Protein AF-0000000066103151 (afdb_homodimer)

Structure (mmCIF, N/CA/C/O backbone):
data_AF-0000000066103151-model_v1
#
loop_
_entity.id
_entity.type
_entity.pdbx_description
1 polymer 'Orotate phosphoribosyltransferase'
#
loop_
_atom_site.group_PDB
_atom_site.id
_atom_site.type_symbol
_atom_site.label_atom_id
_atom_site.label_alt_id
_atom_site.label_comp_id
_atom_site.label_asym_id
_atom_site.label_entity_id
_atom_site.label_seq_id
_atom_site.pdbx_PDB_ins_code
_atom_site.Cartn_x
_atom_site.Cartn_y
_atom_site.Cartn_z
_atom_site.occupancy
_atom_site.B_iso_or_equiv
_atom_site.auth_seq_id
_atom_site.auth_comp_id
_atom_site.auth_asym_id
_atom_site.auth_atom_id
_atom_site.pdbx_PDB_model_num
ATOM 1 N N . MET A 1 1 ? -1.816 -8.359 -32.438 1 34.53 1 MET A N 1
ATOM 2 C CA . MET A 1 1 ? -2.756 -9.062 -31.578 1 34.53 1 MET A CA 1
ATOM 3 C C . MET A 1 1 ? -2.377 -8.883 -30.109 1 34.53 1 MET A C 1
ATOM 5 O O . MET A 1 1 ? -1.195 -8.938 -29.766 1 34.53 1 MET A O 1
ATOM 9 N N . THR A 1 2 ? -3.18 -8.211 -29.328 1 51.41 2 THR A N 1
ATOM 10 C CA . THR A 1 2 ? -2.822 -7.906 -27.953 1 51.41 2 THR A CA 1
ATOM 11 C C . THR A 1 2 ? -2.416 -9.172 -27.203 1 51.41 2 THR A C 1
ATOM 13 O O . THR A 1 2 ? -3.15 -10.164 -27.203 1 51.41 2 THR A O 1
ATOM 16 N N . GLU A 1 3 ? -1.113 -9.383 -26.953 1 73.5 3 GLU A N 1
ATOM 17 C CA . GLU A 1 3 ? -0.557 -10.547 -26.266 1 73.5 3 GLU A CA 1
ATOM 18 C C . GLU A 1 3 ? -1.396 -10.938 -25.062 1 73.5 3 GLU A C 1
ATOM 20 O O . GLU A 1 3 ? -1.994 -10.07 -24.406 1 73.5 3 GLU A O 1
ATOM 25 N N . ALA A 1 4 ? -1.705 -12.258 -25.031 1 88.69 4 ALA A N 1
ATOM 26 C CA . ALA A 1 4 ? -2.508 -12.812 -23.938 1 88.69 4 ALA A CA 1
ATOM 27 C C . ALA A 1 4 ? -2 -12.328 -22.578 1 88.69 4 ALA A C 1
ATOM 29 O O . ALA A 1 4 ? -0.811 -12.047 -22.422 1 88.69 4 ALA A O 1
ATOM 30 N N . LEU A 1 5 ? -2.869 -12.086 -21.656 1 93.19 5 LEU A N 1
ATOM 31 C CA . LEU A 1 5 ? -2.568 -11.578 -20.328 1 93.19 5 LEU A CA 1
ATOM 32 C C . LEU A 1 5 ? -1.484 -12.422 -19.656 1 93.19 5 LEU A C 1
ATOM 34 O O . LEU A 1 5 ? -0.542 -11.883 -19.078 1 93.19 5 LEU A O 1
ATOM 38 N N . ASP A 1 6 ? -1.566 -13.719 -19.797 1 93.25 6 ASP A N 1
ATOM 39 C CA . ASP A 1 6 ? -0.617 -14.617 -19.156 1 93.25 6 ASP A CA 1
ATOM 40 C C . ASP A 1 6 ? 0.786 -14.445 -19.734 1 93.25 6 ASP A C 1
ATOM 42 O O . ASP A 1 6 ? 1.776 -14.508 -19 1 93.25 6 ASP A O 1
ATOM 46 N N . THR A 1 7 ? 0.903 -14.18 -21.031 1 94.62 7 THR A N 1
ATOM 47 C CA . THR A 1 7 ? 2.199 -14 -21.672 1 94.62 7 THR A CA 1
ATOM 48 C C . THR A 1 7 ? 2.848 -12.688 -21.234 1 94.62 7 THR A C 1
ATOM 50 O O . THR A 1 7 ? 4.027 -12.664 -20.875 1 94.62 7 THR A O 1
ATOM 53 N N . ARG A 1 8 ? 2.09 -11.609 -21.266 1 96.38 8 ARG A N 1
ATOM 54 C CA . ARG A 1 8 ? 2.598 -10.32 -20.828 1 96.38 8 ARG A CA 1
ATOM 55 C C . ARG A 1 8 ? 3.008 -10.359 -19.359 1 96.38 8 ARG A C 1
ATOM 57 O O . ARG A 1 8 ? 4.031 -9.789 -18.969 1 96.38 8 ARG A O 1
ATOM 64 N N . PHE A 1 9 ? 2.188 -11.031 -18.609 1 97.44 9 PHE A N 1
ATOM 65 C CA . PHE A 1 9 ? 2.463 -11.156 -17.188 1 97.44 9 PHE A CA 1
ATOM 66 C C . PHE A 1 9 ? 3.734 -11.961 -16.938 1 97.44 9 PHE A C 1
ATOM 68 O O . PHE A 1 9 ? 4.57 -11.586 -16.125 1 97.44 9 PHE A O 1
ATOM 75 N N . THR A 1 10 ? 3.877 -13.039 -17.641 1 96.19 10 THR A N 1
ATOM 76 C CA . THR A 1 10 ? 5.074 -13.859 -17.516 1 96.19 10 THR A CA 1
ATOM 77 C C . THR A 1 10 ? 6.324 -13.062 -17.875 1 96.19 10 THR A C 1
ATOM 79 O O . THR A 1 10 ? 7.336 -13.141 -17.172 1 96.19 10 THR A O 1
ATOM 82 N N . GLN A 1 11 ? 6.234 -12.328 -18.906 1 95.69 11 GLN A N 1
ATOM 83 C CA . GLN A 1 11 ? 7.348 -11.469 -19.297 1 95.69 11 GLN A CA 1
ATOM 84 C C . GLN A 1 11 ? 7.707 -10.492 -18.188 1 95.69 11 GLN A C 1
ATOM 86 O O . GLN A 1 11 ? 8.883 -10.289 -17.891 1 95.69 11 GLN A O 1
ATOM 91 N N . PHE A 1 12 ? 6.699 -9.938 -17.609 1 96.56 12 PHE A N 1
ATOM 92 C CA . PHE A 1 12 ? 6.887 -9 -16.516 1 96.56 12 PHE A CA 1
ATOM 93 C C . PHE A 1 12 ? 7.578 -9.68 -15.336 1 96.56 12 PHE A C 1
ATOM 95 O O . PHE A 1 12 ? 8.5 -9.117 -14.742 1 96.56 12 PHE A O 1
ATOM 102 N N . LEU A 1 13 ? 7.086 -10.898 -14.977 1 96.44 13 LEU A N 1
ATOM 103 C CA . LEU A 1 13 ? 7.68 -11.641 -13.875 1 96.44 13 LEU A CA 1
ATOM 104 C C . LEU A 1 13 ? 9.164 -11.906 -14.133 1 96.44 13 LEU A C 1
ATOM 106 O O . LEU A 1 13 ? 9.984 -11.781 -13.219 1 96.44 13 LEU A O 1
ATOM 110 N N . LEU A 1 14 ? 9.484 -12.219 -15.352 1 94.75 14 LEU A N 1
ATOM 111 C CA . LEU A 1 14 ? 10.859 -12.523 -15.727 1 94.75 14 LEU A CA 1
ATOM 112 C C . LEU A 1 14 ? 11.727 -11.273 -15.688 1 94.75 14 LEU A C 1
ATOM 114 O O . LEU A 1 14 ? 12.82 -11.281 -15.117 1 94.75 14 LEU A O 1
ATOM 118 N N . GLU A 1 15 ? 11.211 -10.203 -16.203 1 93.69 15 GLU A N 1
ATOM 119 C CA . GLU A 1 15 ? 11.953 -8.945 -16.25 1 93.69 15 GLU A CA 1
ATOM 120 C C . GLU A 1 15 ? 12.164 -8.367 -14.859 1 93.69 15 GLU A C 1
ATOM 122 O O . GLU A 1 15 ? 13.18 -7.715 -14.602 1 93.69 15 GLU A O 1
ATOM 127 N N . SER A 1 16 ? 11.227 -8.586 -14.008 1 94.38 16 SER A N 1
ATOM 128 C CA . SER A 1 16 ? 11.297 -8.078 -12.641 1 94.38 16 SER A CA 1
ATOM 129 C C . SER A 1 16 ? 12.102 -9.016 -11.742 1 94.38 16 SER A C 1
ATOM 131 O O . SER A 1 16 ? 12.25 -8.758 -10.547 1 94.38 16 SER A O 1
ATOM 133 N N . GLN A 1 17 ? 12.492 -10.133 -12.25 1 92.88 17 GLN A N 1
ATOM 134 C CA . GLN A 1 17 ? 13.242 -11.148 -11.523 1 92.88 17 GLN A CA 1
ATOM 135 C C . GLN A 1 17 ? 12.391 -11.781 -10.422 1 92.88 17 GLN A C 1
ATOM 137 O O . GLN A 1 17 ? 12.922 -12.25 -9.414 1 92.88 17 GLN A O 1
ATOM 142 N N . ALA A 1 18 ? 11.125 -11.664 -10.625 1 94.81 18 ALA A N 1
ATOM 143 C CA . ALA A 1 18 ? 10.188 -12.305 -9.711 1 94.81 18 ALA A CA 1
ATOM 144 C C . ALA A 1 18 ? 10 -13.781 -10.07 1 94.81 18 ALA A C 1
ATOM 146 O O . ALA A 1 18 ? 9.492 -14.562 -9.258 1 94.81 18 ALA A O 1
ATOM 147 N N . LEU A 1 19 ? 10.359 -14.148 -11.219 1 95.31 19 LEU A N 1
ATOM 148 C CA . LEU A 1 19 ? 10.297 -15.516 -11.719 1 95.31 19 LEU A CA 1
ATOM 149 C C . LEU A 1 19 ? 11.641 -15.938 -12.305 1 95.31 19 LEU A C 1
ATOM 151 O O . LEU A 1 19 ? 12.266 -15.18 -13.039 1 95.31 19 LEU A O 1
ATOM 155 N N . LYS A 1 20 ? 12.078 -17.062 -11.93 1 93.88 20 LYS A N 1
ATOM 156 C CA . LYS A 1 20 ? 13.289 -17.656 -12.469 1 93.88 20 LYS A CA 1
ATOM 157 C C . LYS A 1 20 ? 13.078 -19.125 -12.812 1 93.88 20 LYS A C 1
ATOM 159 O O . LYS A 1 20 ? 12.367 -19.844 -12.102 1 93.88 20 LYS A O 1
ATOM 164 N N . PHE A 1 21 ? 13.641 -19.531 -13.875 1 93.44 21 PHE A N 1
ATOM 165 C CA . PHE A 1 21 ? 13.656 -20.938 -14.242 1 93.44 21 PHE A CA 1
ATOM 166 C C . PHE A 1 21 ? 15.016 -21.562 -13.945 1 93.44 21 PHE A C 1
ATOM 168 O O . PHE A 1 21 ? 16.047 -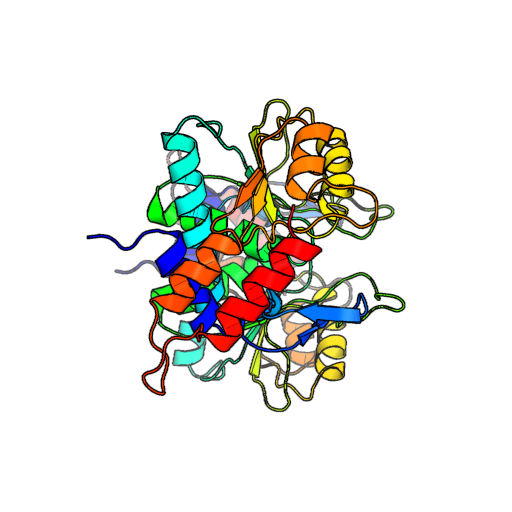20.891 -14.055 1 93.44 21 PHE A O 1
ATOM 175 N N . GLY A 1 22 ? 15.016 -22.766 -13.586 1 90.75 22 GLY A N 1
ATOM 176 C CA . GLY A 1 22 ? 16.234 -23.484 -13.227 1 90.75 22 GLY A CA 1
ATOM 177 C C . GLY A 1 22 ? 15.984 -24.656 -12.289 1 90.75 22 GLY A C 1
ATOM 178 O O . GLY A 1 22 ? 14.984 -25.359 -12.438 1 90.75 22 GLY A O 1
ATOM 179 N N . SER A 1 23 ? 17 -24.906 -11.469 1 90.81 23 SER A N 1
ATOM 180 C CA . SER A 1 23 ? 16.891 -25.938 -10.438 1 90.81 23 SER A CA 1
ATOM 181 C C . SER A 1 23 ? 16.984 -25.328 -9.047 1 90.81 23 SER A C 1
ATOM 183 O O . SER A 1 23 ? 18.047 -24.859 -8.641 1 90.81 23 SER A O 1
ATOM 185 N N . PHE A 1 24 ? 15.898 -25.328 -8.312 1 92.25 24 PHE A N 1
ATOM 186 C CA . PHE A 1 24 ? 15.828 -24.672 -7.012 1 92.25 24 PHE A CA 1
ATOM 187 C C . PHE A 1 24 ? 15.383 -25.656 -5.938 1 92.25 24 PHE A C 1
ATOM 189 O O . PHE A 1 24 ? 14.5 -26.484 -6.168 1 92.25 24 PHE A O 1
ATOM 196 N N . THR A 1 25 ? 16.047 -25.578 -4.84 1 90.5 25 THR A N 1
ATOM 197 C CA . THR A 1 25 ? 15.617 -26.375 -3.689 1 90.5 25 THR A CA 1
ATOM 198 C C . THR A 1 25 ? 14.617 -25.594 -2.834 1 90.5 25 THR A C 1
ATOM 200 O O . THR A 1 25 ? 14.945 -24.531 -2.301 1 90.5 25 THR A O 1
ATOM 203 N N . LEU A 1 26 ? 13.445 -26.109 -2.721 1 82 26 LEU A N 1
ATOM 204 C CA . LEU A 1 26 ? 12.414 -25.453 -1.915 1 82 26 LEU A CA 1
ATOM 205 C C . LEU A 1 26 ? 12.57 -25.828 -0.442 1 82 26 LEU A C 1
ATOM 207 O O . LEU A 1 26 ? 13.367 -26.703 -0.094 1 82 26 LEU A O 1
ATOM 211 N N . LYS A 1 27 ? 11.898 -25 0.38 1 76.19 27 LYS A N 1
ATOM 212 C CA . LYS A 1 27 ? 11.961 -25.266 1.817 1 76.19 27 LYS A CA 1
ATOM 213 C C . LYS A 1 27 ? 11.531 -26.688 2.143 1 76.19 27 LYS A C 1
ATOM 215 O O . LYS A 1 27 ? 11.992 -27.281 3.121 1 76.19 27 LYS A O 1
ATOM 220 N N . SER A 1 28 ? 10.68 -27.344 1.359 1 76.06 28 SER A N 1
ATOM 221 C CA . SER A 1 28 ? 10.172 -28.703 1.527 1 76.06 28 SER A CA 1
ATOM 222 C C . SER A 1 28 ? 11.227 -29.734 1.145 1 76.06 28 SER A C 1
ATOM 224 O O . SER A 1 28 ? 11.062 -30.922 1.41 1 76.06 28 SER A O 1
ATOM 226 N N . GLY A 1 29 ? 12.336 -29.25 0.542 1 80.81 29 GLY A N 1
ATOM 227 C CA . GLY A 1 29 ? 13.352 -30.156 0.03 1 80.81 29 GLY A CA 1
ATOM 228 C C . GLY A 1 29 ? 13.141 -30.531 -1.425 1 80.81 29 GLY A C 1
ATOM 229 O O . GLY A 1 29 ? 14.023 -31.109 -2.055 1 80.81 29 GLY A O 1
ATOM 230 N N . ARG A 1 30 ? 11.977 -30.172 -1.891 1 83.5 30 ARG A N 1
ATOM 231 C CA . ARG A 1 30 ? 11.648 -30.469 -3.281 1 83.5 30 ARG A CA 1
ATOM 232 C C . ARG A 1 30 ? 12.516 -29.656 -4.234 1 83.5 30 ARG A C 1
ATOM 234 O O . ARG A 1 30 ? 12.859 -28.5 -3.932 1 83.5 30 ARG A O 1
ATOM 241 N N . GLN A 1 31 ? 12.859 -30.344 -5.359 1 88.31 31 GLN A N 1
ATOM 242 C CA . GLN A 1 31 ? 13.531 -29.625 -6.434 1 88.31 31 GLN A CA 1
ATOM 243 C C . GLN A 1 31 ? 12.531 -29.047 -7.434 1 88.31 31 GLN A C 1
ATOM 245 O O . GLN A 1 31 ? 11.758 -29.797 -8.039 1 88.31 31 GLN A O 1
ATOM 250 N N . SER A 1 32 ? 12.586 -27.781 -7.574 1 91.44 32 SER A N 1
ATOM 251 C CA . SER A 1 32 ? 11.648 -27.094 -8.461 1 91.44 32 SER A CA 1
ATOM 252 C C . SER A 1 32 ? 12.352 -26.531 -9.68 1 91.44 32 SER A C 1
ATOM 254 O O . SER A 1 32 ? 13.461 -25.984 -9.57 1 91.44 32 SER A O 1
ATOM 256 N N . PRO A 1 33 ? 11.734 -26.688 -10.875 1 93.31 33 PRO A N 1
ATOM 257 C CA . PRO A 1 33 ? 12.312 -26.125 -12.094 1 93.31 33 PRO A CA 1
ATOM 258 C C . PRO A 1 33 ? 12.062 -24.625 -12.211 1 93.31 33 PRO A C 1
ATOM 260 O O . PRO A 1 33 ? 12.438 -24 -13.211 1 93.31 33 PRO A O 1
ATOM 263 N N . TYR A 1 34 ? 11.391 -24.047 -11.328 1 93.25 34 TYR A N 1
ATOM 264 C CA . TYR A 1 34 ? 11.133 -22.625 -11.336 1 93.25 34 TYR A CA 1
ATOM 265 C C . TYR A 1 34 ? 11.047 -22.062 -9.922 1 93.25 34 TYR A C 1
ATOM 267 O O . TYR A 1 34 ? 10.891 -22.828 -8.961 1 93.25 34 TYR A O 1
ATOM 275 N N . PHE A 1 35 ? 11.211 -20.812 -9.836 1 92.5 35 PHE A N 1
ATOM 276 C CA . PHE A 1 35 ? 11.148 -20.125 -8.539 1 92.5 35 PHE A CA 1
ATOM 277 C C . PHE A 1 35 ? 10.469 -18.766 -8.68 1 92.5 35 PHE A C 1
ATOM 279 O O . PHE A 1 35 ? 10.789 -18 -9.586 1 92.5 35 PHE A O 1
ATOM 286 N N . ILE A 1 36 ? 9.516 -18.625 -7.852 1 91.31 36 ILE A N 1
ATOM 287 C CA . ILE A 1 36 ? 8.805 -17.344 -7.816 1 91.31 36 ILE A CA 1
ATOM 288 C C . ILE A 1 36 ? 9.102 -16.625 -6.504 1 91.31 36 ILE A C 1
ATOM 290 O O . ILE A 1 36 ? 8.961 -17.203 -5.426 1 91.31 36 ILE A O 1
ATOM 294 N N . ASN A 1 37 ? 9.438 -15.344 -6.598 1 90.19 37 ASN A N 1
ATOM 295 C CA . ASN A 1 37 ? 9.719 -14.484 -5.449 1 90.19 37 ASN A CA 1
ATOM 296 C C . ASN A 1 37 ? 8.898 -13.195 -5.504 1 90.19 37 ASN A C 1
ATOM 298 O O . ASN A 1 37 ? 9.305 -12.227 -6.148 1 90.19 37 ASN A O 1
ATOM 302 N N . ALA A 1 38 ? 7.855 -13.148 -4.707 1 85.81 38 ALA A N 1
ATOM 303 C CA . ALA A 1 38 ? 6.957 -12 -4.711 1 85.81 38 ALA A CA 1
ATOM 304 C C . ALA A 1 38 ? 7.625 -10.773 -4.09 1 85.81 38 ALA A C 1
ATOM 306 O O . ALA A 1 38 ? 7.16 -9.648 -4.266 1 85.81 38 ALA A O 1
ATOM 307 N N . GLY A 1 39 ? 8.734 -10.977 -3.359 1 88.88 39 GLY A N 1
ATOM 308 C CA . GLY A 1 39 ? 9.477 -9.875 -2.77 1 88.88 39 GLY A CA 1
ATOM 309 C C . GLY A 1 39 ? 10.172 -9.008 -3.799 1 88.88 39 GLY A C 1
ATOM 310 O O . GLY A 1 39 ? 10.633 -7.91 -3.484 1 88.88 39 GLY A O 1
ATOM 311 N N . ALA A 1 40 ? 10.203 -9.461 -5.027 1 93 40 ALA A N 1
ATOM 312 C CA . ALA A 1 40 ? 10.898 -8.75 -6.094 1 93 40 ALA A CA 1
ATOM 313 C C . ALA A 1 40 ? 10.133 -7.504 -6.516 1 93 40 ALA A C 1
ATOM 315 O O . ALA A 1 40 ? 10.68 -6.625 -7.188 1 93 40 ALA A O 1
ATOM 316 N N . PHE A 1 41 ? 8.867 -7.434 -6.188 1 95.62 41 PHE A N 1
ATOM 317 C CA . PHE A 1 41 ? 8.078 -6.254 -6.512 1 95.62 41 PHE A CA 1
ATOM 318 C C . PHE A 1 41 ? 8.273 -5.164 -5.465 1 95.62 41 PHE A C 1
ATOM 320 O O . PHE A 1 41 ? 7.34 -4.82 -4.738 1 95.62 41 PHE A O 1
ATOM 327 N N . ASP A 1 42 ? 9.461 -4.562 -5.512 1 96.75 42 ASP A N 1
ATOM 328 C CA . ASP A 1 42 ? 9.898 -3.787 -4.355 1 96.75 42 ASP A CA 1
ATOM 329 C C . ASP A 1 42 ? 10.055 -2.311 -4.711 1 96.75 42 ASP A C 1
ATOM 331 O O . ASP A 1 42 ? 10.719 -1.562 -3.992 1 96.75 42 ASP A O 1
ATOM 335 N N . ASP A 1 43 ? 9.516 -1.893 -5.895 1 97.56 43 ASP A N 1
ATOM 336 C CA . ASP A 1 43 ? 9.562 -0.473 -6.23 1 97.56 43 ASP A CA 1
ATOM 337 C C . ASP A 1 43 ? 8.25 -0.021 -6.867 1 97.56 43 ASP A C 1
ATOM 339 O O . ASP A 1 43 ? 7.371 -0.842 -7.148 1 97.56 43 ASP A O 1
ATOM 343 N N . GLY A 1 44 ? 8.117 1.262 -7.008 1 97.81 44 GLY A N 1
ATOM 344 C CA . GLY A 1 44 ? 6.883 1.854 -7.492 1 97.81 44 GLY A CA 1
ATOM 345 C C . GLY A 1 44 ? 6.496 1.38 -8.883 1 97.81 44 GLY A C 1
ATOM 346 O O . GLY A 1 44 ? 5.316 1.176 -9.164 1 97.81 44 GLY A O 1
ATOM 347 N N . ALA A 1 45 ? 7.492 1.238 -9.727 1 97.69 45 ALA A N 1
ATOM 348 C CA . ALA A 1 45 ? 7.223 0.806 -11.102 1 97.69 45 ALA A CA 1
ATOM 349 C C . ALA A 1 45 ? 6.684 -0.62 -11.125 1 97.69 45 ALA A C 1
ATOM 351 O O . ALA A 1 45 ? 5.664 -0.891 -11.773 1 97.69 45 ALA A O 1
ATOM 352 N N . LYS A 1 46 ? 7.332 -1.502 -10.453 1 97.81 46 LYS A N 1
ATOM 353 C CA . LYS A 1 46 ? 6.961 -2.914 -10.461 1 97.81 46 LYS A CA 1
ATOM 354 C C . LYS A 1 46 ? 5.605 -3.125 -9.789 1 97.81 46 LYS A C 1
ATOM 356 O O . LYS A 1 46 ? 4.754 -3.842 -10.32 1 97.81 46 LYS A O 1
ATOM 361 N N . ILE A 1 47 ? 5.402 -2.496 -8.633 1 98.06 47 ILE A N 1
ATOM 362 C CA . ILE A 1 47 ? 4.164 -2.719 -7.895 1 98.06 47 ILE A CA 1
ATOM 363 C C . ILE A 1 47 ? 2.998 -2.082 -8.648 1 98.06 47 ILE A C 1
ATOM 365 O O . ILE A 1 47 ? 1.879 -2.602 -8.625 1 98.06 47 ILE A O 1
ATOM 369 N N . ALA A 1 48 ? 3.215 -0.951 -9.312 1 98.06 48 ALA A N 1
ATOM 370 C CA . ALA A 1 48 ? 2.188 -0.334 -10.148 1 98.06 48 ALA A CA 1
ATOM 371 C C . ALA A 1 48 ? 1.776 -1.264 -11.281 1 98.06 48 ALA A C 1
ATOM 373 O O . ALA A 1 48 ? 0.584 -1.469 -11.523 1 98.06 48 ALA A O 1
ATOM 374 N N . THR A 1 49 ? 2.793 -1.805 -11.961 1 97.88 49 THR A N 1
ATOM 375 C CA . THR A 1 49 ? 2.533 -2.711 -13.078 1 97.88 49 THR A CA 1
ATOM 376 C C . THR A 1 49 ? 1.812 -3.965 -12.594 1 97.88 49 THR A C 1
ATOM 378 O O . THR A 1 49 ? 0.876 -4.438 -13.242 1 97.88 49 THR A O 1
ATOM 381 N N . LEU A 1 50 ? 2.26 -4.477 -11.469 1 97.88 50 LEU A N 1
ATOM 382 C CA . LEU A 1 50 ? 1.583 -5.629 -10.891 1 97.88 50 LEU A CA 1
ATOM 383 C C . LEU A 1 50 ? 0.119 -5.312 -10.602 1 97.88 50 LEU A C 1
ATOM 385 O O . LEU A 1 50 ? -0.766 -6.113 -10.906 1 97.88 50 LEU A O 1
ATOM 389 N N . GLY A 1 51 ? -0.161 -4.156 -9.977 1 98.25 51 GLY A N 1
ATOM 390 C CA . GLY A 1 51 ? -1.529 -3.721 -9.742 1 98.25 51 GLY A CA 1
ATOM 391 C C . GLY A 1 51 ? -2.367 -3.684 -11.008 1 98.25 51 GLY A C 1
ATOM 392 O O . GLY A 1 51 ? -3.549 -4.035 -10.984 1 98.25 51 GLY A O 1
ATOM 393 N N . GLU A 1 52 ? -1.75 -3.275 -12.07 1 98.25 52 GLU A N 1
ATOM 394 C CA . GLU A 1 52 ? -2.449 -3.211 -13.352 1 98.25 52 GLU A CA 1
ATOM 395 C C . GLU A 1 52 ? -2.85 -4.602 -13.828 1 98.25 52 GLU A C 1
ATOM 397 O O . GLU A 1 52 ? -3.918 -4.777 -14.414 1 98.25 52 GLU A O 1
ATOM 402 N N . PHE A 1 53 ? -1.974 -5.551 -13.648 1 98.25 53 PHE A N 1
ATOM 403 C CA . PHE A 1 53 ? -2.297 -6.918 -14.039 1 98.25 53 PHE A CA 1
ATOM 404 C C . PHE A 1 53 ? -3.459 -7.453 -13.203 1 98.25 53 PHE A C 1
ATOM 406 O O . PHE A 1 53 ? -4.355 -8.117 -13.734 1 98.25 53 PHE A O 1
ATOM 413 N N . TYR A 1 54 ? -3.414 -7.191 -11.883 1 98.5 54 TYR A N 1
ATOM 414 C CA . TYR A 1 54 ? -4.531 -7.594 -11.039 1 98.5 54 TYR A CA 1
ATOM 415 C C . TYR A 1 54 ? -5.832 -6.953 -11.508 1 98.5 54 TYR A C 1
ATOM 417 O O . TYR A 1 54 ? -6.855 -7.629 -11.633 1 98.5 54 TYR A O 1
ATOM 425 N N . ALA A 1 55 ? -5.781 -5.656 -11.773 1 98.38 55 ALA A N 1
ATOM 426 C CA . ALA A 1 55 ? -6.961 -4.914 -12.211 1 98.38 55 ALA A CA 1
ATOM 427 C C . ALA A 1 55 ? -7.527 -5.492 -13.508 1 98.38 55 ALA A C 1
ATOM 429 O O . ALA A 1 55 ? -8.742 -5.66 -13.641 1 98.38 55 ALA A O 1
ATOM 430 N N . GLU A 1 56 ? -6.633 -5.797 -14.438 1 97.88 56 GLU A N 1
ATOM 431 C CA . GLU A 1 56 ? -7.062 -6.363 -15.711 1 97.88 56 GLU A CA 1
ATOM 432 C C . GLU A 1 56 ? -7.727 -7.723 -15.516 1 97.88 56 GLU A C 1
ATOM 434 O O . GLU A 1 56 ? -8.766 -8 -16.109 1 97.88 56 GLU A O 1
ATOM 439 N N . LYS A 1 57 ? -7.086 -8.547 -14.688 1 98 57 LYS A N 1
ATOM 440 C CA . LYS A 1 57 ? -7.664 -9.859 -14.406 1 98 57 LYS A CA 1
ATOM 441 C C . LYS A 1 57 ? -9.039 -9.727 -13.766 1 98 57 LYS A C 1
ATOM 443 O O . LYS A 1 57 ? -9.977 -10.422 -14.148 1 98 57 LYS A O 1
ATOM 448 N N . ILE A 1 58 ? -9.188 -8.844 -12.797 1 97.94 58 ILE A N 1
ATOM 449 C CA . ILE A 1 58 ? -10.445 -8.602 -12.109 1 97.94 58 ILE A CA 1
ATOM 450 C C . ILE A 1 58 ? -11.516 -8.18 -13.109 1 97.94 58 ILE A C 1
ATOM 452 O O . ILE A 1 58 ? -12.617 -8.727 -13.125 1 97.94 58 ILE A O 1
ATOM 456 N N . GLN A 1 59 ? -11.141 -7.266 -13.969 1 97.31 59 GLN A N 1
ATOM 457 C CA . GLN A 1 59 ? -12.078 -6.77 -14.969 1 97.31 59 GLN A CA 1
ATOM 458 C C . GLN A 1 59 ? -12.5 -7.883 -15.93 1 97.31 59 GLN A C 1
ATOM 460 O O . GLN A 1 59 ? -13.664 -7.957 -16.328 1 97.31 59 GLN A O 1
ATOM 465 N N . GLN A 1 60 ? -11.555 -8.719 -16.344 1 97 60 GLN A N 1
ATOM 466 C CA . GLN A 1 60 ? -11.852 -9.852 -17.219 1 97 60 GLN A CA 1
ATOM 467 C C . GLN A 1 60 ? -12.859 -10.797 -16.562 1 97 60 GLN A C 1
ATOM 469 O O . GLN A 1 60 ? -13.812 -11.234 -17.203 1 97 60 GLN A O 1
ATOM 474 N N . GLU A 1 61 ? -12.625 -11.062 -15.297 1 97.31 61 GLU A N 1
ATOM 475 C CA . GLU A 1 61 ? -13.492 -12 -14.594 1 97.31 61 GLU A CA 1
ATOM 476 C C . GLU A 1 61 ? -14.867 -11.391 -14.352 1 97.31 61 GLU A C 1
ATOM 478 O O . GLU A 1 61 ? -15.875 -12.102 -14.352 1 97.31 61 GLU A O 1
ATOM 483 N N . ILE A 1 62 ? -14.969 -10.055 -14.109 1 96.38 62 ILE A N 1
ATOM 484 C CA . ILE A 1 62 ? -16.25 -9.359 -14 1 96.38 62 ILE A CA 1
ATOM 485 C C . ILE A 1 62 ? -17 -9.469 -15.32 1 96.38 62 ILE A C 1
ATOM 487 O O . ILE A 1 62 ? -18.188 -9.828 -15.344 1 96.38 62 ILE A O 1
ATOM 491 N N . ALA A 1 63 ? -16.281 -9.195 -16.406 1 95.88 63 ALA A N 1
ATOM 492 C CA . ALA A 1 63 ? -16.891 -9.227 -17.734 1 95.88 63 ALA A CA 1
ATOM 493 C C . ALA A 1 63 ? -17.406 -10.625 -18.062 1 95.88 63 ALA A C 1
ATOM 495 O O . ALA A 1 63 ? -18.422 -10.781 -18.734 1 95.88 63 ALA A O 1
ATOM 496 N N . ALA A 1 64 ? -16.75 -11.656 -17.594 1 96.44 64 ALA A N 1
ATOM 497 C CA . ALA A 1 64 ? -17.109 -13.047 -17.859 1 96.44 64 ALA A CA 1
ATOM 498 C C . ALA A 1 64 ? -18.172 -13.531 -16.875 1 96.44 64 ALA A C 1
ATOM 500 O O . ALA A 1 64 ? -18.594 -14.688 -16.922 1 96.44 64 ALA A O 1
ATOM 501 N N . SER A 1 65 ? -18.594 -12.688 -15.922 1 96.44 65 SER A N 1
ATOM 502 C CA . SER A 1 65 ? -19.625 -12.969 -14.93 1 96.44 65 SER A CA 1
ATOM 503 C C . SER A 1 65 ? -19.156 -14.031 -13.938 1 96.44 65 SER A C 1
ATOM 505 O O . SER A 1 65 ? -19.969 -14.75 -13.367 1 96.44 65 SER A O 1
ATOM 507 N N . ASN A 1 66 ? -17.812 -14.164 -13.812 1 96.38 66 ASN A N 1
ATOM 508 C CA . ASN A 1 66 ? -17.25 -15.055 -12.805 1 96.38 66 ASN A CA 1
ATOM 509 C C . ASN A 1 66 ? -17.078 -14.359 -11.461 1 96.38 66 ASN A C 1
ATOM 511 O O . ASN A 1 66 ? -16.984 -15.016 -10.422 1 96.38 66 ASN A O 1
ATOM 515 N N . LEU A 1 67 ? -17.016 -13.047 -11.508 1 95.75 67 LEU A N 1
ATOM 516 C CA . LEU A 1 67 ? -16.875 -12.18 -10.344 1 95.75 67 LEU A CA 1
ATOM 517 C C . LEU A 1 67 ? -18.031 -11.18 -10.281 1 95.75 67 LEU A C 1
ATOM 519 O O . LEU A 1 67 ? -18.547 -10.758 -11.312 1 95.75 67 LEU A O 1
ATOM 523 N N . ALA A 1 68 ? -18.359 -10.844 -9.078 1 93.12 68 ALA A N 1
ATOM 524 C CA . ALA A 1 68 ? -19.406 -9.844 -8.898 1 93.12 68 ALA A CA 1
ATOM 525 C C . ALA A 1 68 ? -19.031 -8.539 -9.602 1 93.12 68 ALA A C 1
ATOM 527 O O . ALA A 1 68 ? -17.875 -8.125 -9.594 1 93.12 68 ALA A O 1
ATOM 528 N N . ALA A 1 69 ? -20.062 -7.898 -10.133 1 91.06 69 ALA A N 1
ATOM 529 C CA . ALA A 1 69 ? -19.859 -6.637 -10.844 1 91.06 69 ALA A CA 1
ATOM 530 C C . ALA A 1 69 ? -19.5 -5.516 -9.875 1 91.06 69 ALA A C 1
ATOM 532 O O . ALA A 1 69 ? -18.75 -4.609 -10.219 1 91.06 69 ALA A O 1
ATOM 533 N N . ARG A 1 70 ? -20.094 -5.648 -8.773 1 95.44 70 ARG A N 1
ATOM 534 C CA . ARG A 1 70 ? -19.828 -4.629 -7.766 1 95.44 70 ARG A CA 1
ATOM 535 C C . ARG A 1 70 ? -18.828 -5.145 -6.727 1 95.44 70 ARG A C 1
ATOM 537 O O . ARG A 1 70 ? -19.109 -6.125 -6.031 1 95.44 70 ARG A O 1
ATOM 544 N N . ILE A 1 71 ? -17.734 -4.59 -6.617 1 97.81 71 ILE A N 1
ATOM 545 C CA . ILE A 1 71 ? -16.719 -4.836 -5.594 1 97.81 71 ILE A CA 1
ATOM 546 C C . ILE A 1 71 ? -16.562 -3.594 -4.723 1 97.81 71 ILE A C 1
ATOM 548 O O . ILE A 1 71 ? -16.203 -2.521 -5.219 1 97.81 71 ILE A O 1
ATOM 552 N N . ASP A 1 72 ? -16.844 -3.732 -3.486 1 98.38 72 ASP A N 1
ATOM 553 C CA . ASP A 1 72 ? -16.797 -2.582 -2.588 1 98.38 72 ASP A CA 1
ATOM 554 C C . ASP A 1 72 ? -15.375 -2.326 -2.092 1 98.38 72 ASP A C 1
ATOM 556 O O . ASP A 1 72 ? -14.984 -1.176 -1.891 1 98.38 72 ASP A O 1
ATOM 560 N N . THR A 1 73 ? -14.656 -3.404 -1.878 1 98.56 73 THR A N 1
ATOM 561 C CA . THR A 1 73 ? -13.289 -3.232 -1.394 1 98.56 73 THR A CA 1
ATOM 562 C C . THR A 1 73 ? -12.43 -4.441 -1.753 1 98.56 73 THR A C 1
ATOM 564 O O . THR A 1 73 ? -12.945 -5.559 -1.871 1 98.56 73 THR A O 1
ATOM 567 N N . VAL A 1 74 ? -11.195 -4.176 -2.016 1 98.75 74 VAL A N 1
ATOM 568 C CA . VAL A 1 74 ? -10.172 -5.207 -2.174 1 98.75 74 VAL A CA 1
ATOM 569 C C . VAL A 1 74 ? -9.43 -5.406 -0.854 1 98.75 74 VAL A C 1
ATOM 571 O O . VAL A 1 74 ? -8.945 -4.445 -0.255 1 98.75 74 VAL A O 1
ATOM 574 N N . PHE A 1 75 ? -9.383 -6.602 -0.434 1 98.19 75 PHE A N 1
ATOM 575 C CA . PHE A 1 75 ? -8.727 -6.926 0.827 1 98.19 75 PHE A CA 1
ATOM 576 C C . PHE A 1 75 ? -7.391 -7.621 0.58 1 98.19 75 PHE A C 1
ATOM 578 O O . PHE A 1 75 ? -7.336 -8.641 -0.104 1 98.19 75 PHE A O 1
ATOM 585 N N . GLY A 1 76 ? -6.312 -7.051 1.124 1 97.12 76 GLY A N 1
ATOM 586 C CA . GLY A 1 76 ? -4.988 -7.648 1.098 1 97.12 76 GLY A CA 1
ATOM 587 C C . GLY A 1 76 ? -4.473 -8.016 2.477 1 97.12 76 GLY A C 1
ATOM 588 O O . GLY A 1 76 ? -4.176 -7.133 3.287 1 97.12 76 GLY A O 1
ATOM 589 N N . PRO A 1 77 ? -4.332 -9.266 2.748 1 94.31 77 PRO A N 1
ATOM 590 C CA . PRO A 1 77 ? -3.877 -9.672 4.082 1 94.31 77 PRO A CA 1
ATOM 591 C C . PRO A 1 77 ? -2.484 -9.141 4.414 1 94.31 77 PRO A C 1
ATOM 593 O O . PRO A 1 77 ? -1.607 -9.109 3.547 1 94.31 77 PRO A O 1
ATOM 596 N N . ALA A 1 78 ? -2.281 -8.609 5.633 1 91.25 78 ALA A N 1
ATOM 597 C CA . ALA A 1 78 ? -0.979 -8.148 6.102 1 91.25 78 ALA A CA 1
ATOM 598 C C . ALA A 1 78 ? 0.043 -9.281 6.098 1 91.25 78 ALA A C 1
ATOM 600 O O . ALA A 1 78 ? -0.278 -10.414 6.453 1 91.25 78 ALA A O 1
ATOM 601 N N . TYR A 1 79 ? 1.26 -8.93 5.691 1 90.75 79 TYR A N 1
ATOM 602 C CA . TYR A 1 79 ? 1.811 -7.633 5.312 1 90.75 79 TYR A CA 1
ATOM 603 C C . TYR A 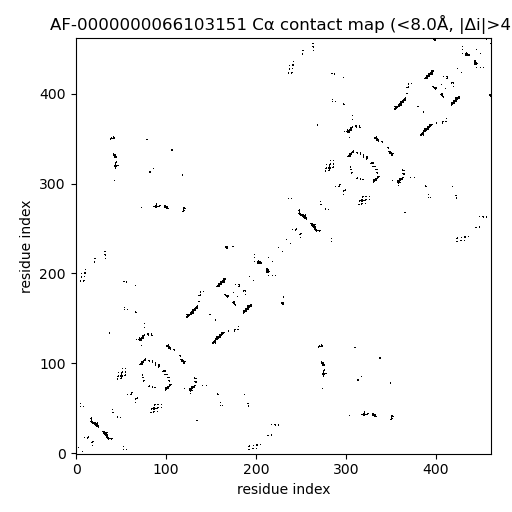1 79 ? 1.937 -7.516 3.799 1 90.75 79 TYR A C 1
ATOM 605 O O . TYR A 1 79 ? 1.68 -6.453 3.229 1 90.75 79 TYR A O 1
ATOM 613 N N . LYS A 1 80 ? 2.207 -8.656 3.156 1 91.5 80 LYS A N 1
ATOM 614 C CA . LYS A 1 80 ? 2.566 -8.625 1.742 1 91.5 80 LYS A CA 1
ATOM 615 C C . LYS A 1 80 ? 1.348 -8.328 0.872 1 91.5 80 LYS A C 1
ATOM 617 O O . LYS A 1 80 ? 1.484 -7.863 -0.261 1 91.5 80 LYS A O 1
ATOM 622 N N . GLY A 1 81 ? 0.183 -8.555 1.438 1 95.25 81 GLY A N 1
ATOM 623 C CA . GLY A 1 81 ? -1.036 -8.281 0.694 1 95.25 81 GLY A CA 1
ATOM 624 C C . GLY A 1 81 ? -1.39 -6.809 0.646 1 95.25 81 GLY A C 1
ATOM 625 O O . GLY A 1 81 ? -2.186 -6.383 -0.194 1 95.25 81 GLY A O 1
ATOM 626 N N . ILE A 1 82 ? -0.803 -6.051 1.49 1 96.75 82 ILE A N 1
ATOM 627 C CA . ILE A 1 82 ? -1.177 -4.648 1.633 1 96.75 82 ILE A CA 1
ATOM 628 C C . ILE A 1 82 ? -0.773 -3.875 0.379 1 96.75 82 ILE A C 1
ATOM 630 O O . ILE A 1 82 ? -1.614 -3.248 -0.27 1 96.75 82 ILE A O 1
ATOM 634 N N . PRO A 1 83 ? 0.496 -3.975 -0.045 1 98.06 83 PRO A N 1
ATOM 635 C CA . PRO A 1 83 ? 0.849 -3.275 -1.283 1 98.06 83 PRO A CA 1
ATOM 636 C C . PRO A 1 83 ? 0.02 -3.738 -2.479 1 98.06 83 PRO A C 1
ATOM 638 O O . PRO A 1 83 ? -0.299 -2.938 -3.361 1 98.06 83 PRO A O 1
ATOM 641 N N . LEU A 1 84 ? -0.346 -4.977 -2.502 1 97.69 84 LEU A N 1
ATOM 642 C CA . LEU A 1 84 ? -1.138 -5.531 -3.596 1 97.69 84 LEU A CA 1
ATOM 643 C C . LEU A 1 84 ? -2.527 -4.902 -3.633 1 97.69 84 LEU A C 1
ATOM 645 O O . LEU A 1 84 ? -3.004 -4.504 -4.695 1 97.69 84 LEU A O 1
ATOM 649 N N . ALA A 1 85 ? -3.146 -4.859 -2.463 1 98.44 85 ALA A N 1
ATOM 650 C CA . ALA A 1 85 ? -4.484 -4.277 -2.379 1 98.44 85 ALA A CA 1
ATOM 651 C C . ALA A 1 85 ? -4.473 -2.812 -2.799 1 98.44 85 ALA A C 1
ATOM 653 O O . ALA A 1 85 ? -5.32 -2.379 -3.584 1 98.44 85 ALA A O 1
ATOM 654 N N . VAL A 1 86 ? -3.496 -2.1 -2.359 1 98.56 86 VAL A N 1
ATOM 655 C CA . VAL A 1 86 ? -3.381 -0.674 -2.646 1 98.56 86 VAL A CA 1
ATOM 656 C C . VAL A 1 86 ? -3.117 -0.466 -4.137 1 98.56 86 VAL A C 1
ATOM 658 O O . VAL A 1 86 ? -3.826 0.296 -4.797 1 98.56 86 VAL A O 1
ATOM 661 N N . ALA A 1 87 ? -2.16 -1.171 -4.652 1 98.62 87 ALA A N 1
ATOM 662 C CA . ALA A 1 87 ? -1.792 -1.04 -6.059 1 98.62 87 ALA A CA 1
ATOM 663 C C . ALA A 1 87 ? -2.949 -1.443 -6.969 1 98.62 87 ALA A C 1
ATOM 665 O O . ALA A 1 87 ? -3.191 -0.805 -7.996 1 98.62 87 ALA A O 1
ATOM 666 N N . THR A 1 88 ? -3.646 -2.488 -6.586 1 98.75 88 THR A N 1
ATOM 667 C CA . THR A 1 88 ? -4.77 -2.973 -7.379 1 98.75 88 THR A CA 1
ATOM 668 C C . THR A 1 88 ? -5.883 -1.932 -7.434 1 98.75 88 THR A C 1
ATOM 670 O O . THR A 1 88 ? -6.41 -1.632 -8.508 1 98.75 88 THR A O 1
ATOM 673 N N . THR A 1 89 ? -6.207 -1.37 -6.289 1 98.75 89 THR A N 1
ATOM 674 C CA . THR A 1 89 ? -7.305 -0.41 -6.254 1 98.75 89 THR A CA 1
ATOM 675 C C . THR A 1 89 ? -6.922 0.878 -6.977 1 98.75 89 THR A C 1
ATOM 677 O O . THR A 1 89 ? -7.766 1.514 -7.613 1 98.75 89 THR A O 1
ATOM 680 N N . ILE A 1 90 ? -5.668 1.265 -6.906 1 98.56 90 ILE A N 1
ATOM 681 C CA . ILE A 1 90 ? -5.188 2.412 -7.668 1 98.56 90 ILE A CA 1
ATOM 682 C C . ILE A 1 90 ? -5.324 2.135 -9.164 1 98.56 90 ILE A C 1
ATOM 684 O O . ILE A 1 90 ? -5.809 2.98 -9.922 1 98.56 90 ILE A O 1
ATOM 688 N N . ALA A 1 91 ? -4.922 0.937 -9.578 1 98.44 91 ALA A N 1
ATOM 689 C CA . ALA A 1 91 ? -5.004 0.552 -10.984 1 98.44 91 ALA A CA 1
ATOM 690 C C . ALA A 1 91 ? -6.457 0.5 -11.453 1 98.44 91 ALA A C 1
ATOM 692 O O . ALA A 1 91 ? -6.766 0.906 -12.57 1 98.44 91 ALA A O 1
ATOM 693 N N . MET A 1 92 ? -7.355 -0.002 -10.602 1 98.19 92 MET A N 1
ATOM 694 C CA . MET A 1 92 ? -8.773 -0.06 -10.938 1 98.19 92 MET A CA 1
ATOM 695 C C . MET A 1 92 ? -9.336 1.338 -11.172 1 98.19 92 MET A C 1
ATOM 697 O O . MET A 1 92 ? -10.141 1.54 -12.086 1 98.19 92 MET A O 1
ATOM 701 N N . GLN A 1 93 ? -8.914 2.254 -10.367 1 97.19 93 GLN A N 1
ATOM 702 C CA . GLN A 1 93 ? -9.336 3.641 -10.539 1 97.19 93 GLN A CA 1
ATOM 703 C C . GLN A 1 93 ? -8.789 4.227 -11.836 1 97.19 93 GLN A C 1
ATOM 705 O O . GLN A 1 93 ? -9.539 4.777 -12.641 1 97.19 93 GLN A O 1
ATOM 710 N N . HIS A 1 94 ? -7.539 4.102 -12.07 1 95.75 94 HIS A N 1
ATOM 711 C CA . HIS A 1 94 ? -6.871 4.746 -13.195 1 95.75 94 HIS A CA 1
ATOM 712 C C . HIS A 1 94 ? -7.309 4.141 -14.523 1 95.75 94 HIS A C 1
ATOM 714 O O . HIS A 1 94 ? -7.508 4.859 -15.508 1 95.75 94 HIS A O 1
ATOM 720 N N . ARG A 1 95 ? -7.477 2.84 -14.562 1 95.12 95 ARG A N 1
ATOM 721 C CA . ARG A 1 95 ? -7.703 2.15 -15.828 1 95.12 95 ARG A CA 1
ATOM 722 C C . ARG A 1 95 ? -9.195 2.025 -16.125 1 95.12 95 ARG A C 1
ATOM 724 O O . ARG A 1 95 ? -9.602 2.016 -17.281 1 95.12 95 ARG A O 1
ATOM 731 N N . PHE A 1 96 ? -9.992 1.913 -15.055 1 95.31 96 PHE A N 1
ATOM 732 C CA . PHE A 1 96 ? -11.383 1.56 -15.289 1 95.31 96 PHE A CA 1
ATOM 733 C C . PHE A 1 96 ? -12.32 2.545 -14.594 1 95.31 96 PHE A C 1
ATOM 735 O O . PHE A 1 96 ? -13.539 2.377 -14.617 1 95.31 96 PHE A O 1
ATOM 742 N N . ASN A 1 97 ? -11.766 3.576 -13.938 1 94.88 97 ASN A N 1
ATOM 743 C CA . ASN A 1 97 ? -12.531 4.586 -13.211 1 94.88 97 ASN A CA 1
ATOM 744 C C . ASN A 1 97 ? -13.461 3.955 -12.188 1 94.88 97 ASN A C 1
ATOM 746 O O . ASN A 1 97 ? -14.617 4.371 -12.047 1 94.88 97 ASN A O 1
ATOM 750 N N . ALA A 1 98 ? -12.992 2.879 -11.562 1 93.12 98 ALA A N 1
ATOM 751 C CA . ALA A 1 98 ? -13.734 2.178 -10.516 1 93.12 98 ALA A CA 1
ATOM 752 C C . ALA A 1 98 ? -13.242 2.582 -9.133 1 93.12 98 ALA A C 1
ATOM 754 O O . ALA A 1 98 ? -12.086 2.338 -8.781 1 93.12 98 ALA A O 1
ATOM 755 N N . SER A 1 99 ? -14.086 3.25 -8.43 1 90.94 99 SER A N 1
ATOM 756 C CA . SER A 1 99 ? -13.734 3.648 -7.07 1 90.94 99 SER A CA 1
ATOM 757 C C . SER A 1 99 ? -13.938 2.502 -6.086 1 90.94 99 SER A C 1
ATOM 759 O O . SER A 1 99 ? -15.039 2.32 -5.559 1 90.94 99 SER A O 1
ATOM 761 N N . ILE A 1 100 ? -12.977 1.719 -5.832 1 97.62 100 ILE A N 1
ATOM 762 C CA . ILE A 1 100 ? -13.008 0.545 -4.965 1 97.62 100 ILE A CA 1
ATOM 763 C C . ILE A 1 100 ? -12.141 0.791 -3.732 1 97.62 100 ILE A C 1
ATOM 765 O O . ILE A 1 100 ? -11.039 1.335 -3.84 1 97.62 100 ILE A O 1
ATOM 769 N N . GLY A 1 101 ? -12.664 0.445 -2.598 1 98.31 101 GLY A N 1
ATOM 770 C CA . GLY A 1 101 ? -11.883 0.573 -1.378 1 98.31 101 GLY A CA 1
ATOM 771 C C . GLY A 1 101 ? -10.75 -0.438 -1.282 1 98.31 101 GLY A C 1
ATOM 772 O O . GLY A 1 101 ? -10.695 -1.385 -2.068 1 98.31 101 GLY A O 1
ATOM 773 N N . TYR A 1 102 ? -9.797 -0.192 -0.438 1 98.5 102 TYR A N 1
ATOM 774 C CA . TYR A 1 102 ? -8.82 -1.188 -0.005 1 98.5 102 TYR A CA 1
ATOM 775 C C . TYR A 1 102 ? -8.891 -1.401 1.503 1 98.5 102 TYR A C 1
ATOM 777 O O . TYR A 1 102 ? -9.156 -0.461 2.256 1 98.5 102 TYR A O 1
ATOM 785 N N . THR A 1 103 ? -8.734 -2.576 1.908 1 97.62 103 THR A N 1
ATOM 786 C CA . THR A 1 103 ? -8.758 -2.943 3.318 1 97.62 103 THR A CA 1
ATOM 787 C C . THR A 1 103 ? -7.688 -3.98 3.631 1 97.62 103 THR A C 1
ATOM 789 O O . THR A 1 103 ? -7.34 -4.797 2.775 1 97.62 103 THR A O 1
ATOM 792 N N . PHE A 1 104 ? -7.121 -3.896 4.781 1 96.31 104 PHE A N 1
ATOM 793 C CA . PHE A 1 104 ? -6.188 -4.914 5.246 1 96.31 104 PHE A CA 1
ATOM 794 C C . PHE A 1 104 ? -6.246 -5.051 6.762 1 96.31 104 PHE A C 1
ATOM 796 O O . PHE A 1 104 ? -6.789 -4.184 7.449 1 96.31 104 PHE A O 1
ATOM 803 N N . ASP A 1 105 ? -5.793 -6.129 7.297 1 93.44 105 ASP A N 1
ATOM 804 C CA . ASP A 1 105 ? -5.836 -6.395 8.734 1 93.44 105 ASP A CA 1
ATOM 805 C C . ASP A 1 105 ? -4.512 -6.027 9.398 1 93.44 105 ASP A C 1
ATOM 807 O O . ASP A 1 105 ? -3.498 -5.844 8.719 1 93.44 105 ASP A O 1
ATOM 811 N N . ARG A 1 106 ? -4.621 -5.84 10.727 1 87.81 106 ARG A N 1
ATOM 812 C CA . ARG A 1 106 ? -3.436 -5.723 11.57 1 87.81 106 ARG A CA 1
ATOM 813 C C . ARG A 1 106 ? -3.076 -7.066 12.195 1 87.81 106 ARG A C 1
ATOM 815 O O . ARG A 1 106 ? -3.959 -7.863 12.516 1 87.81 106 ARG A O 1
ATOM 822 N N . LYS A 1 107 ? -1.801 -7.441 12.281 1 78.56 107 LYS A N 1
ATOM 823 C CA . LYS A 1 107 ? -1.402 -8.711 12.875 1 78.56 107 LYS A CA 1
ATOM 824 C C . LYS A 1 107 ? -1.478 -8.656 14.398 1 78.56 107 LYS A C 1
ATOM 826 O O . LYS A 1 107 ? -1.689 -9.68 15.055 1 78.56 107 LYS A O 1
ATOM 831 N N . GLU A 1 108 ? -1.136 -7.594 14.992 1 67.56 108 GLU A N 1
ATOM 832 C CA . GLU A 1 108 ? -1.147 -7.527 16.453 1 67.56 108 GLU A CA 1
ATOM 833 C C . GLU A 1 108 ? -2.553 -7.25 16.984 1 67.56 108 GLU A C 1
ATOM 835 O O . GLU A 1 108 ? -3.33 -6.535 16.344 1 67.56 108 GLU A O 1
ATOM 840 N N . LYS A 1 109 ? -3.061 -8.406 17.812 1 54.91 109 LYS A N 1
ATOM 841 C CA . LYS A 1 109 ? -4.309 -8.086 18.5 1 54.91 109 LYS A CA 1
ATOM 842 C C . LYS A 1 109 ? -4.16 -6.824 19.344 1 54.91 109 LYS A C 1
ATOM 844 O O . LYS A 1 109 ? -3.189 -6.68 20.094 1 54.91 109 LYS A O 1
ATOM 849 N N . LYS A 1 110 ? -4.434 -5.672 18.75 1 48.97 110 LYS A N 1
ATOM 850 C CA . LYS A 1 110 ? -4.277 -4.504 19.609 1 48.97 110 LYS A CA 1
ATOM 851 C C . LYS A 1 110 ? -4.859 -4.762 21 1 48.97 110 LYS A C 1
ATOM 853 O O . LYS A 1 110 ? -5.898 -5.41 21.125 1 48.97 110 LYS A O 1
ATOM 858 N N . ASP A 1 111 ? -4.051 -4.883 22.125 1 42.97 111 ASP A N 1
ATOM 859 C CA . ASP A 1 111 ? -4.715 -4.602 23.391 1 42.97 111 ASP A CA 1
ATOM 860 C C . ASP A 1 111 ? -5.797 -3.537 23.219 1 42.97 111 ASP A C 1
ATOM 862 O O . ASP A 1 111 ? -6.004 -3.027 22.125 1 42.97 111 ASP A O 1
ATOM 866 N N . HIS A 1 112 ? -5.762 -2.537 24.234 1 41.66 112 HIS A N 1
ATOM 867 C CA . HIS A 1 112 ? -6.785 -1.581 24.656 1 41.66 112 HIS A CA 1
ATOM 868 C C . HIS A 1 112 ? -7.262 -0.736 23.484 1 41.66 112 HIS A C 1
ATOM 870 O O . HIS A 1 112 ? -8.266 -0.035 23.578 1 41.66 112 HIS A O 1
ATOM 876 N N . GLY A 1 113 ? -6.289 0.136 22.859 1 36.75 113 GLY A N 1
ATOM 877 C CA . GLY A 1 113 ? -6.812 1.373 22.312 1 36.75 113 GLY A CA 1
ATOM 878 C C . GLY A 1 113 ? -7.672 1.157 21.078 1 36.75 113 GLY A C 1
ATOM 879 O O . GLY A 1 113 ? -7.852 0.023 20.625 1 36.75 113 GLY A O 1
ATOM 880 N N . ASP A 1 114 ? -8.234 2.207 20.484 1 42.41 114 ASP A N 1
ATOM 881 C CA . ASP A 1 114 ? -9.312 2.527 19.562 1 42.41 114 ASP A CA 1
ATOM 882 C C . ASP A 1 114 ? -9.078 1.859 18.203 1 42.41 114 ASP A C 1
ATOM 884 O O . ASP A 1 114 ? -9.922 1.953 17.312 1 42.41 114 ASP A O 1
ATOM 888 N N . GLY A 1 115 ? -7.805 1.506 17.734 1 50.88 115 GLY A N 1
ATOM 889 C CA . GLY A 1 115 ? -7.836 1.304 16.297 1 50.88 115 GLY A CA 1
ATOM 890 C C . GLY A 1 115 ? -8.164 -0.123 15.891 1 50.88 115 GLY A C 1
ATOM 891 O O . GLY A 1 115 ? -7.84 -1.064 16.625 1 50.88 115 GLY A O 1
ATOM 892 N N . GLY A 1 116 ? -9.352 -0.398 15.234 1 63.62 116 GLY A N 1
ATOM 893 C CA . GLY A 1 116 ? -9.969 -1.595 14.68 1 63.62 116 GLY A CA 1
ATOM 894 C C . GLY A 1 116 ? -8.977 -2.52 14 1 63.62 116 GLY A C 1
ATOM 895 O O . GLY A 1 116 ? -7.832 -2.137 13.758 1 63.62 116 GLY A O 1
ATOM 896 N N . THR A 1 117 ? -9.242 -3.82 14 1 82.88 117 THR A N 1
ATOM 897 C CA . THR A 1 117 ? -8.492 -4.934 13.43 1 82.88 117 THR A CA 1
ATOM 898 C C . THR A 1 117 ? -8.32 -4.754 11.922 1 82.88 117 THR A C 1
ATOM 900 O O . THR A 1 117 ? -7.516 -5.445 11.297 1 82.88 117 THR A O 1
ATOM 903 N N . MET A 1 118 ? -8.992 -3.707 11.438 1 92.06 118 MET A N 1
ATOM 904 C CA . MET A 1 118 ? -8.953 -3.477 9.992 1 92.06 118 MET A CA 1
ATOM 905 C C . MET A 1 118 ? -8.57 -2.033 9.688 1 92.06 118 MET A C 1
ATOM 907 O O . MET A 1 118 ? -8.938 -1.118 10.422 1 92.06 118 MET A O 1
ATOM 911 N N . VAL A 1 119 ? -7.793 -1.868 8.672 1 93.5 119 VAL A N 1
ATOM 912 C CA . VAL A 1 119 ? -7.422 -0.54 8.195 1 93.5 119 VAL A CA 1
ATOM 913 C C . VAL A 1 119 ? -7.938 -0.341 6.773 1 93.5 119 VAL A C 1
ATOM 915 O O . VAL A 1 119 ? -7.973 -1.285 5.98 1 93.5 119 VAL A O 1
ATOM 918 N N . GLY A 1 120 ? -8.266 0.887 6.434 1 95.56 120 GLY A N 1
ATOM 919 C CA . GLY A 1 120 ? -8.805 1.195 5.117 1 95.56 120 GLY A CA 1
ATOM 920 C C . GLY A 1 120 ? -10.305 1.409 5.125 1 95.56 120 GLY A C 1
ATOM 921 O O . GLY A 1 120 ? -10.844 2.018 6.051 1 95.56 120 GLY A O 1
ATOM 922 N N . LYS A 1 121 ? -10.953 0.941 4.016 1 96.81 121 LYS A N 1
ATOM 923 C CA . LYS A 1 121 ? -12.398 1.101 3.898 1 96.81 121 LYS A CA 1
ATOM 924 C C . LYS A 1 121 ? -13.133 0.349 5.008 1 96.81 121 LYS A C 1
ATOM 926 O O . LYS A 1 121 ? -12.922 -0.853 5.191 1 96.81 121 LYS A O 1
ATOM 931 N N . PRO A 1 122 ? -13.969 1.046 5.746 1 95.31 122 PRO A N 1
ATOM 932 C CA . PRO A 1 122 ? -14.75 0.349 6.773 1 95.31 122 PRO A CA 1
ATOM 933 C C . PRO A 1 122 ? -15.672 -0.72 6.191 1 95.31 122 PRO A C 1
ATOM 935 O O . PRO A 1 122 ? -16.344 -0.481 5.184 1 95.31 122 PRO A O 1
ATOM 938 N N . LEU A 1 123 ? -15.633 -1.851 6.828 1 96.56 123 LEU A N 1
ATOM 939 C CA . LEU A 1 123 ? -16.469 -2.965 6.383 1 96.56 123 LEU A CA 1
ATOM 940 C C . LEU A 1 123 ? -17.891 -2.82 6.906 1 96.56 123 LEU A C 1
ATOM 942 O O . LEU A 1 123 ? -18.094 -2.533 8.086 1 96.56 123 LEU A O 1
ATOM 946 N N . GLU A 1 124 ? -18.797 -2.93 6.016 1 97.06 124 GLU A N 1
ATOM 947 C CA . GLU A 1 124 ? -20.219 -2.863 6.348 1 97.06 124 GLU A CA 1
ATOM 948 C C . GLU A 1 124 ? -20.953 -4.086 5.82 1 97.06 124 GLU A C 1
ATOM 950 O O . GLU A 1 124 ? -20.484 -4.758 4.898 1 97.06 124 GLU A O 1
ATOM 955 N N . ASP A 1 125 ? -22.125 -4.293 6.414 1 97.81 125 ASP A N 1
ATOM 956 C CA . ASP A 1 125 ? -22.953 -5.418 5.973 1 97.81 125 ASP A CA 1
ATOM 957 C C . ASP A 1 125 ? -23.312 -5.285 4.496 1 97.81 125 ASP A C 1
ATOM 959 O O . ASP A 1 125 ? -23.656 -4.195 4.035 1 97.81 125 ASP A O 1
ATOM 963 N N . GLY A 1 126 ? -23.172 -6.402 3.83 1 97.38 126 GLY A N 1
ATOM 964 C CA . GLY A 1 126 ? -23.609 -6.438 2.443 1 97.38 126 GLY A CA 1
ATOM 965 C C . GLY A 1 126 ? -22.516 -6.066 1.464 1 97.38 126 GLY A C 1
ATOM 966 O O . GLY A 1 126 ? -22.703 -6.18 0.25 1 97.38 126 GLY A O 1
ATOM 967 N N . MET A 1 127 ? -21.391 -5.684 1.993 1 97.69 127 MET A N 1
ATOM 968 C CA . MET A 1 127 ? -20.281 -5.305 1.125 1 97.69 127 MET A CA 1
ATOM 969 C C . MET A 1 127 ? -19.703 -6.523 0.409 1 97.69 127 MET A C 1
ATOM 971 O O . MET A 1 127 ? -19.594 -7.598 0.998 1 97.69 127 MET A O 1
ATOM 975 N N . ASN A 1 128 ? -19.422 -6.324 -0.848 1 98.31 128 ASN A N 1
ATOM 976 C CA . ASN A 1 128 ? -18.656 -7.316 -1.604 1 98.31 128 ASN A CA 1
ATOM 977 C C . ASN A 1 128 ? -17.156 -7.105 -1.455 1 98.31 128 ASN A C 1
ATOM 979 O O . ASN A 1 128 ? -16.625 -6.062 -1.848 1 98.31 128 ASN A O 1
ATOM 983 N N . VAL A 1 129 ? -16.5 -8.164 -0.926 1 98.25 129 VAL A N 1
ATOM 984 C CA . VAL A 1 129 ? -15.062 -8.086 -0.645 1 98.25 129 VAL A CA 1
ATOM 985 C C . VAL A 1 129 ? -14.305 -9.039 -1.568 1 98.25 129 VAL A C 1
ATOM 987 O O . VAL A 1 129 ? -14.641 -10.219 -1.666 1 98.25 129 VAL A O 1
ATOM 990 N N . LEU A 1 130 ? -13.367 -8.5 -2.27 1 98.56 130 LEU A N 1
ATOM 991 C CA . LEU A 1 130 ? -12.469 -9.297 -3.096 1 98.56 130 LEU A CA 1
ATOM 992 C C . LEU A 1 130 ? -11.102 -9.438 -2.439 1 98.56 130 LEU A C 1
ATOM 994 O O . LEU A 1 130 ? -10.469 -8.43 -2.102 1 98.56 130 LEU A O 1
ATOM 998 N N . LEU A 1 131 ? -10.656 -10.641 -2.252 1 97.62 131 LEU A N 1
ATOM 999 C CA . LEU A 1 131 ? -9.336 -10.883 -1.681 1 97.62 131 LEU A CA 1
ATOM 1000 C C . LEU A 1 131 ? -8.266 -10.891 -2.766 1 97.62 131 LEU A C 1
ATOM 1002 O O . LEU A 1 131 ? -8.516 -11.336 -3.889 1 97.62 131 LEU A O 1
ATOM 1006 N N . VAL A 1 132 ? -7.102 -10.344 -2.398 1 97.56 132 VAL A N 1
ATOM 1007 C CA . VAL A 1 132 ? -5.945 -10.469 -3.281 1 97.56 132 VAL A CA 1
ATOM 1008 C C . VAL A 1 132 ? -4.75 -11.008 -2.494 1 97.56 132 VAL A C 1
ATOM 1010 O O . VAL A 1 132 ? -4.582 -10.688 -1.316 1 97.56 132 VAL A O 1
ATOM 1013 N N . ASP A 1 133 ? -3.955 -11.75 -3.15 1 95 133 ASP A N 1
ATOM 1014 C CA . ASP A 1 133 ? -2.709 -12.273 -2.6 1 95 133 ASP A CA 1
ATOM 1015 C C . ASP A 1 133 ? -1.73 -12.648 -3.711 1 95 133 ASP A C 1
ATOM 1017 O O . ASP A 1 133 ? -2.1 -12.68 -4.887 1 95 133 ASP A O 1
ATOM 1021 N N . ASP A 1 134 ? -0.466 -12.812 -3.322 1 92.12 134 ASP A N 1
ATOM 1022 C CA . ASP A 1 134 ? 0.537 -13.156 -4.328 1 92.12 134 ASP A CA 1
ATOM 1023 C C . ASP A 1 134 ? 0.427 -14.617 -4.738 1 92.12 134 ASP A C 1
ATOM 1025 O O . ASP A 1 134 ? -0.019 -14.93 -5.848 1 92.12 134 ASP A O 1
ATOM 1029 N N . VAL A 1 135 ? 0.9 -15.477 -3.92 1 85.94 135 VAL A N 1
ATOM 1030 C CA . VAL A 1 135 ? 0.821 -16.906 -4.16 1 85.94 135 VAL A CA 1
ATOM 1031 C C . VAL A 1 135 ? 0.178 -17.594 -2.959 1 85.94 135 VAL A C 1
ATOM 1033 O O . VAL A 1 135 ? 0.169 -17.062 -1.854 1 85.94 135 VAL A O 1
ATOM 1036 N N . MET A 1 136 ? -0.487 -18.609 -3.252 1 82.81 136 MET A N 1
ATOM 1037 C CA . MET A 1 136 ? -1.095 -19.422 -2.197 1 82.81 136 MET A CA 1
ATOM 1038 C C . MET A 1 136 ? -0.426 -20.781 -2.105 1 82.81 136 MET A C 1
ATOM 1040 O O . MET A 1 136 ? -0.327 -21.5 -3.102 1 82.81 136 MET A O 1
ATOM 1044 N N . THR A 1 137 ? 0.095 -21.062 -1.015 1 79.31 137 THR A N 1
ATOM 1045 C CA . THR A 1 137 ? 0.742 -22.359 -0.81 1 79.31 137 THR A CA 1
ATOM 1046 C C . THR A 1 137 ? -0.216 -23.344 -0.147 1 79.31 137 THR A C 1
ATOM 1048 O O . THR A 1 137 ? -0.893 -24.109 -0.831 1 79.31 137 THR A O 1
ATOM 1051 N N . ALA A 1 138 ? -0.528 -23.109 1.155 1 75.5 138 ALA A N 1
ATOM 1052 C CA . ALA A 1 138 ? -1.402 -24.031 1.878 1 75.5 138 ALA A CA 1
ATOM 1053 C C . ALA A 1 138 ? -2.76 -23.391 2.156 1 75.5 138 ALA A C 1
ATOM 1055 O O . ALA A 1 138 ? -3.676 -24.062 2.646 1 75.5 138 ALA A O 1
ATOM 1056 N N . GLY A 1 139 ? -2.908 -22.219 1.808 1 81.75 139 GLY A N 1
ATOM 1057 C CA . GLY A 1 139 ? -4.176 -21.531 2.035 1 81.75 139 GLY A CA 1
ATOM 1058 C C . GLY A 1 139 ? -4.336 -21.031 3.455 1 81.75 139 GLY A C 1
ATOM 1059 O O . GLY A 1 139 ? -5.426 -20.609 3.852 1 81.75 139 GLY A O 1
ATOM 1060 N N . THR A 1 140 ? -3.279 -21.062 4.172 1 82.81 140 THR A N 1
ATOM 1061 C CA . THR A 1 140 ? -3.311 -20.688 5.582 1 82.81 140 THR A CA 1
ATOM 1062 C C . THR A 1 140 ? -3.717 -19.234 5.746 1 82.81 140 THR A C 1
ATOM 1064 O O . THR A 1 140 ? -4.535 -18.906 6.605 1 82.81 140 THR A O 1
ATOM 1067 N N . ALA A 1 141 ? -3.189 -18.344 4.961 1 82.94 141 ALA A N 1
ATOM 1068 C CA . ALA A 1 141 ? -3.504 -16.922 5.066 1 82.94 141 ALA A CA 1
ATOM 1069 C C . ALA A 1 141 ? -4.996 -16.672 4.863 1 82.94 141 ALA A C 1
ATOM 1071 O O . ALA A 1 141 ? -5.609 -15.898 5.602 1 82.94 141 ALA A O 1
ATOM 1072 N N . VAL A 1 142 ? -5.602 -17.344 3.959 1 87.94 142 VAL A N 1
ATOM 1073 C CA . VAL A 1 142 ? -7.02 -17.172 3.648 1 87.94 142 VAL A CA 1
ATOM 1074 C C . VAL A 1 142 ? -7.863 -17.688 4.809 1 87.94 142 VAL A C 1
ATOM 1076 O O . VAL A 1 142 ? -8.852 -17.062 5.191 1 87.94 142 VAL A O 1
ATOM 1079 N N . ARG A 1 143 ? -7.477 -18.797 5.355 1 89.5 143 ARG A N 1
ATOM 1080 C CA . ARG A 1 143 ? -8.219 -19.406 6.453 1 89.5 143 ARG A CA 1
ATOM 1081 C C . ARG A 1 143 ? -8.211 -18.516 7.688 1 89.5 143 ARG A C 1
ATOM 1083 O O . ARG A 1 143 ? -9.164 -18.531 8.469 1 89.5 143 ARG A O 1
ATOM 1090 N N . GLU A 1 144 ? -7.207 -17.766 7.785 1 88 144 GLU A N 1
ATOM 1091 C CA . GLU A 1 144 ? -7.098 -16.859 8.93 1 88 144 GLU A CA 1
ATOM 1092 C C . GLU A 1 144 ? -7.898 -15.586 8.695 1 88 144 GLU A C 1
ATOM 1094 O O . GLU A 1 144 ? -8.453 -15.016 9.641 1 88 144 GLU A O 1
ATOM 1099 N N . VAL A 1 145 ? -7.949 -15.164 7.488 1 90.19 145 VAL A N 1
ATOM 1100 C CA . VAL A 1 145 ? -8.492 -13.844 7.176 1 90.19 145 VAL A CA 1
ATOM 1101 C C . VAL A 1 145 ? -10.008 -13.922 7.082 1 90.19 145 VAL A C 1
ATOM 1103 O O . VAL A 1 145 ? -10.711 -12.992 7.488 1 90.19 145 VAL A O 1
ATOM 1106 N N . VAL A 1 146 ? -10.586 -15.055 6.605 1 92.19 146 VAL A N 1
ATOM 1107 C CA . VAL A 1 146 ? -12.016 -15.172 6.332 1 92.19 146 VAL A CA 1
ATOM 1108 C C . VAL A 1 146 ? -12.805 -14.992 7.629 1 92.19 146 VAL A C 1
ATOM 1110 O O . VAL A 1 146 ? -13.695 -14.141 7.707 1 92.19 146 VAL A O 1
ATOM 1113 N N . PRO A 1 147 ? -12.43 -15.711 8.688 1 90.88 147 PRO A N 1
ATOM 1114 C CA . PRO A 1 147 ? -13.148 -15.5 9.945 1 90.88 147 PRO A CA 1
ATOM 1115 C C . PRO A 1 147 ? -12.977 -14.078 10.492 1 90.88 147 PRO A C 1
ATOM 1117 O O . PRO A 1 147 ? -13.898 -13.539 11.102 1 90.88 147 PRO A O 1
ATOM 1120 N N . LYS A 1 148 ? -11.82 -13.484 10.328 1 89.94 148 LYS A N 1
ATOM 1121 C CA . LYS A 1 148 ? -11.562 -12.117 10.773 1 89.94 148 LYS A CA 1
ATOM 1122 C C . LYS A 1 148 ? -12.484 -11.133 10.07 1 89.94 148 LYS A C 1
ATOM 1124 O O . LYS A 1 148 ? -13.023 -10.219 10.703 1 89.94 148 LYS A O 1
ATOM 1129 N N . LEU A 1 149 ? -12.664 -11.352 8.781 1 93.56 149 LEU A N 1
ATOM 1130 C CA . LEU A 1 149 ? -13.531 -10.492 7.98 1 93.56 149 LEU A CA 1
ATOM 1131 C C . LEU A 1 149 ? -14.984 -10.633 8.406 1 93.56 149 LEU A C 1
ATOM 1133 O O . LEU A 1 149 ? -15.68 -9.633 8.617 1 93.56 149 LEU A O 1
ATOM 1137 N N . LYS A 1 150 ? -15.414 -11.836 8.586 1 91.56 150 LYS A N 1
ATOM 1138 C CA . LYS A 1 150 ? -16.797 -12.117 8.93 1 91.56 150 LYS A CA 1
ATOM 1139 C C . LYS A 1 150 ? -17.125 -11.625 10.336 1 91.56 150 LYS A C 1
ATOM 1141 O O . LYS A 1 150 ? -18.297 -11.336 10.648 1 91.56 150 LYS A O 1
ATOM 1146 N N . ALA A 1 151 ? -16.125 -11.531 11.133 1 91.25 151 ALA A N 1
ATOM 1147 C CA . ALA A 1 151 ? -16.297 -11.031 12.492 1 91.25 151 ALA A CA 1
ATOM 1148 C C . ALA A 1 151 ? -16.531 -9.523 12.492 1 91.25 151 ALA A C 1
ATOM 1150 O O . ALA A 1 151 ? -17.094 -8.977 13.445 1 91.25 151 ALA A O 1
ATOM 1151 N N . GLN A 1 152 ? -16.094 -8.859 11.461 1 91.88 152 GLN A N 1
ATOM 1152 C CA . GLN A 1 152 ? -16.219 -7.41 11.383 1 91.88 152 GLN A CA 1
ATOM 1153 C C . GLN A 1 152 ? -17.594 -7 10.883 1 91.88 152 GLN A C 1
ATOM 1155 O O . GLN A 1 152 ? -18.172 -6.012 11.352 1 91.88 152 GLN A O 1
ATOM 1160 N N . ALA A 1 153 ? -18.109 -7.66 9.938 1 94.75 153 ALA A N 1
ATOM 1161 C CA . ALA A 1 153 ? -19.406 -7.387 9.305 1 94.75 153 ALA A CA 1
ATOM 1162 C C . ALA A 1 153 ? -19.859 -8.578 8.461 1 94.75 153 ALA A C 1
ATOM 1164 O O . ALA A 1 153 ? -19.062 -9.469 8.156 1 94.75 153 ALA A O 1
ATOM 1165 N N . ASP A 1 154 ? -21.109 -8.609 8.156 1 96.62 154 ASP A N 1
ATOM 1166 C CA . ASP A 1 154 ? -21.641 -9.633 7.27 1 96.62 154 ASP A CA 1
ATOM 1167 C C . ASP A 1 154 ? -21.328 -9.32 5.812 1 96.62 154 ASP A C 1
ATOM 1169 O O . ASP A 1 154 ? -22.219 -9.031 5.02 1 96.62 154 ASP A O 1
ATOM 1173 N N . VAL A 1 155 ? -20.094 -9.5 5.457 1 97.12 155 VAL A N 1
ATOM 1174 C CA . VAL A 1 155 ? -19.625 -9.172 4.117 1 97.12 155 VAL A CA 1
ATOM 1175 C C . VAL A 1 155 ? -19.75 -10.391 3.211 1 97.12 155 VAL A C 1
ATOM 1177 O O . VAL A 1 155 ? -19.891 -11.516 3.693 1 97.12 155 VAL A O 1
ATOM 1180 N N . ASN A 1 156 ? -19.766 -10.141 1.925 1 97.12 156 ASN A N 1
ATOM 1181 C CA . ASN A 1 156 ? -19.703 -11.172 0.899 1 97.12 156 ASN A CA 1
ATOM 1182 C C . ASN A 1 156 ? -18.312 -11.273 0.284 1 97.12 156 ASN A C 1
ATOM 1184 O O . ASN A 1 156 ? -17.891 -10.375 -0.447 1 97.12 156 ASN A O 1
ATOM 1188 N N . ILE A 1 157 ? -17.641 -12.352 0.65 1 97.19 157 ILE A N 1
ATOM 1189 C CA . ILE A 1 157 ? -16.375 -12.586 -0.043 1 97.19 157 ILE A CA 1
ATOM 1190 C C . ILE A 1 157 ? -16.656 -13.133 -1.442 1 97.19 157 ILE A C 1
ATOM 1192 O O . ILE A 1 157 ? -17.109 -14.266 -1.596 1 97.19 157 ILE A O 1
ATOM 1196 N N . VAL A 1 158 ? -16.281 -12.336 -2.443 1 97.81 158 VAL A N 1
ATOM 1197 C CA . VAL A 1 158 ? -16.781 -12.648 -3.777 1 97.81 158 VAL A CA 1
ATOM 1198 C C . VAL A 1 158 ? -15.727 -13.43 -4.559 1 97.81 158 VAL A C 1
ATOM 1200 O O . VAL A 1 158 ? -16.016 -14 -5.613 1 97.81 158 VAL A O 1
ATOM 1203 N N . GLY A 1 159 ? -14.5 -13.469 -4.059 1 97.38 159 GLY A N 1
ATOM 1204 C CA . GLY A 1 159 ? -13.445 -14.195 -4.742 1 97.38 159 GLY A CA 1
ATOM 1205 C C . GLY A 1 159 ? -12.062 -13.875 -4.203 1 97.38 159 GLY A C 1
ATOM 1206 O O . GLY A 1 159 ? -11.914 -13.047 -3.303 1 97.38 159 GLY A O 1
ATOM 1207 N N . LEU A 1 160 ? -11.109 -14.594 -4.684 1 97.19 160 LEU A N 1
ATOM 1208 C CA . LEU A 1 160 ? -9.688 -14.422 -4.41 1 97.19 160 LEU A CA 1
ATOM 1209 C C . LEU A 1 160 ? -8.883 -14.398 -5.707 1 97.19 160 LEU A C 1
ATOM 1211 O O . LEU A 1 160 ? -9.047 -15.266 -6.562 1 97.19 160 LEU A O 1
ATOM 1215 N N . VAL A 1 161 ? -8.133 -13.336 -5.875 1 97.69 161 VAL A N 1
ATOM 1216 C CA . VAL A 1 161 ? -7.277 -13.25 -7.055 1 97.69 161 VAL A CA 1
ATOM 1217 C C . VAL A 1 161 ? -5.816 -13.398 -6.641 1 97.69 161 VAL A C 1
ATOM 1219 O O . VAL A 1 161 ? -5.34 -12.695 -5.746 1 97.69 161 VAL A O 1
ATOM 1222 N N . LEU A 1 162 ? -5.121 -14.281 -7.281 1 96.62 162 LEU A N 1
ATOM 1223 C CA . LEU A 1 162 ? -3.705 -14.547 -7.066 1 96.62 162 LEU A CA 1
ATOM 1224 C C . LEU A 1 162 ? -2.881 -14.125 -8.273 1 96.62 162 LEU A C 1
ATOM 1226 O O . LEU A 1 162 ? -3.414 -13.992 -9.383 1 96.62 162 LEU A O 1
ATOM 1230 N N . SER A 1 163 ? -1.586 -13.844 -7.992 1 96.5 163 SER A N 1
ATOM 1231 C CA . SER A 1 163 ? -0.707 -13.602 -9.133 1 96.5 163 SER A CA 1
ATOM 1232 C C . SER A 1 163 ? -0.475 -14.883 -9.93 1 96.5 163 SER A C 1
ATOM 1234 O O . SER A 1 163 ? -0.753 -14.93 -11.125 1 96.5 163 SER A O 1
ATOM 1236 N N . VAL A 1 164 ? -0.058 -15.898 -9.203 1 94.81 164 VAL A N 1
ATOM 1237 C CA . VAL A 1 164 ? 0.29 -17.141 -9.875 1 94.81 164 VAL A CA 1
ATOM 1238 C C . VAL A 1 164 ? -0.356 -18.328 -9.148 1 94.81 164 VAL A C 1
ATOM 1240 O O . VAL A 1 164 ? -0.276 -18.422 -7.922 1 94.81 164 VAL A O 1
ATOM 1243 N N . ASP A 1 165 ? -1.014 -19.172 -9.82 1 93.69 165 ASP A N 1
ATOM 1244 C CA . ASP A 1 165 ? -1.447 -20.469 -9.336 1 93.69 165 ASP A CA 1
ATOM 1245 C C . ASP A 1 165 ? -0.39 -21.547 -9.609 1 93.69 165 ASP A C 1
ATOM 1247 O O . ASP A 1 165 ? -0.182 -21.938 -10.758 1 93.69 165 ASP A O 1
ATOM 1251 N N . ARG A 1 166 ? 0.182 -22 -8.594 1 89.44 166 ARG A N 1
ATOM 1252 C CA . ARG A 1 166 ? 1.268 -22.969 -8.734 1 89.44 166 ARG A CA 1
ATOM 1253 C C . ARG A 1 166 ? 0.729 -24.344 -9.117 1 89.44 166 ARG A C 1
ATOM 1255 O O . ARG A 1 166 ? 1.48 -25.203 -9.578 1 89.44 166 ARG A O 1
ATOM 1262 N N . MET A 1 167 ? -0.505 -24.625 -8.875 1 89.31 167 MET A N 1
ATOM 1263 C CA . MET A 1 167 ? -1.191 -25.875 -9.234 1 89.31 167 MET A CA 1
ATOM 1264 C C . MET A 1 167 ? -0.53 -27.078 -8.57 1 89.31 167 MET A C 1
ATOM 1266 O O . MET A 1 167 ? -0.371 -28.125 -9.195 1 89.31 167 MET A O 1
ATOM 1270 N N . GLU A 1 168 ? -0.001 -26.891 -7.422 1 85.06 168 GLU A N 1
ATOM 1271 C CA . GLU A 1 168 ? 0.658 -27.969 -6.691 1 85.06 168 GLU A CA 1
ATOM 1272 C C . GLU A 1 168 ? -0.266 -28.562 -5.629 1 85.06 168 GLU A C 1
ATOM 1274 O O . GLU A 1 168 ? -1.039 -27.844 -4.996 1 85.06 168 GLU A O 1
ATOM 1279 N N . LYS A 1 169 ? -0.078 -29.875 -5.434 1 83.81 169 LYS A N 1
ATOM 1280 C CA . LYS A 1 169 ? -0.84 -30.547 -4.391 1 83.81 169 LYS A CA 1
ATOM 1281 C C . LYS A 1 169 ? -0.385 -30.109 -3.002 1 83.81 169 LYS A C 1
ATOM 1283 O O . LYS A 1 169 ? 0.779 -29.75 -2.809 1 83.81 169 LYS A O 1
ATOM 1288 N N . THR A 1 170 ? -1.394 -30.109 -2.203 1 78.81 170 THR A N 1
ATOM 1289 C CA . THR A 1 170 ? -1.042 -29.797 -0.821 1 78.81 170 THR A CA 1
ATOM 1290 C C . THR A 1 170 ? -0.542 -31.047 -0.102 1 78.81 170 THR A C 1
ATOM 1292 O O . THR A 1 170 ? -0.733 -32.156 -0.583 1 78.81 170 THR A O 1
ATOM 1295 N N . LYS A 1 171 ? 0.199 -30.891 0.978 1 73.31 171 LYS A N 1
ATOM 1296 C CA . LYS A 1 171 ? 0.813 -31.984 1.723 1 73.31 171 LYS A CA 1
ATOM 1297 C C . LYS A 1 171 ? -0.224 -33.031 2.111 1 73.31 171 LYS A C 1
ATOM 1299 O O . LYS A 1 171 ? 0.07 -34.219 2.123 1 73.31 171 LYS A O 1
ATOM 1304 N N . ASP A 1 172 ? -1.36 -32.625 2.307 1 74.5 172 ASP A N 1
ATOM 1305 C CA . ASP A 1 172 ? -2.318 -33.531 2.922 1 74.5 172 ASP A CA 1
ATOM 1306 C C . ASP A 1 172 ? -3.465 -33.844 1.965 1 74.5 172 ASP A C 1
ATOM 1308 O O . ASP A 1 172 ? -4.527 -34.312 2.391 1 74.5 172 ASP A O 1
ATOM 1312 N N . SER A 1 173 ? -3.303 -33.5 0.73 1 76.06 173 SER A N 1
ATOM 1313 C CA . SER A 1 173 ? -4.426 -33.688 -0.178 1 76.06 173 SER A CA 1
ATOM 1314 C C . SER A 1 173 ? -3.963 -33.75 -1.629 1 76.06 173 SER A C 1
ATOM 1316 O O . SER A 1 173 ? -2.885 -33.25 -1.964 1 76.06 173 SER A O 1
ATOM 1318 N N . ASP A 1 174 ? -4.703 -34.406 -2.488 1 83.06 174 ASP A N 1
ATOM 1319 C CA . ASP A 1 174 ? -4.449 -34.406 -3.926 1 83.06 174 ASP A CA 1
ATOM 1320 C C . ASP A 1 174 ? -4.949 -33.125 -4.59 1 83.06 174 ASP A C 1
ATOM 1322 O O . ASP A 1 174 ? -4.734 -32.938 -5.785 1 83.06 174 ASP A O 1
ATOM 1326 N N . LEU A 1 175 ? -5.574 -32.375 -3.764 1 85.38 175 LEU A N 1
ATOM 1327 C CA . LEU A 1 175 ? -6.066 -31.109 -4.254 1 85.38 175 LEU A CA 1
ATOM 1328 C C . LEU A 1 175 ? -5.012 -30.016 -4.078 1 85.38 175 LEU A C 1
ATOM 1330 O O . LEU A 1 175 ? -4.188 -30.094 -3.164 1 85.38 175 LEU A O 1
ATOM 1334 N N . SER A 1 176 ? -5.086 -29.062 -5.027 1 85.81 176 SER A N 1
ATOM 1335 C CA . SER A 1 176 ? -4.25 -27.891 -4.852 1 85.81 176 SER A CA 1
ATOM 1336 C C . SER A 1 176 ? -4.805 -26.969 -3.766 1 85.81 176 SER A C 1
ATOM 1338 O O . SER A 1 176 ? -5.977 -27.078 -3.389 1 85.81 176 SER A O 1
ATOM 1340 N N . ALA A 1 177 ? -3.967 -26.078 -3.232 1 82.25 177 ALA A N 1
ATOM 1341 C CA . ALA A 1 177 ? -4.418 -25.078 -2.268 1 82.25 177 ALA A CA 1
ATOM 1342 C C . ALA A 1 177 ? -5.59 -24.266 -2.816 1 82.25 177 ALA A C 1
ATOM 1344 O O . ALA A 1 177 ? -6.535 -23.969 -2.086 1 82.25 177 ALA A O 1
ATOM 1345 N N . VAL A 1 178 ? -5.594 -23.938 -4.094 1 86.19 178 VAL A N 1
ATOM 1346 C CA . VAL A 1 178 ? -6.648 -23.203 -4.773 1 86.19 178 VAL A CA 1
ATOM 1347 C C . VAL A 1 178 ? -7.953 -23.984 -4.727 1 86.19 178 VAL A C 1
ATOM 1349 O O . VAL A 1 178 ? -9 -23.453 -4.352 1 86.19 178 VAL A O 1
ATOM 1352 N N . 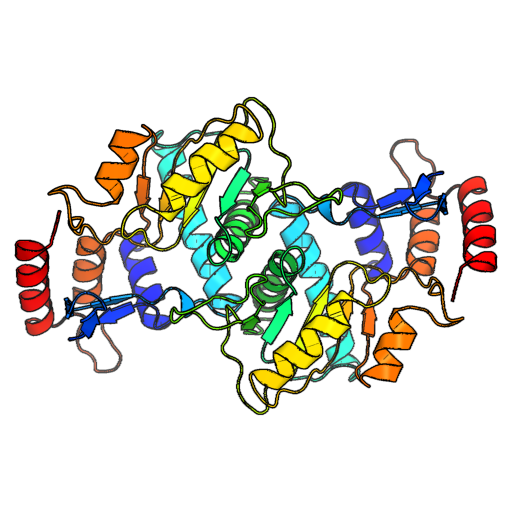GLN A 1 179 ? -7.867 -25.25 -5.023 1 88.69 179 GLN A N 1
ATOM 1353 C CA . GLN A 1 179 ? -9.047 -26.109 -5.02 1 88.69 179 GLN A CA 1
ATOM 1354 C C . GLN A 1 179 ? -9.602 -26.281 -3.609 1 88.69 179 GLN A C 1
ATOM 1356 O O . GLN A 1 179 ? -10.812 -26.281 -3.408 1 88.69 179 GLN A O 1
ATOM 1361 N N . ASP A 1 180 ? -8.727 -26.391 -2.672 1 88.38 180 ASP A N 1
ATOM 1362 C CA . ASP A 1 180 ? -9.125 -26.547 -1.277 1 88.38 180 ASP A CA 1
ATOM 1363 C C . ASP A 1 180 ? -9.883 -25.328 -0.775 1 88.38 180 ASP A C 1
ATOM 1365 O O . ASP A 1 180 ? -10.922 -25.453 -0.131 1 88.38 180 ASP A O 1
ATOM 1369 N N . VAL A 1 181 ? -9.367 -24.172 -1.076 1 88.25 181 VAL A N 1
ATOM 1370 C CA . VAL A 1 181 ? -9.977 -22.922 -0.642 1 88.25 181 VAL A CA 1
ATOM 1371 C C . VAL A 1 181 ? -11.344 -22.766 -1.3 1 88.25 181 VAL A C 1
ATOM 1373 O O . VAL A 1 181 ? -12.312 -22.359 -0.646 1 88.25 181 VAL A O 1
ATOM 1376 N N . GLN A 1 182 ? -11.43 -23.047 -2.578 1 90.75 182 GLN A N 1
ATOM 1377 C CA . GLN A 1 182 ? -12.688 -22.938 -3.297 1 90.75 182 GLN A CA 1
ATOM 1378 C C . GLN A 1 182 ? -13.742 -23.875 -2.711 1 90.75 182 GLN A C 1
ATOM 1380 O O . GLN A 1 182 ? -14.898 -23.484 -2.533 1 90.75 182 GLN A O 1
ATOM 1385 N N . ARG A 1 183 ? -13.352 -25.016 -2.406 1 89.56 183 ARG A N 1
ATOM 1386 C CA . ARG A 1 183 ? -14.258 -26.016 -1.841 1 89.56 183 ARG A CA 1
ATOM 1387 C C . ARG A 1 183 ? -14.695 -25.625 -0.432 1 89.56 183 ARG A C 1
ATOM 1389 O O . ARG A 1 183 ? -15.867 -25.75 -0.079 1 89.56 183 ARG A O 1
ATOM 1396 N N . GLU A 1 184 ? -13.734 -25.172 0.279 1 90.38 184 GLU A N 1
ATOM 1397 C CA . GLU A 1 184 ? -13.961 -24.906 1.694 1 90.38 184 GLU A CA 1
ATOM 1398 C C . GLU A 1 184 ? -14.836 -23.656 1.882 1 90.38 184 GLU A C 1
ATOM 1400 O O . GLU A 1 184 ? -15.75 -23.656 2.711 1 90.38 184 GLU A O 1
ATOM 1405 N N . PHE A 1 185 ? -14.664 -22.578 1.107 1 91.62 185 PHE A N 1
ATOM 1406 C CA . PHE A 1 185 ? -15.305 -21.312 1.396 1 91.62 185 PHE A CA 1
ATOM 1407 C C . PHE A 1 185 ? -16.344 -20.969 0.33 1 91.62 185 PHE A C 1
ATOM 1409 O O . PHE A 1 185 ? -17.172 -20.078 0.521 1 91.62 185 PHE A O 1
ATOM 1416 N N . GLY A 1 186 ? -16.234 -21.625 -0.833 1 91.75 186 GLY A N 1
ATOM 1417 C CA . GLY A 1 186 ? -17.281 -21.516 -1.842 1 91.75 186 GLY A CA 1
ATOM 1418 C C . GLY A 1 186 ? -17.078 -20.344 -2.781 1 91.75 186 GLY A C 1
ATOM 1419 O O . GLY A 1 186 ? -17.891 -20.141 -3.689 1 91.75 186 GLY A O 1
ATOM 1420 N N . PHE A 1 187 ? -16.125 -19.516 -2.514 1 93.44 187 PHE A N 1
ATOM 1421 C CA . PHE A 1 187 ? -15.875 -18.438 -3.459 1 93.44 187 PHE A CA 1
ATOM 1422 C C . PHE A 1 187 ? -14.805 -18.828 -4.465 1 93.44 187 PHE A C 1
ATOM 1424 O O . PHE A 1 187 ? -13.922 -19.641 -4.156 1 93.44 187 PHE A O 1
ATOM 1431 N N . PRO A 1 188 ? -14.898 -18.234 -5.672 1 96.12 188 PRO A N 1
ATOM 1432 C CA . PRO A 1 188 ? -13.938 -18.609 -6.711 1 96.12 188 PRO A CA 1
ATOM 1433 C C . PRO A 1 188 ? -12.539 -18.047 -6.457 1 96.12 188 PRO A C 1
ATOM 1435 O O . PRO A 1 188 ? -12.406 -16.984 -5.836 1 96.12 188 PRO A O 1
ATOM 1438 N N . VAL A 1 189 ? -11.547 -18.75 -6.93 1 95.69 189 VAL A N 1
ATOM 1439 C CA . VAL A 1 189 ? -10.148 -18.312 -6.895 1 95.69 189 VAL A CA 1
ATOM 1440 C C . VAL A 1 189 ? -9.625 -18.172 -8.32 1 95.69 189 VAL A C 1
ATOM 1442 O O . VAL A 1 189 ? -9.758 -19.078 -9.141 1 95.69 189 VAL A O 1
ATOM 1445 N N . PHE A 1 190 ? -9.07 -17 -8.617 1 96.62 190 PHE A N 1
ATOM 1446 C CA . PHE A 1 190 ? -8.492 -16.703 -9.922 1 96.62 190 PHE A CA 1
ATOM 1447 C C . PHE A 1 190 ? -6.996 -16.438 -9.805 1 96.62 190 PHE A C 1
ATOM 1449 O O . PHE A 1 190 ? -6.516 -16.016 -8.758 1 96.62 190 PHE A O 1
ATOM 1456 N N . ALA A 1 191 ? -6.328 -16.719 -10.82 1 96.81 191 ALA A N 1
ATOM 1457 C CA . ALA A 1 191 ? -4.918 -16.359 -10.938 1 96.81 191 ALA A CA 1
ATOM 1458 C C . ALA A 1 191 ? -4.645 -15.633 -12.25 1 96.81 191 ALA A C 1
ATOM 1460 O O . ALA A 1 191 ? -5.25 -15.945 -13.273 1 96.81 191 ALA A O 1
ATOM 1461 N N . ILE A 1 192 ? -3.783 -14.664 -12.188 1 97.5 192 ILE A N 1
ATOM 1462 C CA . ILE A 1 192 ? -3.404 -13.977 -13.414 1 97.5 192 ILE A CA 1
ATOM 1463 C C . ILE A 1 192 ? -2.816 -14.969 -14.406 1 97.5 192 ILE A C 1
ATOM 1465 O O . ILE A 1 192 ? -3.129 -14.93 -15.602 1 97.5 192 ILE A O 1
ATOM 1469 N N . ALA A 1 193 ? -1.972 -15.875 -13.875 1 96.31 193 ALA A N 1
ATOM 1470 C CA . ALA A 1 193 ? -1.431 -16.969 -14.672 1 96.31 193 ALA A CA 1
ATOM 1471 C C . ALA A 1 193 ? -1.202 -18.219 -13.812 1 96.31 193 ALA A C 1
ATOM 1473 O O . ALA A 1 193 ? -0.968 -18.109 -12.609 1 96.31 193 ALA A O 1
ATOM 1474 N N . ASN A 1 194 ? -1.312 -19.328 -14.344 1 94.44 194 ASN A N 1
ATOM 1475 C CA . ASN A 1 194 ? -0.909 -20.562 -13.664 1 94.44 194 ASN A CA 1
ATOM 1476 C C . ASN A 1 194 ? 0.428 -21.078 -14.188 1 94.44 194 ASN A C 1
ATOM 1478 O O . ASN A 1 194 ? 0.945 -20.578 -15.188 1 94.44 194 ASN A O 1
ATOM 1482 N N . VAL A 1 195 ? 0.96 -22.047 -13.539 1 92.88 195 VAL A N 1
ATOM 1483 C CA . VAL A 1 195 ? 2.324 -22.469 -13.82 1 92.88 195 VAL A CA 1
ATOM 1484 C C . VAL A 1 195 ? 2.404 -23.047 -15.234 1 92.88 195 VAL A C 1
ATOM 1486 O O . VAL A 1 195 ? 3.418 -22.906 -15.914 1 92.88 195 VAL A O 1
ATOM 1489 N N . LYS A 1 196 ? 1.393 -23.734 -15.688 1 93.12 196 LYS A N 1
ATOM 1490 C CA . LYS A 1 196 ? 1.39 -24.266 -17.047 1 93.12 196 LYS A CA 1
ATOM 1491 C C . LYS A 1 196 ? 1.472 -23.156 -18.078 1 93.12 196 LYS A C 1
ATOM 1493 O O . LYS A 1 196 ? 2.23 -23.25 -19.047 1 93.12 196 LYS A O 1
ATOM 1498 N N . GLU A 1 197 ? 0.668 -22.156 -17.812 1 94.56 197 GLU A N 1
ATOM 1499 C CA . GLU A 1 197 ? 0.677 -20.984 -18.688 1 94.56 197 GLU A CA 1
ATOM 1500 C C . GLU A 1 197 ? 2.037 -20.297 -18.656 1 94.56 197 GLU A C 1
ATOM 1502 O O . GLU A 1 197 ? 2.508 -19.812 -19.688 1 94.56 197 GLU A O 1
ATOM 1507 N N . ILE A 1 198 ? 2.617 -20.219 -17.531 1 94.75 198 ILE A N 1
ATOM 1508 C CA . ILE A 1 198 ? 3.916 -19.578 -17.344 1 94.75 198 ILE A CA 1
ATOM 1509 C C . ILE A 1 198 ? 4.984 -20.344 -18.125 1 94.75 198 ILE A C 1
ATOM 1511 O O . ILE A 1 198 ? 5.812 -19.75 -18.812 1 94.75 198 ILE A O 1
ATOM 1515 N N . PHE A 1 199 ? 4.957 -21.703 -18.078 1 93.5 199 PHE A N 1
ATOM 1516 C CA . PHE A 1 199 ? 5.914 -22.5 -18.812 1 93.5 199 PHE A CA 1
ATOM 1517 C C . PHE A 1 199 ? 5.719 -22.328 -20.328 1 93.5 199 PHE A C 1
ATOM 1519 O O . PHE A 1 199 ? 6.691 -22.219 -21.062 1 93.5 199 PHE A O 1
ATOM 1526 N N . ALA A 1 200 ? 4.508 -22.375 -20.719 1 93.75 200 ALA A N 1
ATOM 1527 C CA . ALA A 1 200 ? 4.203 -22.203 -22.141 1 93.75 200 ALA A CA 1
ATOM 1528 C C . ALA A 1 200 ? 4.703 -20.844 -22.641 1 93.75 200 ALA A C 1
ATOM 1530 O O . ALA A 1 200 ? 5.305 -20.766 -23.719 1 93.75 200 ALA A O 1
ATOM 1531 N N . ALA A 1 201 ? 4.438 -19.812 -21.875 1 94.44 201 ALA A N 1
ATOM 1532 C CA . ALA A 1 201 ? 4.91 -18.484 -22.219 1 94.44 201 ALA A CA 1
ATOM 1533 C C . ALA A 1 201 ? 6.434 -18.422 -22.234 1 94.44 201 ALA A C 1
ATOM 1535 O O . ALA A 1 201 ? 7.031 -17.781 -23.109 1 94.44 201 ALA A O 1
ATOM 1536 N N . GLY A 1 202 ? 7.039 -19.062 -21.25 1 93.19 202 GLY A N 1
ATOM 1537 C CA . GLY A 1 202 ? 8.492 -19.078 -21.172 1 93.19 202 GLY A CA 1
ATOM 1538 C C . GLY A 1 202 ? 9.148 -19.734 -22.359 1 93.19 202 GLY A C 1
ATOM 1539 O O . GLY A 1 202 ? 10.289 -19.422 -22.703 1 93.19 202 GLY A O 1
ATOM 1540 N N . ARG A 1 203 ? 8.406 -20.672 -22.953 1 92.5 203 ARG A N 1
ATOM 1541 C CA . ARG A 1 203 ? 8.914 -21.344 -24.156 1 92.5 203 ARG A CA 1
ATOM 1542 C C . ARG A 1 203 ? 8.938 -20.391 -25.344 1 92.5 203 ARG A C 1
ATOM 1544 O O . ARG A 1 203 ? 9.766 -20.547 -26.25 1 92.5 203 ARG A O 1
ATOM 1551 N N . GLN A 1 204 ? 8.086 -19.422 -25.312 1 91.81 204 GLN A N 1
ATOM 1552 C CA . GLN A 1 204 ? 7.93 -18.516 -26.438 1 91.81 204 GLN A CA 1
ATOM 1553 C C . GLN A 1 204 ? 8.789 -17.266 -26.25 1 91.81 204 GLN A C 1
ATOM 1555 O O . GLN A 1 204 ? 9.211 -16.641 -27.234 1 91.81 204 GLN A O 1
ATOM 1560 N N . LEU A 1 205 ? 9.047 -16.906 -25.031 1 91.56 205 LEU A N 1
ATOM 1561 C CA . LEU A 1 205 ? 9.797 -15.695 -24.719 1 91.56 205 LEU A CA 1
ATOM 1562 C C . LEU A 1 205 ? 11.297 -15.93 -24.844 1 91.56 205 LEU A C 1
ATOM 1564 O O . LEU A 1 205 ? 11.812 -16.922 -24.344 1 91.56 205 LEU A O 1
ATOM 1568 N N . ILE A 1 206 ? 11.945 -14.984 -25.562 1 88.25 206 ILE A N 1
ATOM 1569 C CA . ILE A 1 206 ? 13.375 -15.133 -25.844 1 88.25 206 ILE A CA 1
ATOM 1570 C C . ILE A 1 206 ? 14.18 -14.281 -24.875 1 88.25 206 ILE A C 1
ATOM 1572 O O . ILE A 1 206 ? 13.898 -13.094 -24.688 1 88.25 206 ILE A O 1
ATOM 1576 N N . GLY A 1 207 ? 15.117 -14.867 -24.203 1 82.38 207 GLY A N 1
ATOM 1577 C CA . GLY A 1 207 ? 15.961 -14.172 -23.25 1 82.38 207 GLY A CA 1
ATOM 1578 C C . GLY A 1 207 ? 17.125 -13.438 -23.906 1 82.38 207 GLY A C 1
ATOM 1579 O O . GLY A 1 207 ? 17.172 -13.305 -25.125 1 82.38 207 GLY A O 1
ATOM 1580 N N . GLU A 1 208 ? 17.984 -12.883 -23.047 1 76.94 208 GLU A N 1
ATOM 1581 C CA . GLU A 1 208 ? 19.109 -12.055 -23.469 1 76.94 208 GLU A CA 1
ATOM 1582 C C . GLU A 1 208 ? 20.062 -12.852 -24.359 1 76.94 208 GLU A C 1
ATOM 1584 O O . GLU A 1 208 ? 20.734 -12.289 -25.219 1 76.94 208 GLU A O 1
ATOM 1589 N N . HIS A 1 209 ? 20.125 -14.172 -24.188 1 79.62 209 HIS A N 1
ATOM 1590 C CA . HIS A 1 209 ? 21.094 -14.984 -24.922 1 79.62 209 HIS A CA 1
ATOM 1591 C C . HIS A 1 209 ? 20.5 -15.539 -26.203 1 79.62 209 HIS A C 1
ATOM 1593 O O . HIS A 1 209 ? 21.078 -16.422 -26.844 1 79.62 209 HIS A O 1
ATOM 1599 N N . GLY A 1 210 ? 19.344 -15.102 -26.484 1 84.25 210 GLY A N 1
ATOM 1600 C CA . GLY A 1 210 ? 18.734 -15.5 -27.734 1 84.25 210 GLY A CA 1
ATOM 1601 C C . GLY A 1 210 ? 17.984 -16.812 -27.641 1 84.25 210 GLY A C 1
ATOM 1602 O O . GLY A 1 210 ? 17.5 -17.344 -28.656 1 84.25 210 GLY A O 1
ATOM 1603 N N . GLN A 1 211 ? 18.016 -17.438 -26.547 1 86.5 211 GLN A N 1
ATOM 1604 C CA . GLN A 1 211 ? 17.297 -18.672 -26.297 1 86.5 211 GLN A CA 1
ATOM 1605 C C . GLN A 1 211 ? 16.031 -18.438 -25.484 1 86.5 211 GLN A C 1
ATOM 1607 O O . GLN A 1 211 ? 15.945 -17.438 -24.75 1 86.5 211 GLN A O 1
ATOM 1612 N N . PRO A 1 212 ? 15.094 -19.406 -25.703 1 90.62 212 PRO A N 1
ATOM 1613 C CA . PRO A 1 212 ? 13.906 -19.297 -24.844 1 90.62 212 PRO A CA 1
ATOM 1614 C C . PRO A 1 212 ? 14.227 -19.406 -23.359 1 90.62 212 PRO A C 1
ATOM 1616 O O . PRO A 1 212 ? 15.188 -20.094 -22.984 1 90.62 212 PRO A O 1
ATOM 1619 N N . TYR A 1 213 ? 13.477 -18.703 -22.5 1 90.5 213 TYR A N 1
ATOM 1620 C CA . TYR A 1 213 ? 13.641 -18.812 -21.062 1 90.5 213 TYR A CA 1
ATOM 1621 C C . TYR A 1 213 ? 13.438 -20.25 -20.594 1 90.5 213 TYR A C 1
ATOM 1623 O O . TYR A 1 213 ? 14.125 -20.719 -19.688 1 90.5 213 TYR A O 1
ATOM 1631 N N . VAL A 1 214 ? 12.492 -20.906 -21.234 1 92.5 214 VAL A N 1
ATOM 1632 C CA . VAL A 1 214 ? 12.242 -22.312 -20.969 1 92.5 214 VAL A CA 1
ATOM 1633 C C . VAL A 1 214 ? 12.844 -23.172 -22.094 1 92.5 214 VAL A C 1
ATOM 1635 O O . VAL A 1 214 ? 12.25 -23.297 -23.172 1 92.5 214 VAL A O 1
ATOM 1638 N N . THR A 1 215 ? 13.969 -23.781 -21.797 1 91.06 215 THR A N 1
ATOM 1639 C CA . THR A 1 215 ? 14.633 -24.672 -22.734 1 91.06 215 THR A CA 1
ATOM 1640 C C . THR A 1 215 ? 13.977 -26.047 -22.719 1 91.06 215 THR A C 1
ATOM 1642 O O . THR A 1 215 ? 13.109 -26.328 -21.891 1 91.06 215 THR A O 1
ATOM 1645 N N . ASP A 1 216 ? 14.414 -26.891 -23.656 1 91.5 216 ASP A N 1
ATOM 1646 C CA . ASP A 1 216 ? 13.906 -28.266 -23.688 1 91.5 216 ASP A CA 1
ATOM 1647 C C . ASP A 1 216 ? 14.18 -28.984 -22.359 1 91.5 216 ASP A C 1
ATOM 1649 O O . ASP A 1 216 ? 13.352 -29.766 -21.891 1 91.5 216 ASP A O 1
ATOM 1653 N N . GLU A 1 217 ? 15.305 -28.703 -21.859 1 91.06 217 GLU A N 1
ATOM 1654 C CA . GLU A 1 217 ? 15.688 -29.312 -20.594 1 91.06 217 GLU A CA 1
ATOM 1655 C C . GLU A 1 217 ? 14.773 -28.859 -19.453 1 91.06 217 GLU A C 1
ATOM 1657 O O . GLU A 1 217 ? 14.312 -29.688 -18.656 1 91.06 217 GLU A O 1
ATOM 1662 N N . ILE A 1 218 ? 14.523 -27.562 -19.422 1 90.56 218 ILE A N 1
ATOM 1663 C CA . ILE A 1 218 ? 13.641 -27.016 -18.391 1 90.56 218 ILE A CA 1
ATOM 1664 C C . ILE A 1 218 ? 12.219 -27.531 -18.594 1 90.56 218 ILE A C 1
ATOM 1666 O O . ILE A 1 218 ? 11.516 -27.844 -17.625 1 90.56 218 ILE A O 1
ATOM 1670 N N . ALA A 1 219 ? 11.82 -27.594 -19.812 1 91.19 219 ALA A N 1
ATOM 1671 C CA . ALA A 1 219 ? 10.484 -28.094 -20.125 1 91.19 219 ALA A CA 1
ATOM 1672 C C . ALA A 1 219 ? 10.297 -29.531 -19.625 1 91.19 219 ALA A C 1
ATOM 1674 O O . ALA A 1 219 ? 9.25 -29.875 -19.094 1 91.19 219 ALA A O 1
ATOM 1675 N N . LYS A 1 220 ? 11.258 -30.359 -19.844 1 92.88 220 LYS A N 1
ATOM 1676 C CA . LYS A 1 220 ? 11.211 -31.75 -19.391 1 92.88 220 LYS A CA 1
ATOM 1677 C C . LYS A 1 220 ? 11.133 -31.812 -17.859 1 92.88 220 LYS A C 1
ATOM 1679 O O . LYS A 1 220 ? 10.336 -32.594 -17.312 1 92.88 220 LYS A O 1
ATOM 1684 N N . ALA A 1 221 ? 11.945 -31.031 -17.281 1 90.69 221 ALA A N 1
ATOM 1685 C CA . ALA A 1 221 ? 11.93 -30.984 -15.828 1 90.69 221 ALA A CA 1
ATOM 1686 C C . ALA A 1 221 ? 10.578 -30.516 -15.305 1 90.69 221 ALA A C 1
ATOM 1688 O O . ALA A 1 221 ? 10.094 -31.016 -14.281 1 90.69 221 ALA A O 1
ATOM 1689 N N . ALA A 1 222 ? 10.055 -29.531 -15.961 1 89.69 222 ALA A N 1
ATOM 1690 C CA . ALA A 1 222 ? 8.742 -29 -15.586 1 89.69 222 ALA A CA 1
ATOM 1691 C C . ALA A 1 222 ? 7.668 -30.078 -15.695 1 89.69 222 ALA A C 1
ATOM 1693 O O . ALA A 1 222 ? 6.812 -30.203 -14.82 1 89.69 222 ALA A O 1
ATOM 1694 N N . GLU A 1 223 ? 7.695 -30.766 -16.75 1 90.44 223 GLU A N 1
ATOM 1695 C CA . GLU A 1 223 ? 6.738 -31.844 -16.953 1 90.44 223 GLU A CA 1
ATOM 1696 C C . GLU A 1 223 ? 6.844 -32.906 -15.844 1 90.44 223 GLU A C 1
ATOM 1698 O O . GLU A 1 223 ? 5.832 -33.344 -15.312 1 90.44 223 GLU A O 1
ATOM 1703 N N . GLU A 1 224 ? 8.008 -33.312 -15.57 1 91.25 224 GLU A N 1
ATOM 1704 C CA . GLU A 1 224 ? 8.242 -34.312 -14.508 1 91.25 224 GLU A CA 1
ATOM 1705 C C . GLU A 1 224 ? 7.758 -33.781 -13.164 1 91.25 224 GLU A C 1
ATOM 1707 O O . GLU A 1 224 ? 7.141 -34.5 -12.383 1 91.25 224 GLU A O 1
ATOM 1712 N N . TYR A 1 225 ? 8.102 -32.531 -13 1 90.12 225 TYR A N 1
ATOM 1713 C CA . TYR A 1 225 ? 7.715 -31.859 -11.758 1 90.12 225 TYR A CA 1
ATOM 1714 C C . TYR A 1 225 ? 6.199 -31.828 -11.609 1 90.12 225 TYR A C 1
ATOM 1716 O O . TYR A 1 225 ? 5.664 -32.188 -10.555 1 90.12 225 TYR A O 1
ATOM 1724 N N . LEU A 1 226 ? 5.484 -31.391 -12.586 1 88.5 226 LEU A N 1
ATOM 1725 C CA . LEU A 1 226 ? 4.035 -31.266 -12.547 1 88.5 226 LEU A CA 1
ATOM 1726 C C . LEU A 1 226 ? 3.365 -32.625 -12.461 1 88.5 226 LEU A C 1
ATOM 1728 O O . LEU A 1 226 ? 2.307 -32.781 -11.844 1 88.5 226 LEU A O 1
ATOM 1732 N N . THR A 1 227 ? 4.008 -33.625 -13.07 1 88.81 227 THR A N 1
ATOM 1733 C CA . THR A 1 227 ? 3.477 -34.969 -12.977 1 88.81 227 THR A CA 1
ATOM 1734 C C . THR A 1 227 ? 3.549 -35.5 -11.547 1 88.81 227 THR A C 1
ATOM 1736 O O . THR A 1 227 ? 2.615 -36.156 -11.07 1 88.81 227 THR A O 1
ATOM 1739 N N . GLN A 1 228 ? 4.602 -35.188 -10.938 1 86.44 228 GLN A N 1
ATOM 1740 C CA . GLN A 1 228 ? 4.84 -35.719 -9.586 1 86.44 228 GLN A CA 1
ATOM 1741 C C . GLN A 1 228 ? 4.078 -34.875 -8.547 1 86.44 228 GLN A C 1
ATOM 1743 O O . GLN A 1 228 ? 3.506 -35.438 -7.613 1 86.44 228 GLN A O 1
ATOM 1748 N N . TYR A 1 229 ? 4.082 -33.594 -8.742 1 85.44 229 TYR A N 1
ATOM 1749 C CA . TYR A 1 229 ? 3.613 -32.75 -7.66 1 85.44 229 TYR A CA 1
ATOM 1750 C C . TYR A 1 229 ? 2.396 -31.922 -8.086 1 85.44 229 TYR A C 1
ATOM 1752 O O . TYR A 1 229 ? 1.769 -31.25 -7.266 1 85.44 229 TYR A O 1
ATOM 1760 N N . GLY A 1 230 ? 2.066 -31.875 -9.336 1 85.75 230 GLY A N 1
ATOM 1761 C CA . GLY A 1 230 ? 0.973 -31.078 -9.875 1 85.75 230 GLY A CA 1
ATOM 1762 C C . GLY A 1 230 ? -0.393 -31.562 -9.43 1 85.75 230 GLY A C 1
ATOM 1763 O O . GLY A 1 230 ? -0.603 -32.781 -9.25 1 85.75 230 GLY A O 1
ATOM 1764 N N . ALA A 1 231 ? -1.312 -30.594 -9.188 1 80.94 231 ALA A N 1
ATOM 1765 C CA . ALA A 1 231 ? -2.709 -30.891 -8.875 1 80.94 231 ALA A CA 1
ATOM 1766 C C . ALA A 1 231 ? -3.596 -30.719 -10.109 1 80.94 231 ALA A C 1
ATOM 1768 O O . ALA A 1 231 ? -3.258 -29.969 -11.023 1 80.94 231 ALA A O 1
ATOM 1769 N N . MET B 1 1 ? -3.566 30.25 -13.367 1 34.59 1 MET B N 1
ATOM 1770 C CA . MET B 1 1 ? -2.395 30.094 -12.516 1 34.59 1 MET B CA 1
ATOM 1771 C C . MET B 1 1 ? -2.488 28.812 -11.695 1 34.59 1 MET B C 1
ATOM 1773 O O . MET B 1 1 ? -3.566 28.453 -11.227 1 34.59 1 MET B O 1
ATOM 1777 N N . THR B 1 2 ? -1.615 27.859 -11.898 1 51.06 2 THR B N 1
ATOM 1778 C CA . THR B 1 2 ? -1.719 26.578 -11.227 1 51.06 2 THR B CA 1
ATOM 1779 C C . THR B 1 2 ? -1.843 26.75 -9.719 1 51.06 2 THR B C 1
ATOM 1781 O O . THR B 1 2 ? -1.026 27.438 -9.102 1 51.06 2 THR B O 1
ATOM 1784 N N . GLU B 1 3 ? -3.045 26.578 -9.148 1 73.5 3 GLU B N 1
ATOM 1785 C CA . GLU B 1 3 ? -3.34 26.719 -7.73 1 73.5 3 GLU B CA 1
ATOM 1786 C C . GLU B 1 3 ? -2.244 26.109 -6.867 1 73.5 3 GLU B C 1
ATOM 1788 O O . GLU B 1 3 ? -1.614 25.125 -7.27 1 73.5 3 GLU B O 1
ATOM 1793 N N . ALA B 1 4 ? -1.804 26.922 -5.879 1 88.5 4 ALA B N 1
ATOM 1794 C CA . ALA B 1 4 ? -0.752 26.5 -4.957 1 88.5 4 ALA B CA 1
ATOM 1795 C C . ALA B 1 4 ? -1.022 25.094 -4.422 1 88.5 4 ALA B C 1
ATOM 1797 O O . ALA B 1 4 ? -2.178 24.672 -4.32 1 88.5 4 ALA B O 1
ATOM 1798 N N . LEU B 1 5 ? -0.022 24.312 -4.238 1 93.12 5 LEU B N 1
ATOM 1799 C CA . LEU B 1 5 ? -0.097 22.938 -3.775 1 93.12 5 LEU B CA 1
ATOM 1800 C C . LEU B 1 5 ? -0.94 22.828 -2.51 1 93.12 5 LEU B C 1
ATOM 1802 O O . LEU B 1 5 ? -1.795 21.953 -2.398 1 93.12 5 LEU B O 1
ATOM 1806 N N . ASP B 1 6 ? -0.763 23.75 -1.609 1 93.19 6 ASP B N 1
ATOM 1807 C CA . ASP B 1 6 ? -1.473 23.703 -0.334 1 93.19 6 ASP B CA 1
ATOM 1808 C C . ASP B 1 6 ? -2.973 23.906 -0.536 1 93.19 6 ASP B C 1
ATOM 1810 O O . ASP B 1 6 ? -3.787 23.281 0.146 1 93.19 6 ASP B O 1
ATOM 1814 N N . THR B 1 7 ? -3.373 24.75 -1.491 1 94.5 7 THR B N 1
ATOM 1815 C CA . THR B 1 7 ? -4.781 25.016 -1.757 1 94.5 7 THR B CA 1
ATOM 1816 C C . THR B 1 7 ? -5.453 23.797 -2.383 1 94.5 7 THR B C 1
ATOM 1818 O O . THR B 1 7 ? -6.535 23.391 -1.956 1 94.5 7 THR B O 1
ATOM 1821 N N . ARG B 1 8 ? -4.82 23.219 -3.383 1 96.31 8 ARG B N 1
ATOM 1822 C CA . ARG B 1 8 ? -5.355 22.016 -4.031 1 96.31 8 ARG B CA 1
ATOM 1823 C C . ARG B 1 8 ? -5.457 20.859 -3.041 1 96.31 8 ARG B C 1
ATOM 1825 O O . ARG B 1 8 ? -6.438 20.109 -3.055 1 96.31 8 ARG B O 1
ATOM 1832 N N . PHE B 1 9 ? -4.449 20.781 -2.23 1 97.38 9 PHE B N 1
ATOM 1833 C CA . PHE B 1 9 ? -4.422 19.719 -1.233 1 97.38 9 PHE B CA 1
ATOM 1834 C C . PHE B 1 9 ? -5.535 19.906 -0.211 1 97.38 9 PHE B C 1
ATOM 1836 O O . PHE B 1 9 ? -6.223 18.953 0.152 1 97.38 9 PHE B O 1
ATOM 1843 N N . THR B 1 10 ? -5.707 21.109 0.234 1 96.12 10 THR B N 1
ATOM 1844 C CA . THR B 1 10 ? -6.766 21.406 1.189 1 96.12 10 THR B CA 1
ATOM 1845 C C . THR B 1 10 ? -8.133 21.062 0.605 1 96.12 10 THR B C 1
ATOM 1847 O O . THR B 1 10 ? -8.977 20.469 1.284 1 96.12 10 THR B O 1
ATOM 1850 N N . GLN B 1 11 ? -8.32 21.422 -0.602 1 95.56 11 GLN B N 1
ATOM 1851 C CA . GLN B 1 11 ? -9.57 21.094 -1.281 1 95.56 11 GLN B CA 1
ATOM 1852 C C . GLN B 1 11 ? -9.789 19.578 -1.311 1 95.56 11 GLN B C 1
ATOM 1854 O O . GLN B 1 11 ? -10.898 19.109 -1.057 1 95.56 11 GLN B O 1
ATOM 1859 N N . PHE B 1 12 ? -8.75 18.891 -1.594 1 96.5 12 PHE B N 1
ATOM 1860 C CA . PHE B 1 12 ? -8.805 17.438 -1.634 1 96.5 12 PHE B CA 1
ATOM 1861 C C . PHE B 1 12 ? -9.172 16.859 -0.267 1 96.5 12 PHE B C 1
ATOM 1863 O O . PHE B 1 12 ? -10.008 15.961 -0.168 1 96.5 12 PHE B O 1
ATOM 1870 N N . LEU B 1 13 ? -8.508 17.391 0.794 1 96.44 13 LEU B N 1
ATOM 1871 C CA . LEU B 1 13 ? -8.789 16.938 2.15 1 96.44 13 LEU B CA 1
ATOM 1872 C C . LEU B 1 13 ? -10.258 17.156 2.498 1 96.44 13 LEU B C 1
ATOM 1874 O O . LEU B 1 13 ? -10.891 16.281 3.107 1 96.44 13 LEU B O 1
ATOM 1878 N N . LEU B 1 14 ? -10.789 18.266 2.086 1 94.69 14 LEU B N 1
ATOM 1879 C CA . LEU B 1 14 ? -12.18 18.609 2.377 1 94.69 14 LEU B CA 1
ATOM 1880 C C . LEU B 1 14 ? -13.133 17.719 1.597 1 94.69 14 LEU B C 1
ATOM 1882 O O . LEU B 1 14 ? -14.086 17.172 2.164 1 94.69 14 LEU B O 1
ATOM 1886 N N . GLU B 1 15 ? -12.836 17.5 0.354 1 93.62 15 GLU B N 1
ATOM 1887 C CA . GLU B 1 15 ? -13.688 16.703 -0.508 1 93.62 15 GLU B CA 1
ATOM 1888 C C . GLU B 1 15 ? -13.672 15.234 -0.084 1 93.62 15 GLU B C 1
ATOM 1890 O O . GLU B 1 15 ? -14.672 14.523 -0.236 1 93.62 15 GLU B O 1
ATOM 1895 N N . SER B 1 16 ? -12.562 14.789 0.403 1 94.31 16 SER B N 1
ATOM 1896 C CA . SER B 1 16 ? -12.414 13.406 0.833 1 94.31 16 SER B CA 1
ATOM 1897 C C . SER B 1 16 ? -12.93 13.211 2.254 1 94.31 16 SER B C 1
ATOM 1899 O O . SER B 1 16 ? -12.852 12.109 2.799 1 94.31 16 SER B O 1
ATOM 1901 N N . GLN B 1 17 ? -13.289 14.266 2.908 1 92.75 17 GLN B N 1
ATOM 1902 C CA . GLN B 1 17 ? -13.781 14.258 4.281 1 92.75 17 GLN B CA 1
ATOM 1903 C C . GLN B 1 17 ? -12.672 13.875 5.258 1 92.75 17 GLN B C 1
ATOM 1905 O O . GLN B 1 17 ? -12.938 13.328 6.328 1 92.75 17 GLN B O 1
ATOM 1910 N N . ALA B 1 18 ? -11.492 14.078 4.793 1 94.69 18 ALA B N 1
ATOM 1911 C CA . ALA B 1 18 ? -10.328 13.859 5.652 1 94.69 18 ALA B CA 1
ATOM 1912 C C . ALA B 1 18 ? -10.078 15.07 6.555 1 94.69 18 ALA B C 1
ATOM 1914 O O . ALA B 1 18 ? -9.352 14.969 7.543 1 94.69 18 ALA B O 1
ATOM 1915 N N . LEU B 1 19 ? -10.617 16.156 6.223 1 95.25 19 LEU B N 1
ATOM 1916 C CA . LEU B 1 19 ? -10.523 17.406 6.98 1 95.25 19 LEU B CA 1
ATOM 1917 C C . LEU B 1 19 ? -11.914 17.984 7.234 1 95.25 19 LEU B C 1
ATOM 1919 O O . LEU B 1 19 ? -12.742 18.031 6.324 1 95.25 19 LEU B O 1
ATOM 1923 N N . LYS B 1 20 ? -12.164 18.344 8.414 1 93.75 20 LYS B N 1
ATOM 1924 C CA . LYS B 1 20 ? -13.398 19.016 8.797 1 93.75 20 LYS B CA 1
ATOM 1925 C C . LYS B 1 20 ? -13.117 20.219 9.695 1 93.75 20 LYS B C 1
ATOM 1927 O O . LYS B 1 20 ? -12.211 20.172 10.531 1 93.75 20 LYS B O 1
ATOM 1932 N N . PHE B 1 21 ? -13.852 21.234 9.492 1 93.31 21 PHE B N 1
ATOM 1933 C CA . PHE B 1 21 ? -13.805 22.391 10.375 1 93.31 21 PHE B CA 1
ATOM 1934 C C . PHE B 1 21 ? -15.008 22.422 11.305 1 93.31 21 PHE B C 1
ATOM 1936 O O . PHE B 1 21 ? -16.094 21.984 10.922 1 93.31 21 PHE B O 1
ATOM 1943 N N . GLY B 1 22 ? -14.805 22.891 12.453 1 90.69 22 GLY B N 1
ATOM 1944 C CA . GLY B 1 22 ? -15.844 22.938 13.469 1 90.69 22 GLY B CA 1
ATOM 1945 C C . GLY B 1 22 ? -15.289 22.953 14.883 1 90.69 22 GLY B C 1
ATOM 1946 O O . GLY B 1 22 ? -14.273 23.594 15.148 1 90.69 22 GLY B O 1
ATOM 1947 N N . SER B 1 23 ? -16.109 22.375 15.773 1 90.75 23 SER B N 1
ATOM 1948 C CA . SER B 1 23 ? -15.688 22.219 17.156 1 90.75 23 SER B CA 1
ATOM 1949 C C . SER B 1 23 ? -15.57 20.75 17.547 1 90.75 23 SER B C 1
ATOM 1951 O O . SER B 1 23 ? -16.578 20.031 17.641 1 90.75 23 SER B O 1
ATOM 1953 N N . PHE B 1 24 ? -14.359 20.281 17.766 1 92.06 24 PHE B N 1
ATOM 1954 C CA . PHE B 1 24 ? -14.094 18.875 18.016 1 92.06 24 PHE B CA 1
ATOM 1955 C C . PHE B 1 24 ? -13.352 18.688 19.328 1 92.06 24 PHE B C 1
ATOM 1957 O O . PHE B 1 24 ? -12.445 19.469 19.656 1 92.06 24 PHE B O 1
ATOM 1964 N N . THR B 1 25 ? -13.789 17.734 20.047 1 90.38 25 THR B N 1
ATOM 1965 C CA . THR B 1 25 ? -13.07 17.359 21.266 1 90.38 25 THR B CA 1
ATOM 1966 C C . THR B 1 25 ? -12 16.312 20.969 1 90.38 25 THR B C 1
ATOM 1968 O O . THR B 1 25 ? -12.32 15.211 20.531 1 90.38 25 THR B O 1
ATOM 1971 N N . LEU B 1 26 ? -10.797 16.656 21.219 1 81.75 26 LEU B N 1
ATOM 1972 C CA . LEU B 1 26 ? -9.695 15.727 21 1 81.75 26 LEU B CA 1
ATOM 1973 C C . LEU B 1 26 ? -9.516 14.797 22.188 1 81.75 26 LEU B C 1
ATOM 1975 O O . LEU B 1 26 ? -10.141 14.992 23.234 1 81.75 26 LEU B O 1
ATOM 1979 N N . LYS B 1 27 ? -8.773 13.719 21.922 1 76.25 27 LYS B N 1
ATOM 1980 C CA . LYS B 1 27 ? -8.523 12.758 22.984 1 76.25 27 LYS B CA 1
ATOM 1981 C C . LYS B 1 27 ? -7.898 13.43 24.203 1 76.25 27 LYS B C 1
ATOM 1983 O O . LYS B 1 27 ? -8.102 12.992 25.328 1 76.25 27 LYS B O 1
ATOM 1988 N N . SER B 1 28 ? -7.16 14.523 24.062 1 75.81 28 SER B N 1
ATOM 1989 C CA . SER B 1 28 ? -6.504 15.281 25.109 1 75.81 28 SER B CA 1
ATOM 1990 C C . SER B 1 28 ? -7.508 16.125 25.891 1 75.81 28 SER B C 1
ATOM 1992 O O . SER B 1 28 ? -7.176 16.672 26.953 1 75.81 28 SER B O 1
ATOM 1994 N N . GLY B 1 29 ? -8.758 16.188 25.375 1 80.62 29 GLY B N 1
ATOM 1995 C CA . GLY B 1 29 ? -9.766 17.047 25.984 1 80.62 29 GLY B CA 1
ATOM 1996 C C . GLY B 1 29 ? -9.812 18.422 25.359 1 80.62 29 GLY B C 1
ATOM 1997 O O . GLY B 1 29 ? -10.742 19.203 25.625 1 80.62 29 GLY B O 1
ATOM 1998 N N . ARG B 1 30 ? -8.797 18.688 24.578 1 83.25 30 ARG B N 1
ATOM 1999 C CA . ARG B 1 30 ? -8.727 19.969 23.906 1 83.25 30 ARG B CA 1
ATOM 2000 C C . ARG B 1 30 ? -9.836 20.125 22.875 1 83.25 30 ARG B C 1
ATOM 2002 O O . ARG B 1 30 ? -10.227 19.141 22.234 1 83.25 30 ARG B O 1
ATOM 2009 N N . GLN B 1 31 ? -10.336 21.391 22.812 1 88.12 31 GLN B N 1
ATOM 2010 C CA . GLN B 1 31 ? -11.281 21.719 21.75 1 88.12 31 GLN B CA 1
ATOM 2011 C C . GLN B 1 31 ? -10.555 22.234 20.5 1 88.12 31 GLN B C 1
ATOM 2013 O O . GLN B 1 31 ? -9.852 23.234 20.562 1 88.12 31 GLN B O 1
ATOM 2018 N N . SER B 1 32 ? -10.75 21.547 19.438 1 91.19 32 SER B N 1
ATOM 2019 C CA . SER B 1 32 ? -10.078 21.906 18.188 1 91.19 32 SER B CA 1
ATOM 2020 C C . SER B 1 32 ? -11.062 22.438 17.156 1 91.19 32 SER B C 1
ATOM 2022 O O . SER B 1 32 ? -12.172 21.906 17.016 1 91.19 32 SER B O 1
ATOM 2024 N N . PRO B 1 33 ? -10.68 23.531 16.469 1 93.12 33 PRO B N 1
ATOM 2025 C CA . PRO B 1 33 ? -11.547 24.062 15.406 1 93.12 33 PRO B CA 1
ATOM 2026 C C . PRO B 1 33 ? -11.469 23.25 14.117 1 93.12 33 PRO B C 1
ATOM 2028 O O . PRO B 1 33 ? -12.102 23.609 13.117 1 93.12 33 PRO B O 1
ATOM 2031 N N . TYR B 1 34 ? -10.703 22.281 14.07 1 93 34 TYR B N 1
ATOM 2032 C CA . TYR B 1 34 ? -10.586 21.422 12.898 1 93 34 TYR B CA 1
ATOM 2033 C C . TYR B 1 34 ? -10.273 19.984 13.297 1 93 34 TYR B C 1
ATOM 2035 O O . TYR B 1 34 ? -9.859 19.719 14.43 1 93 34 TYR B O 1
ATOM 2043 N N . PHE B 1 35 ? -10.547 19.109 12.406 1 92.38 35 PHE B N 1
ATOM 2044 C CA . PHE B 1 35 ? -10.289 17.688 12.625 1 92.38 35 PHE B CA 1
ATOM 2045 C C . PHE B 1 35 ? -9.789 17.031 11.352 1 92.38 35 PHE B C 1
ATOM 2047 O O . PHE B 1 35 ? -10.344 17.234 10.273 1 92.38 35 PHE B O 1
ATOM 2054 N N . ILE B 1 36 ? -8.703 16.391 11.539 1 91.19 36 ILE B N 1
ATOM 2055 C CA . ILE B 1 36 ? -8.125 15.648 10.422 1 91.19 36 ILE B CA 1
ATOM 2056 C C . ILE B 1 36 ? -8.219 14.148 10.703 1 91.19 36 ILE B C 1
ATOM 2058 O O . ILE B 1 36 ? -7.805 13.688 11.766 1 91.19 36 ILE B O 1
ATOM 2062 N N . ASN B 1 37 ? -8.68 13.391 9.727 1 90.19 37 ASN B N 1
ATOM 2063 C CA . ASN B 1 37 ? -8.797 11.938 9.797 1 90.19 37 ASN B CA 1
ATOM 2064 C C . ASN B 1 37 ? -8.148 11.258 8.594 1 90.19 37 ASN B C 1
ATOM 2066 O O . ASN B 1 37 ? -8.773 11.117 7.543 1 90.19 37 ASN B O 1
ATOM 2070 N N . ALA B 1 38 ? -6.973 10.711 8.812 1 85.94 38 ALA B N 1
ATOM 2071 C CA . ALA B 1 38 ? -6.215 10.094 7.73 1 85.94 38 ALA B CA 1
ATOM 2072 C C . ALA B 1 38 ? -6.859 8.781 7.285 1 85.94 38 ALA B C 1
ATOM 2074 O O . ALA B 1 38 ? -6.555 8.266 6.207 1 85.94 38 ALA B O 1
ATOM 2075 N N . GLY B 1 39 ? -7.762 8.234 8.094 1 88.81 39 GLY B N 1
ATOM 2076 C CA . GLY B 1 39 ? -8.477 7.02 7.738 1 88.81 39 GLY B CA 1
ATOM 2077 C C . GLY B 1 39 ? -9.453 7.215 6.594 1 88.81 39 GLY B C 1
ATOM 2078 O O . GLY B 1 39 ? -9.938 6.242 6.012 1 88.81 39 GLY B O 1
ATOM 2079 N N . ALA B 1 40 ? -9.688 8.438 6.227 1 93 40 ALA B N 1
ATOM 2080 C CA . ALA B 1 40 ? -10.656 8.758 5.18 1 93 40 ALA B CA 1
ATOM 2081 C C . ALA B 1 40 ? -10.109 8.391 3.801 1 93 40 ALA B C 1
ATOM 2083 O O . ALA B 1 40 ? -10.867 8.312 2.828 1 93 40 ALA B O 1
ATOM 2084 N N . PHE B 1 41 ? -8.82 8.227 3.691 1 95.56 41 PHE B N 1
ATOM 2085 C CA . PHE B 1 41 ? -8.227 7.824 2.422 1 95.56 41 PHE B CA 1
ATOM 2086 C C . PHE B 1 41 ? -8.312 6.316 2.236 1 95.56 41 PHE B C 1
ATOM 2088 O O . PHE B 1 41 ? -7.289 5.629 2.209 1 95.56 41 PHE B O 1
ATOM 2095 N N . ASP B 1 42 ? -9.531 5.859 1.976 1 96.75 42 ASP B N 1
ATOM 2096 C CA . ASP B 1 42 ? -9.805 4.438 2.15 1 96.75 42 ASP B CA 1
ATOM 2097 C C . ASP B 1 42 ? -10.172 3.779 0.822 1 96.75 42 ASP B C 1
ATOM 2099 O O . ASP B 1 42 ? -10.75 2.693 0.8 1 96.75 42 ASP B O 1
ATOM 2103 N N . ASP B 1 43 ? -9.922 4.496 -0.308 1 97.56 43 ASP B N 1
ATOM 2104 C CA . ASP B 1 43 ? -10.172 3.873 -1.605 1 97.56 43 ASP B CA 1
ATOM 2105 C C . ASP B 1 43 ? -9.062 4.215 -2.598 1 97.56 43 ASP B C 1
ATOM 2107 O O . ASP B 1 43 ? -8.188 5.031 -2.301 1 97.56 43 ASP B O 1
ATOM 2111 N N . GLY B 1 44 ? -9.094 3.535 -3.709 1 97.81 44 GLY B N 1
ATOM 2112 C CA . GLY B 1 44 ? -8.039 3.664 -4.707 1 97.81 44 GLY B CA 1
ATOM 2113 C C . GLY B 1 44 ? -7.898 5.078 -5.242 1 97.81 44 GLY B C 1
ATOM 2114 O O . GLY B 1 44 ? -6.785 5.543 -5.488 1 97.81 44 GLY B O 1
ATOM 2115 N N . ALA B 1 45 ? -9.023 5.734 -5.441 1 97.69 45 ALA B N 1
ATOM 2116 C CA . ALA B 1 45 ? -8.992 7.094 -5.973 1 97.69 45 ALA B CA 1
ATOM 2117 C C . ALA B 1 45 ? -8.328 8.055 -4.988 1 97.69 45 ALA B C 1
ATOM 2119 O O . ALA B 1 45 ? -7.445 8.828 -5.363 1 97.69 45 ALA B O 1
ATOM 2120 N N . LYS B 1 46 ? -8.75 8.016 -3.768 1 97.81 46 LYS B N 1
ATOM 2121 C CA . LYS B 1 46 ? -8.25 8.93 -2.746 1 97.81 46 LYS B CA 1
ATOM 2122 C C . LYS B 1 46 ? -6.773 8.672 -2.457 1 97.81 46 LYS B C 1
ATOM 2124 O O . LYS B 1 46 ? -5.977 9.609 -2.379 1 97.81 46 LYS B O 1
ATOM 2129 N N . ILE B 1 47 ? -6.402 7.398 -2.307 1 98 47 ILE B N 1
ATOM 2130 C CA . ILE B 1 47 ? -5.023 7.086 -1.946 1 98 47 ILE B CA 1
ATOM 2131 C C . ILE B 1 47 ? -4.102 7.395 -3.123 1 98 47 ILE B C 1
ATOM 2133 O O . ILE B 1 47 ? -2.957 7.812 -2.93 1 98 47 ILE B O 1
ATOM 2137 N N . ALA B 1 48 ? -4.555 7.191 -4.352 1 98.06 48 ALA B N 1
ATOM 2138 C CA . ALA B 1 48 ? -3.781 7.562 -5.535 1 98.06 48 ALA B CA 1
ATOM 2139 C C . ALA B 1 48 ? -3.52 9.062 -5.57 1 98.06 48 ALA B C 1
ATOM 2141 O O . ALA B 1 48 ? -2.387 9.5 -5.793 1 98.06 48 ALA B O 1
ATOM 2142 N N . THR B 1 49 ? -4.594 9.828 -5.344 1 97.88 49 THR B N 1
ATOM 2143 C CA . THR B 1 49 ? -4.477 11.281 -5.352 1 97.88 49 THR B CA 1
ATOM 2144 C C . THR B 1 49 ? -3.553 11.758 -4.234 1 97.88 49 THR B C 1
ATOM 2146 O O . THR B 1 49 ? -2.725 12.648 -4.441 1 97.88 49 THR B O 1
ATOM 2149 N N . LEU B 1 50 ? -3.715 11.148 -3.08 1 97.88 50 LEU B N 1
ATOM 2150 C CA . LEU B 1 50 ? -2.826 11.484 -1.971 1 97.88 50 LEU B CA 1
ATOM 2151 C C . LEU B 1 50 ? -1.372 11.203 -2.34 1 97.88 50 LEU B C 1
ATOM 2153 O O . LEU B 1 50 ? -0.494 12.031 -2.076 1 97.88 50 LEU B O 1
ATOM 2157 N N . GLY B 1 51 ? -1.088 10.031 -2.924 1 98.19 51 GLY B N 1
ATOM 2158 C CA . GLY B 1 51 ? 0.25 9.711 -3.396 1 98.19 51 GLY B CA 1
ATOM 2159 C C . GLY B 1 51 ? 0.811 10.75 -4.348 1 98.19 51 GLY B C 1
ATOM 2160 O O . GLY B 1 51 ? 2.002 11.07 -4.297 1 98.19 51 GLY B O 1
ATOM 2161 N N . GLU B 1 52 ? -0.043 11.273 -5.176 1 98.25 52 GLU B N 1
ATOM 2162 C CA . GLU B 1 52 ? 0.375 12.297 -6.125 1 98.25 52 GLU B CA 1
ATOM 2163 C C . GLU B 1 52 ? 0.804 13.57 -5.41 1 98.25 52 GLU B C 1
ATOM 2165 O O . GLU B 1 52 ? 1.744 14.242 -5.836 1 98.25 52 GLU B O 1
ATOM 2170 N N . PHE B 1 53 ? 0.076 13.938 -4.391 1 98.25 53 PHE B N 1
ATOM 2171 C CA . PHE B 1 53 ? 0.449 15.117 -3.619 1 98.25 53 PHE B CA 1
ATOM 2172 C C . PHE B 1 53 ? 1.8 14.922 -2.941 1 98.25 53 PHE B C 1
ATOM 2174 O O . PHE B 1 53 ? 2.631 15.828 -2.922 1 98.25 53 PHE B O 1
ATOM 2181 N N . TYR B 1 54 ? 1.996 13.719 -2.352 1 98.5 54 TYR B N 1
ATOM 2182 C CA . TYR B 1 54 ? 3.295 13.422 -1.759 1 98.5 54 TYR B CA 1
ATOM 2183 C C . TYR B 1 54 ? 4.406 13.516 -2.801 1 98.5 54 TYR B C 1
ATOM 2185 O O . TYR B 1 54 ? 5.445 14.133 -2.553 1 98.5 54 TYR B O 1
ATOM 2193 N N . ALA B 1 55 ? 4.176 12.922 -3.957 1 98.38 55 ALA B N 1
ATOM 2194 C CA . ALA B 1 55 ? 5.164 12.914 -5.031 1 98.38 55 ALA B CA 1
ATOM 2195 C C . ALA B 1 55 ? 5.512 14.336 -5.465 1 98.38 55 ALA B C 1
ATOM 2197 O O . ALA B 1 55 ? 6.684 14.664 -5.66 1 98.38 55 ALA B O 1
ATOM 2198 N N . GLU B 1 56 ? 4.488 15.164 -5.605 1 97.88 56 GLU B N 1
ATOM 2199 C CA . GLU B 1 56 ? 4.707 16.547 -6.012 1 97.88 56 GLU B CA 1
ATOM 2200 C C . GLU B 1 56 ? 5.523 17.312 -4.969 1 97.88 56 GLU B C 1
ATOM 2202 O O . GLU B 1 56 ? 6.445 18.047 -5.312 1 97.88 56 GLU B O 1
ATOM 2207 N N . LYS B 1 57 ? 5.148 17.109 -3.707 1 98 57 LYS B N 1
ATOM 2208 C CA . LYS B 1 57 ? 5.898 17.75 -2.637 1 98 57 LYS B CA 1
ATOM 2209 C C . LYS B 1 57 ? 7.359 17.312 -2.637 1 98 57 LYS B C 1
ATOM 2211 O O . LYS B 1 57 ? 8.266 18.141 -2.504 1 98 57 LYS B O 1
ATOM 2216 N N . ILE B 1 58 ? 7.602 16.016 -2.775 1 97.88 58 ILE B N 1
ATOM 2217 C CA . ILE B 1 58 ? 8.945 15.461 -2.805 1 97.88 58 ILE B CA 1
ATOM 2218 C C . ILE B 1 58 ? 9.742 16.078 -3.949 1 97.88 58 ILE B C 1
ATOM 2220 O O . ILE B 1 58 ? 10.867 16.547 -3.752 1 97.88 58 ILE B O 1
ATOM 2224 N N . GLN B 1 59 ? 9.117 16.156 -5.094 1 97.31 59 GLN B N 1
ATOM 2225 C CA . GLN B 1 59 ? 9.781 16.719 -6.262 1 97.31 59 GLN B CA 1
ATOM 2226 C C . GLN B 1 59 ? 10.109 18.188 -6.051 1 97.31 59 GLN B C 1
ATOM 2228 O O . GLN B 1 59 ? 11.172 18.656 -6.461 1 97.31 59 GLN B O 1
ATOM 2233 N N . GLN B 1 60 ? 9.188 18.938 -5.453 1 97 60 GLN B N 1
ATOM 2234 C CA . GLN B 1 60 ? 9.414 20.344 -5.152 1 97 60 GLN B CA 1
ATOM 2235 C C . GLN B 1 60 ? 10.617 20.531 -4.23 1 97 60 GLN B C 1
ATOM 2237 O O . GLN B 1 60 ? 11.461 21.391 -4.465 1 97 60 GLN B O 1
ATOM 2242 N N . GLU B 1 61 ? 10.672 19.688 -3.227 1 97.31 61 GLU B N 1
ATOM 2243 C CA . GLU B 1 61 ? 11.75 19.812 -2.254 1 97.31 61 GLU B CA 1
ATOM 2244 C C . GLU B 1 61 ? 13.086 19.375 -2.855 1 97.31 61 GLU B C 1
ATOM 2246 O O . GLU B 1 61 ? 14.133 19.922 -2.506 1 97.31 61 GLU B O 1
ATOM 2251 N N . ILE B 1 62 ? 13.086 18.375 -3.777 1 96.38 62 ILE B N 1
ATOM 2252 C CA . ILE B 1 62 ? 14.289 17.984 -4.508 1 96.38 62 ILE B CA 1
ATOM 2253 C C . ILE B 1 62 ? 14.766 19.156 -5.363 1 96.38 62 ILE B C 1
ATOM 2255 O O . ILE B 1 62 ? 15.953 19.516 -5.332 1 96.38 62 ILE B O 1
ATOM 2259 N N . ALA B 1 63 ? 13.828 19.75 -6.066 1 95.88 63 ALA B N 1
ATOM 2260 C CA . ALA B 1 63 ? 14.156 20.859 -6.949 1 95.88 63 ALA B CA 1
ATOM 2261 C C . ALA B 1 63 ? 14.719 22.047 -6.16 1 95.88 63 ALA B C 1
ATOM 2263 O O . ALA B 1 63 ? 15.586 22.766 -6.648 1 95.88 63 ALA B O 1
ATOM 2264 N N . ALA B 1 64 ? 14.289 22.25 -4.957 1 96.44 64 ALA B N 1
ATOM 2265 C CA . ALA B 1 64 ? 14.719 23.359 -4.098 1 96.44 64 ALA B CA 1
ATOM 2266 C C . ALA B 1 64 ? 16 23 -3.355 1 96.44 64 ALA B C 1
ATOM 2268 O O . ALA B 1 64 ? 16.516 23.797 -2.564 1 96.44 64 ALA B O 1
ATOM 2269 N N . SER B 1 65 ? 16.516 21.766 -3.529 1 96.44 65 SER B N 1
ATOM 2270 C CA . SER B 1 65 ? 17.75 21.266 -2.926 1 96.44 65 SER B CA 1
ATOM 2271 C C . SER B 1 65 ? 17.609 21.109 -1.416 1 96.44 65 SER B C 1
ATOM 2273 O O . SER B 1 65 ? 18.594 21.188 -0.679 1 96.44 65 SER B O 1
ATOM 2275 N N . ASN B 1 66 ? 16.328 20.953 -0.967 1 96.31 66 ASN B N 1
ATOM 2276 C CA . ASN B 1 66 ? 16.062 20.672 0.439 1 96.31 66 ASN B CA 1
ATOM 2277 C C . ASN B 1 66 ? 16.109 19.172 0.727 1 96.31 66 ASN B C 1
ATOM 2279 O O . ASN B 1 66 ? 16.281 18.766 1.876 1 96.31 66 ASN B O 1
ATOM 2283 N N . LEU B 1 67 ? 15.906 18.406 -0.316 1 95.62 67 LEU B N 1
ATOM 2284 C CA . LEU B 1 67 ? 15.93 16.938 -0.272 1 95.62 67 LEU B CA 1
ATOM 2285 C C . LEU B 1 67 ? 16.953 16.391 -1.247 1 95.62 67 LEU B C 1
ATOM 2287 O O . LEU B 1 67 ? 17.219 16.984 -2.291 1 95.62 67 LEU B O 1
ATOM 2291 N N . ALA B 1 68 ? 17.484 15.273 -0.851 1 93.06 68 ALA B N 1
ATOM 2292 C CA . ALA B 1 68 ? 18.438 14.617 -1.737 1 93.06 68 ALA B CA 1
ATOM 2293 C C . ALA B 1 68 ? 17.812 14.32 -3.096 1 93.06 68 ALA B C 1
ATOM 2295 O O . ALA B 1 68 ? 16.641 13.93 -3.178 1 93.06 68 ALA B O 1
ATOM 2296 N N . ALA B 1 69 ? 18.641 14.438 -4.125 1 91 69 ALA B N 1
ATOM 2297 C CA . ALA B 1 69 ? 18.172 14.188 -5.484 1 91 69 ALA B CA 1
ATOM 2298 C C . ALA B 1 69 ? 17.922 12.703 -5.711 1 91 69 ALA B C 1
ATOM 2300 O O . ALA B 1 69 ? 17 12.328 -6.461 1 91 69 ALA B O 1
ATOM 2301 N N . ARG B 1 70 ? 18.734 11.992 -5.074 1 95.44 70 ARG B N 1
ATOM 2302 C CA . ARG B 1 70 ? 18.578 10.547 -5.211 1 95.44 70 ARG B CA 1
ATOM 2303 C C . ARG B 1 70 ? 17.875 9.961 -3.996 1 95.44 70 ARG B C 1
ATOM 2305 O O . ARG B 1 70 ? 18.375 10.047 -2.875 1 95.44 70 ARG B O 1
ATOM 2312 N N . ILE B 1 71 ? 16.75 9.414 -4.145 1 97.81 71 ILE B N 1
ATOM 2313 C CA . ILE B 1 71 ? 16 8.664 -3.143 1 97.81 71 ILE B CA 1
ATOM 2314 C C . ILE B 1 71 ? 15.891 7.203 -3.562 1 97.81 71 ILE B C 1
ATOM 2316 O O . ILE B 1 71 ? 15.344 6.895 -4.621 1 97.81 71 ILE B O 1
ATOM 2320 N N . ASP B 1 72 ? 16.438 6.355 -2.773 1 98.38 72 ASP B N 1
ATOM 2321 C CA . ASP B 1 72 ? 16.453 4.941 -3.129 1 98.38 72 ASP B CA 1
ATOM 2322 C C . ASP B 1 72 ? 15.141 4.254 -2.746 1 98.38 72 ASP B C 1
ATOM 2324 O O . ASP B 1 72 ? 14.688 3.348 -3.443 1 98.38 72 ASP B O 1
ATOM 2328 N N . THR B 1 73 ? 14.594 4.688 -1.628 1 98.56 73 THR B N 1
ATOM 2329 C CA . THR B 1 73 ? 13.344 4.066 -1.2 1 98.56 73 THR B CA 1
ATOM 2330 C C . THR B 1 73 ? 12.555 5.012 -0.299 1 98.56 73 THR B C 1
ATOM 2332 O O . THR B 1 73 ? 13.133 5.844 0.402 1 98.56 73 THR B O 1
ATOM 2335 N N . VAL B 1 74 ? 11.258 4.934 -0.413 1 98.75 74 VAL B N 1
ATOM 2336 C CA . VAL B 1 74 ? 10.336 5.594 0.504 1 98.75 74 VAL B CA 1
ATOM 2337 C C . VAL B 1 74 ? 9.898 4.613 1.592 1 98.75 74 VAL B C 1
ATOM 2339 O O . VAL B 1 74 ? 9.453 3.504 1.294 1 98.75 74 VAL B O 1
ATOM 2342 N N . PHE B 1 75 ? 10.055 5.02 2.777 1 98.12 75 PHE B N 1
ATOM 2343 C CA . PHE B 1 75 ? 9.703 4.172 3.912 1 98.12 75 PHE B CA 1
ATOM 2344 C C . PHE B 1 75 ? 8.414 4.664 4.57 1 98.12 75 PHE B C 1
ATOM 2346 O O . PHE B 1 75 ? 8.328 5.824 4.977 1 98.12 75 PHE B O 1
ATOM 2353 N N . GLY B 1 76 ? 7.426 3.777 4.668 1 97.06 76 GLY B N 1
ATOM 2354 C CA . GLY B 1 76 ? 6.188 4.035 5.387 1 97.06 76 GLY B CA 1
ATOM 2355 C C . GLY B 1 76 ? 5.996 3.135 6.59 1 97.06 76 GLY B C 1
ATOM 2356 O O . GLY B 1 76 ? 5.785 1.93 6.445 1 97.06 76 GLY B O 1
ATOM 2357 N N . PRO B 1 77 ? 6.039 3.693 7.758 1 94.19 77 PRO B N 1
ATOM 2358 C CA . PRO B 1 77 ? 5.906 2.861 8.953 1 94.19 77 PRO B CA 1
ATOM 2359 C C . PRO B 1 77 ? 4.562 2.139 9.031 1 94.19 77 PRO B C 1
ATOM 2361 O O . PRO B 1 77 ? 3.531 2.709 8.664 1 94.19 77 PRO B O 1
ATOM 2364 N N . ALA B 1 78 ? 4.559 0.844 9.398 1 91.25 78 ALA B N 1
ATOM 2365 C CA . ALA B 1 78 ? 3.338 0.064 9.578 1 91.25 78 ALA B CA 1
ATOM 2366 C C . ALA B 1 78 ? 2.459 0.671 10.664 1 91.25 78 ALA B C 1
ATOM 2368 O O . ALA B 1 78 ? 2.961 1.129 11.695 1 91.25 78 ALA B O 1
ATOM 2369 N N . TYR B 1 79 ? 1.148 0.657 10.391 1 90.69 79 TYR B N 1
ATOM 2370 C CA . TYR B 1 79 ? 0.41 0.086 9.266 1 90.69 79 TYR B CA 1
ATOM 2371 C C . TYR B 1 79 ? -0.034 1.175 8.297 1 90.69 79 TYR B C 1
ATOM 2373 O O . TYR B 1 79 ? -0.007 0.978 7.082 1 90.69 79 TYR B O 1
ATOM 2381 N N . LYS B 1 80 ? -0.321 2.361 8.852 1 91.56 80 LYS B N 1
ATOM 2382 C CA . LYS B 1 80 ? -0.958 3.4 8.047 1 91.56 80 LYS B CA 1
ATOM 2383 C C . LYS B 1 80 ? 0.029 4.016 7.059 1 91.56 80 LYS B C 1
ATOM 2385 O O . LYS B 1 80 ? -0.375 4.594 6.051 1 91.56 80 LYS B O 1
ATOM 2390 N N . GLY B 1 81 ? 1.293 3.83 7.344 1 95.19 81 GLY B N 1
ATOM 2391 C CA . GLY B 1 81 ? 2.309 4.359 6.445 1 95.19 81 GLY B CA 1
ATOM 2392 C C . GLY B 1 81 ? 2.504 3.516 5.199 1 95.19 81 GLY B C 1
ATOM 2393 O O . GLY B 1 81 ? 3.07 3.98 4.211 1 95.19 81 GLY B O 1
ATOM 2394 N N . ILE B 1 82 ? 2.029 2.328 5.227 1 96.81 82 ILE B N 1
ATOM 2395 C CA . ILE B 1 82 ? 2.287 1.382 4.145 1 96.81 82 ILE B CA 1
ATOM 2396 C C . ILE B 1 82 ? 1.564 1.837 2.879 1 96.81 82 ILE B C 1
ATOM 2398 O O . ILE B 1 82 ? 2.191 2.039 1.838 1 96.81 82 ILE B O 1
ATOM 2402 N N . PRO B 1 83 ? 0.25 2.102 2.961 1 98.06 83 PRO B N 1
ATOM 2403 C CA . PRO B 1 83 ? -0.412 2.596 1.752 1 98.06 83 PRO B CA 1
ATOM 2404 C C . PRO B 1 83 ? 0.199 3.896 1.234 1 98.06 83 PRO B C 1
ATOM 2406 O O . PRO B 1 83 ? 0.256 4.117 0.022 1 98.06 83 PRO B O 1
ATOM 2409 N N . LEU B 1 84 ? 0.668 4.715 2.109 1 97.69 84 LEU B N 1
ATOM 2410 C CA . LEU B 1 84 ? 1.271 5.988 1.73 1 97.69 84 LEU B CA 1
ATOM 2411 C C . LEU B 1 84 ? 2.557 5.77 0.942 1 97.69 84 LEU B C 1
ATOM 2413 O O . LEU B 1 84 ? 2.768 6.395 -0.099 1 97.69 84 LEU B O 1
ATOM 2417 N N . ALA B 1 85 ? 3.391 4.898 1.48 1 98.44 85 ALA B N 1
ATOM 2418 C CA . ALA B 1 85 ? 4.656 4.609 0.811 1 98.44 85 ALA B CA 1
ATOM 2419 C C . ALA B 1 85 ? 4.418 4.023 -0.58 1 98.44 85 ALA B C 1
ATOM 2421 O O . ALA B 1 85 ? 5.043 4.449 -1.554 1 98.44 85 ALA B O 1
ATOM 2422 N N . VAL B 1 86 ? 3.49 3.141 -0.678 1 98.56 86 VAL B N 1
ATOM 2423 C CA . VAL B 1 86 ? 3.182 2.469 -1.936 1 98.56 86 VAL B CA 1
ATOM 2424 C C . VAL B 1 86 ? 2.604 3.473 -2.93 1 98.56 86 VAL B C 1
ATOM 2426 O O . VAL B 1 86 ? 3.084 3.586 -4.059 1 98.56 86 VAL B O 1
ATOM 2429 N N . ALA B 1 87 ? 1.635 4.219 -2.494 1 98.62 87 ALA B N 1
ATOM 2430 C CA . ALA B 1 87 ? 0.981 5.199 -3.357 1 98.62 87 ALA B CA 1
ATOM 2431 C C . ALA B 1 87 ? 1.967 6.27 -3.816 1 98.62 87 ALA B C 1
ATOM 2433 O O . ALA B 1 87 ? 1.934 6.695 -4.973 1 98.62 87 ALA B O 1
ATOM 2434 N N . THR B 1 88 ? 2.822 6.695 -2.922 1 98.75 88 THR B N 1
ATOM 2435 C CA . THR B 1 88 ? 3.807 7.723 -3.242 1 98.75 88 THR B CA 1
ATOM 2436 C C . THR B 1 88 ? 4.777 7.23 -4.309 1 98.75 88 THR B C 1
ATOM 2438 O O . THR B 1 88 ? 5.047 7.934 -5.285 1 98.75 88 THR B O 1
ATOM 2441 N N . THR B 1 89 ? 5.266 6.02 -4.133 1 98.75 89 THR B N 1
ATOM 2442 C CA . THR B 1 89 ? 6.25 5.504 -5.078 1 98.75 89 THR B CA 1
ATOM 2443 C C . THR B 1 89 ? 5.605 5.23 -6.434 1 98.75 89 THR B C 1
ATOM 2445 O O . THR B 1 89 ? 6.238 5.414 -7.477 1 98.75 89 THR B O 1
ATOM 2448 N N . ILE B 1 90 ? 4.355 4.816 -6.441 1 98.56 90 ILE B N 1
ATOM 2449 C CA . ILE B 1 90 ? 3.621 4.652 -7.691 1 98.56 90 ILE B CA 1
ATOM 2450 C C . ILE B 1 90 ? 3.479 6 -8.391 1 98.56 90 ILE B C 1
ATOM 2452 O O . ILE B 1 90 ? 3.713 6.113 -9.594 1 98.56 90 ILE B O 1
ATOM 2456 N N . ALA B 1 91 ? 3.129 7.027 -7.617 1 98.44 91 ALA B N 1
ATOM 2457 C CA . ALA B 1 91 ? 2.965 8.375 -8.172 1 98.44 91 ALA B CA 1
ATOM 2458 C C . ALA B 1 91 ? 4.289 8.914 -8.703 1 98.44 91 ALA B C 1
ATOM 2460 O O . ALA B 1 91 ? 4.328 9.562 -9.75 1 98.44 91 ALA B O 1
ATOM 2461 N N . MET B 1 92 ? 5.391 8.648 -7.992 1 98.19 92 MET B N 1
ATOM 2462 C CA . MET B 1 92 ? 6.711 9.086 -8.43 1 98.19 92 MET B CA 1
ATOM 2463 C C . MET B 1 92 ? 7.07 8.461 -9.773 1 98.19 92 MET B C 1
ATOM 2465 O O . MET B 1 92 ? 7.652 9.125 -10.633 1 98.19 92 MET B O 1
ATOM 2469 N N . GLN B 1 93 ? 6.727 7.223 -9.922 1 97.25 93 GLN B N 1
ATOM 2470 C CA . GLN B 1 93 ? 6.961 6.535 -11.188 1 97.25 93 GLN B CA 1
ATOM 2471 C C . GLN B 1 93 ? 6.109 7.133 -12.305 1 97.25 93 GLN B C 1
ATOM 2473 O O . GLN B 1 93 ? 6.625 7.492 -13.359 1 97.25 93 GLN B O 1
ATOM 2478 N N . HIS B 1 94 ? 4.855 7.27 -12.094 1 95.81 94 HIS B N 1
ATOM 2479 C CA . HIS B 1 94 ? 3.912 7.68 -13.125 1 95.81 94 HIS B CA 1
ATOM 2480 C C . HIS B 1 94 ? 4.133 9.133 -13.523 1 95.81 94 HIS B C 1
ATOM 2482 O O . HIS B 1 94 ? 4.059 9.477 -14.711 1 95.81 94 HIS B O 1
ATOM 2488 N N . ARG B 1 95 ? 4.414 9.992 -12.562 1 95.19 95 ARG B N 1
ATOM 2489 C CA . ARG B 1 95 ? 4.445 11.43 -12.828 1 95.19 95 ARG B CA 1
ATOM 2490 C C . ARG B 1 95 ? 5.852 11.883 -13.203 1 95.19 95 ARG B C 1
ATOM 2492 O O . ARG B 1 95 ? 6.016 12.836 -13.969 1 95.19 95 ARG B O 1
ATOM 2499 N N . PHE B 1 96 ? 6.855 11.195 -12.648 1 95.38 96 PHE B N 1
ATOM 2500 C CA . PHE B 1 96 ? 8.203 11.734 -12.797 1 95.38 96 PHE B CA 1
ATOM 2501 C C . PHE B 1 96 ? 9.156 10.672 -13.344 1 95.38 96 PHE B C 1
ATOM 2503 O O . PHE B 1 96 ? 10.352 10.914 -13.477 1 95.38 96 PHE B O 1
ATOM 2510 N N . ASN B 1 97 ? 8.648 9.469 -13.648 1 95 97 ASN B N 1
ATOM 2511 C CA . ASN B 1 97 ? 9.438 8.352 -14.156 1 95 97 ASN B CA 1
ATOM 2512 C C . ASN B 1 97 ? 10.617 8.039 -13.242 1 95 97 ASN B C 1
ATOM 2514 O O . ASN B 1 97 ? 11.727 7.793 -13.719 1 95 97 ASN B O 1
ATOM 2518 N N . ALA B 1 98 ? 10.391 8.172 -11.945 1 93.19 98 ALA B N 1
ATOM 2519 C CA . ALA B 1 98 ? 11.398 7.867 -10.93 1 93.19 98 ALA B CA 1
ATOM 2520 C C . ALA B 1 98 ? 11.156 6.492 -10.32 1 93.19 98 ALA B C 1
ATOM 2522 O O . ALA B 1 98 ? 10.133 6.258 -9.68 1 93.19 98 ALA B O 1
ATOM 2523 N N . SER B 1 99 ? 12.047 5.609 -10.594 1 90.94 99 SER B N 1
ATOM 2524 C CA . SER B 1 99 ? 11.93 4.27 -10.031 1 90.94 99 SER B CA 1
ATOM 2525 C C . SER B 1 99 ? 12.445 4.23 -8.594 1 90.94 99 SER B C 1
ATOM 2527 O O . SER B 1 99 ? 13.641 4.031 -8.367 1 90.94 99 SER B O 1
ATOM 2529 N N . ILE B 1 100 ? 11.648 4.418 -7.629 1 97.62 100 ILE B N 1
ATOM 2530 C CA . ILE B 1 100 ? 11.969 4.473 -6.207 1 97.62 100 ILE B CA 1
ATOM 2531 C C . ILE B 1 100 ? 11.352 3.277 -5.492 1 97.62 100 ILE B C 1
ATOM 2533 O O . ILE B 1 100 ? 10.203 2.918 -5.754 1 97.62 100 ILE B O 1
ATOM 2537 N N . GLY B 1 101 ? 12.125 2.664 -4.656 1 98.31 101 GLY B N 1
ATOM 2538 C CA . GLY B 1 101 ? 11.602 1.558 -3.873 1 98.31 101 GLY B CA 1
ATOM 2539 C C . GLY B 1 101 ? 10.617 1.998 -2.803 1 98.31 101 GLY B C 1
ATOM 2540 O O . GLY B 1 101 ? 10.5 3.191 -2.52 1 98.31 101 GLY B O 1
ATOM 2541 N N . TYR B 1 102 ? 9.82 1.092 -2.305 1 98.5 102 TYR B N 1
ATOM 2542 C CA . TYR B 1 102 ? 9.062 1.275 -1.075 1 98.5 102 TYR B CA 1
ATOM 2543 C C . TYR B 1 102 ? 9.461 0.239 -0.03 1 98.5 102 TYR B C 1
ATOM 2545 O O . TYR B 1 102 ? 9.773 -0.904 -0.368 1 98.5 102 TYR B O 1
ATOM 2553 N N . THR B 1 103 ? 9.508 0.639 1.172 1 97.56 103 THR B N 1
ATOM 2554 C CA . THR B 1 103 ? 9.852 -0.23 2.291 1 97.56 103 THR B CA 1
ATOM 2555 C C . THR B 1 103 ? 8.969 0.064 3.5 1 97.56 103 THR B C 1
ATOM 2557 O O . THR B 1 103 ? 8.547 1.204 3.703 1 97.56 103 THR B O 1
ATOM 2560 N N . PHE B 1 104 ? 8.633 -0.943 4.219 1 96.25 104 PHE B N 1
ATOM 2561 C CA . PHE B 1 104 ? 7.918 -0.767 5.477 1 96.25 104 PHE B CA 1
ATOM 2562 C C . PHE B 1 104 ? 8.297 -1.857 6.473 1 96.25 104 PHE B C 1
ATOM 2564 O O . PHE B 1 104 ? 8.883 -2.875 6.094 1 96.25 104 PHE B O 1
ATOM 2571 N N . ASP B 1 105 ? 8.078 -1.646 7.73 1 93.38 105 ASP B N 1
ATOM 2572 C CA . ASP B 1 105 ? 8.43 -2.598 8.773 1 93.38 105 ASP B CA 1
ATOM 2573 C C . ASP B 1 105 ? 7.238 -3.475 9.156 1 93.38 105 ASP B C 1
ATOM 2575 O O . ASP B 1 105 ? 6.098 -3.156 8.812 1 93.38 105 ASP B O 1
ATOM 2579 N N . ARG B 1 106 ? 7.602 -4.621 9.773 1 87.81 106 ARG B N 1
ATOM 2580 C CA . ARG B 1 106 ? 6.605 -5.469 10.414 1 87.81 106 ARG B CA 1
ATOM 2581 C C . ARG B 1 106 ? 6.516 -5.176 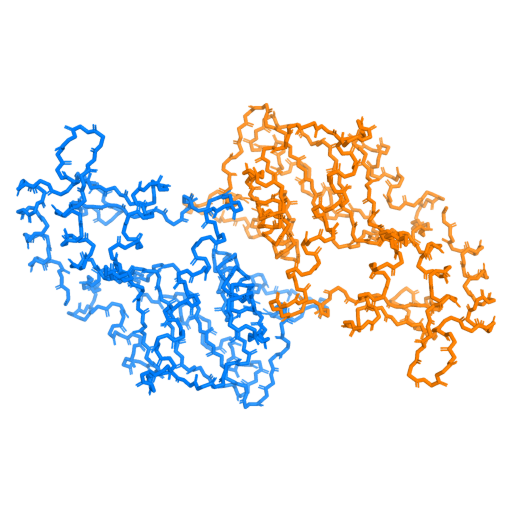11.906 1 87.81 106 ARG B C 1
ATOM 2583 O O . ARG B 1 106 ? 7.52 -4.844 12.539 1 87.81 106 ARG B O 1
ATOM 2590 N N . LYS B 1 107 ? 5.328 -5.129 12.516 1 78.38 107 LYS B N 1
ATOM 2591 C CA . LYS B 1 107 ? 5.184 -4.852 13.938 1 78.38 107 LYS B CA 1
ATOM 2592 C C . LYS B 1 107 ? 5.551 -6.078 14.773 1 78.38 107 LYS B C 1
ATOM 2594 O O . LYS B 1 107 ? 5.988 -5.945 15.922 1 78.38 107 LYS B O 1
ATOM 2599 N N . GLU B 1 108 ? 5.234 -7.223 14.359 1 67.19 108 GLU B N 1
ATOM 2600 C CA . GLU B 1 108 ? 5.523 -8.406 15.164 1 67.19 108 GLU B CA 1
ATOM 2601 C C . GLU B 1 108 ? 6.973 -8.852 14.977 1 67.19 108 GLU B C 1
ATOM 2603 O O . GLU B 1 108 ? 7.535 -8.719 13.891 1 67.19 108 GLU B O 1
ATOM 2608 N N . LYS B 1 109 ? 7.762 -8.758 16.281 1 54.97 109 LYS B N 1
ATOM 2609 C CA . LYS B 1 109 ? 9.086 -9.367 16.188 1 54.97 109 LYS B CA 1
ATOM 2610 C C . LYS B 1 109 ? 8.984 -10.82 15.719 1 54.97 109 LYS B C 1
ATOM 2612 O O . LYS B 1 109 ? 8.188 -11.594 16.25 1 54.97 109 LYS B O 1
ATOM 2617 N N . LYS B 1 110 ? 9.008 -11 14.414 1 48.97 110 LYS B N 1
ATOM 2618 C CA . LYS B 1 110 ? 8.914 -12.406 14.031 1 48.97 110 LYS B CA 1
ATOM 2619 C C . LYS B 1 110 ? 9.812 -13.281 14.914 1 48.97 110 LYS B C 1
ATOM 2621 O O . LYS B 1 110 ? 10.922 -12.875 15.266 1 48.97 110 LYS B O 1
ATOM 2626 N N . ASP B 1 111 ? 9.281 -14.18 15.852 1 43.03 111 ASP B N 1
ATOM 2627 C CA . ASP B 1 111 ? 10.164 -15.273 16.234 1 43.03 111 ASP B CA 1
ATOM 2628 C C . ASP B 1 111 ? 11.078 -15.68 15.086 1 43.03 111 ASP B C 1
ATOM 2630 O O . ASP B 1 111 ? 11.008 -15.109 14 1 43.03 111 ASP B O 1
ATOM 2634 N N . HIS B 1 112 ? 11.148 -17.078 14.906 1 41.91 112 HIS B N 1
ATOM 2635 C CA . HIS B 1 112 ? 12.125 -17.906 14.203 1 41.91 112 HIS B CA 1
ATOM 2636 C C . HIS B 1 112 ? 12.281 -17.453 12.75 1 41.91 112 HIS B C 1
ATOM 2638 O O . HIS B 1 112 ? 13.211 -17.875 12.062 1 41.91 112 HIS B O 1
ATOM 2644 N N . GLY B 1 113 ? 11.141 -17.625 11.891 1 36.97 113 GLY B N 1
ATOM 2645 C CA . GLY B 1 113 ? 11.422 -17.906 10.492 1 36.97 113 GLY B CA 1
ATOM 2646 C C . GLY B 1 113 ? 12.023 -16.719 9.758 1 36.97 113 GLY B C 1
ATOM 2647 O O . GLY B 1 113 ? 12.219 -15.656 10.344 1 36.97 113 GLY B O 1
ATOM 2648 N N . ASP B 1 114 ? 12.336 -16.859 8.469 1 42.59 114 ASP B N 1
ATOM 2649 C CA . ASP B 1 114 ? 13.148 -16.203 7.445 1 42.59 114 ASP B CA 1
ATOM 2650 C C . ASP B 1 114 ? 12.711 -14.758 7.242 1 42.59 114 ASP B C 1
ATOM 2652 O O . ASP B 1 114 ? 13.336 -14.016 6.477 1 42.59 114 ASP B O 1
ATOM 2656 N N . GLY B 1 115 ? 11.406 -14.289 7.516 1 51 115 GLY B N 1
ATOM 2657 C CA . GLY B 1 115 ? 11.156 -13.031 6.84 1 51 115 GLY B CA 1
ATOM 2658 C C . GLY B 1 115 ? 11.523 -11.82 7.68 1 51 115 GLY B C 1
ATOM 2659 O O . GLY B 1 115 ? 11.406 -11.852 8.906 1 51 115 GLY B O 1
ATOM 2660 N N . GLY B 1 116 ? 12.594 -11.008 7.277 1 63.72 116 GLY B N 1
ATOM 2661 C CA . GLY B 1 116 ? 13.195 -9.781 7.777 1 63.72 116 GLY B CA 1
ATOM 2662 C C . GLY B 1 116 ? 12.18 -8.781 8.281 1 63.72 116 GLY B C 1
ATOM 2663 O O . GLY B 1 116 ? 10.977 -8.938 8.055 1 63.72 116 GLY B O 1
ATOM 2664 N N . THR B 1 117 ? 12.547 -7.945 9.234 1 82.88 117 THR B N 1
ATOM 2665 C CA . THR B 1 117 ? 11.805 -6.883 9.906 1 82.88 117 THR B CA 1
ATOM 2666 C C . THR B 1 117 ? 11.336 -5.836 8.898 1 82.88 117 THR B C 1
ATOM 2668 O O . THR B 1 117 ? 10.5 -4.984 9.227 1 82.88 117 THR B O 1
ATOM 2671 N N . MET B 1 118 ? 11.781 -6.062 7.656 1 92 118 MET B N 1
ATOM 2672 C CA . MET B 1 118 ? 11.438 -5.086 6.625 1 92 118 MET B CA 1
ATOM 2673 C C . MET B 1 118 ? 10.867 -5.773 5.391 1 92 118 MET B C 1
ATOM 2675 O O . MET B 1 118 ? 11.273 -6.883 5.047 1 92 118 MET B O 1
ATOM 2679 N N . VAL B 1 119 ? 9.883 -5.16 4.82 1 93.44 119 VAL B N 1
ATOM 2680 C CA . VAL B 1 119 ? 9.297 -5.648 3.578 1 93.44 119 VAL B CA 1
ATOM 2681 C C . VAL B 1 119 ? 9.492 -4.613 2.473 1 93.44 119 VAL B C 1
ATOM 2683 O O . VAL B 1 119 ? 9.453 -3.406 2.73 1 93.44 119 VAL B O 1
ATOM 2686 N N . GLY B 1 120 ? 9.625 -5.086 1.251 1 95.5 120 GLY B N 1
ATOM 2687 C CA . GLY B 1 120 ? 9.852 -4.199 0.12 1 95.5 120 GLY B CA 1
ATOM 2688 C C . GLY B 1 120 ? 11.297 -4.188 -0.348 1 95.5 120 GLY B C 1
ATOM 2689 O O . GLY B 1 120 ? 11.945 -5.234 -0.392 1 95.5 120 GLY B O 1
ATOM 2690 N N . LYS B 1 121 ? 11.758 -2.957 -0.757 1 96.81 121 LYS B N 1
ATOM 2691 C CA . LYS B 1 121 ? 13.125 -2.82 -1.245 1 96.81 121 LYS B CA 1
ATOM 2692 C C . LYS B 1 121 ? 14.133 -3.15 -0.149 1 96.81 121 LYS B C 1
ATOM 2694 O O . LYS B 1 121 ? 14.094 -2.57 0.938 1 96.81 121 LYS B O 1
ATOM 2699 N N . PRO B 1 122 ? 15.031 -4.082 -0.43 1 95.31 122 PRO B N 1
ATOM 2700 C CA . PRO B 1 122 ? 16.062 -4.375 0.565 1 95.31 122 PRO B CA 1
ATOM 2701 C C . PRO B 1 122 ? 16.953 -3.166 0.869 1 95.31 122 PRO B C 1
ATOM 2703 O O . PRO B 1 122 ? 17.375 -2.463 -0.05 1 95.31 122 PRO B O 1
ATOM 2706 N N . LEU B 1 123 ? 17.156 -2.965 2.133 1 96.5 123 LEU B N 1
ATOM 2707 C CA . LEU B 1 123 ? 17.984 -1.849 2.57 1 96.5 123 LEU B CA 1
ATOM 2708 C C . LEU B 1 123 ? 19.469 -2.203 2.482 1 96.5 123 LEU B C 1
ATOM 2710 O O . LEU B 1 123 ? 19.875 -3.281 2.914 1 96.5 123 LEU B O 1
ATOM 2714 N N . GLU B 1 124 ? 20.188 -1.354 1.86 1 97.06 124 GLU B N 1
ATOM 2715 C CA . GLU B 1 124 ? 21.625 -1.509 1.721 1 97.06 124 GLU B CA 1
ATOM 2716 C C . GLU B 1 124 ? 22.359 -0.266 2.209 1 97.06 124 GLU B C 1
ATOM 2718 O O . GLU B 1 124 ? 21.781 0.82 2.275 1 97.06 124 GLU B O 1
ATOM 2723 N N . ASP B 1 125 ? 23.641 -0.481 2.488 1 97.81 125 ASP B N 1
ATOM 2724 C CA . ASP B 1 125 ? 24.453 0.64 2.938 1 97.81 125 ASP B CA 1
ATOM 2725 C C . ASP B 1 125 ? 24.5 1.743 1.884 1 97.81 125 ASP B C 1
ATOM 2727 O O . ASP B 1 125 ? 24.656 1.465 0.691 1 97.81 125 ASP B O 1
ATOM 2731 N N . GLY B 1 126 ? 24.344 2.928 2.391 1 97.38 126 GLY B N 1
ATOM 2732 C CA . GLY B 1 126 ? 24.484 4.074 1.511 1 97.38 126 GLY B CA 1
ATOM 2733 C C . GLY B 1 126 ? 23.188 4.5 0.86 1 97.38 126 GLY B C 1
ATOM 2734 O O . GLY B 1 126 ? 23.125 5.531 0.19 1 97.38 126 GLY B O 1
ATOM 2735 N N . MET B 1 127 ? 22.156 3.752 1.101 1 97.69 127 MET B N 1
ATOM 2736 C CA . MET B 1 127 ? 20.859 4.082 0.511 1 97.69 127 MET B CA 1
ATOM 2737 C C . MET B 1 127 ? 20.281 5.336 1.147 1 97.69 127 MET B C 1
ATOM 2739 O O . MET B 1 127 ? 20.391 5.535 2.359 1 97.69 127 MET B O 1
ATOM 2743 N N . ASN B 1 128 ? 19.719 6.156 0.302 1 98.25 128 ASN B N 1
ATOM 2744 C CA . ASN B 1 128 ? 18.938 7.285 0.779 1 98.25 128 ASN B CA 1
ATOM 2745 C C . ASN B 1 128 ? 17.469 6.891 1.006 1 98.25 128 ASN B C 1
ATOM 2747 O O . ASN B 1 128 ? 16.781 6.5 0.066 1 98.25 128 ASN B O 1
ATOM 2751 N N . VAL B 1 129 ? 17.031 7.07 2.273 1 98.19 129 VAL B N 1
ATOM 2752 C CA . VAL B 1 129 ? 15.695 6.664 2.668 1 98.19 129 VAL B CA 1
ATOM 2753 C C . VAL B 1 129 ? 14.859 7.895 3.012 1 98.19 129 VAL B C 1
ATOM 2755 O O . VAL B 1 129 ? 15.289 8.734 3.807 1 98.19 129 VAL B O 1
ATOM 2758 N N . LEU B 1 130 ? 13.758 8.016 2.365 1 98.56 130 LEU B N 1
ATOM 2759 C CA . LEU B 1 130 ? 12.797 9.062 2.678 1 98.56 130 LEU B CA 1
ATOM 2760 C C . LEU B 1 130 ? 11.609 8.5 3.449 1 98.56 130 LEU B C 1
ATOM 2762 O O . LEU B 1 130 ? 10.961 7.559 2.996 1 98.56 130 LEU B O 1
ATOM 2766 N N . LEU B 1 131 ? 11.328 9.062 4.59 1 97.56 131 LEU B N 1
ATOM 2767 C CA . LEU B 1 131 ? 10.18 8.641 5.387 1 97.56 131 LEU B CA 1
ATOM 2768 C C . LEU B 1 131 ? 8.922 9.383 4.961 1 97.56 131 LEU B C 1
ATOM 2770 O O . LEU B 1 131 ? 8.984 10.562 4.59 1 97.56 131 LEU B O 1
ATOM 2774 N N . VAL B 1 132 ? 7.805 8.641 4.996 1 97.5 132 VAL B N 1
ATOM 2775 C CA . VAL B 1 132 ? 6.516 9.297 4.805 1 97.5 132 VAL B CA 1
ATOM 2776 C C . VAL B 1 132 ? 5.562 8.898 5.926 1 97.5 132 VAL B C 1
ATOM 2778 O O . VAL B 1 132 ? 5.605 7.766 6.414 1 97.5 132 VAL B O 1
ATOM 2781 N N . ASP B 1 133 ? 4.723 9.797 6.273 1 94.81 133 ASP B N 1
ATOM 2782 C CA . ASP B 1 133 ? 3.672 9.57 7.262 1 94.81 133 ASP B CA 1
ATOM 2783 C C . ASP B 1 133 ? 2.531 10.57 7.09 1 94.81 133 ASP B C 1
ATOM 2785 O O . ASP B 1 133 ? 2.656 11.539 6.336 1 94.81 133 ASP B O 1
ATOM 2789 N N . ASP B 1 134 ? 1.395 10.242 7.699 1 92.06 134 ASP B N 1
ATOM 2790 C CA . ASP B 1 134 ? 0.248 11.133 7.57 1 92.06 134 ASP B CA 1
ATOM 2791 C C . ASP B 1 134 ? 0.42 12.375 8.445 1 92.06 134 ASP B C 1
ATOM 2793 O O . ASP B 1 134 ? 0.689 13.469 7.941 1 92.06 134 ASP B O 1
ATOM 2797 N N . VAL B 1 135 ? 0.187 12.227 9.688 1 85.75 135 VAL B N 1
ATOM 2798 C CA . VAL B 1 135 ? 0.354 13.312 10.648 1 85.75 135 VAL B CA 1
ATOM 2799 C C . VAL B 1 135 ? 1.283 12.875 11.773 1 85.75 135 VAL B C 1
ATOM 2801 O O . VAL B 1 135 ? 1.438 11.68 12.031 1 85.75 135 VAL B O 1
ATOM 2804 N N . MET B 1 136 ? 1.988 13.781 12.234 1 82.56 136 MET B N 1
ATOM 2805 C CA . MET B 1 136 ? 2.867 13.523 13.367 1 82.56 136 MET B CA 1
ATOM 2806 C C . MET B 1 136 ? 2.365 14.234 14.617 1 82.56 136 MET B C 1
ATOM 2808 O O . MET B 1 136 ? 2.146 15.445 14.602 1 82.56 136 MET B O 1
ATOM 2812 N N . THR B 1 137 ? 2.107 13.516 15.594 1 79 137 THR B N 1
ATOM 2813 C CA . THR B 1 137 ? 1.64 14.086 16.844 1 79 137 THR B CA 1
ATOM 2814 C C . THR B 1 137 ? 2.799 14.281 17.812 1 79 137 THR B C 1
ATOM 2816 O O . THR B 1 137 ? 3.389 15.359 17.891 1 79 137 THR B O 1
ATOM 2819 N N . ALA B 1 138 ? 3.352 13.148 18.344 1 75.19 138 ALA B N 1
ATOM 2820 C CA . ALA B 1 138 ? 4.441 13.242 19.312 1 75.19 138 ALA B CA 1
ATOM 2821 C C . ALA B 1 138 ? 5.758 12.766 18.719 1 75.19 138 ALA B C 1
ATOM 2823 O O . ALA B 1 138 ? 6.812 12.891 19.328 1 75.19 138 ALA B O 1
ATOM 2824 N N . GLY B 1 139 ? 5.707 12.305 17.562 1 81.38 139 GLY B N 1
ATOM 2825 C CA . GLY B 1 139 ? 6.922 11.836 16.922 1 81.38 139 GLY B CA 1
ATOM 2826 C C . GLY B 1 139 ? 7.32 10.43 17.344 1 81.38 139 GLY B C 1
ATOM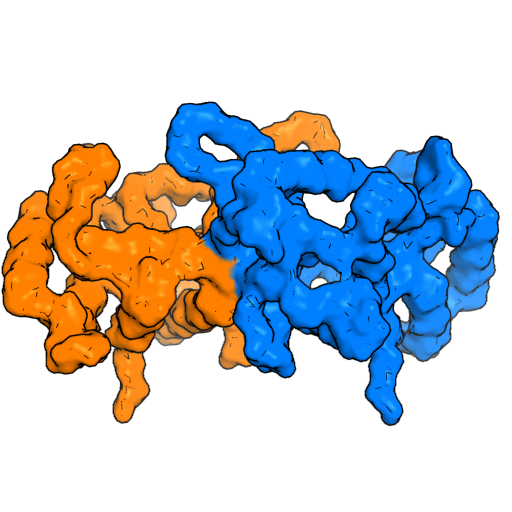 2827 O O . GLY B 1 139 ? 8.422 9.977 17.047 1 81.38 139 GLY B O 1
ATOM 2828 N N . THR B 1 140 ? 6.438 9.789 18 1 82.19 140 THR B N 1
ATOM 2829 C CA . THR B 1 140 ? 6.719 8.469 18.547 1 82.19 140 THR B CA 1
ATOM 2830 C C . THR B 1 140 ? 7.008 7.469 17.422 1 82.19 140 THR B C 1
ATOM 2832 O O . THR B 1 140 ? 7.949 6.676 17.516 1 82.19 140 THR B O 1
ATOM 2835 N N . ALA B 1 141 ? 6.254 7.461 16.375 1 82.62 141 ALA B N 1
ATOM 2836 C CA . ALA B 1 141 ? 6.445 6.527 15.266 1 82.62 141 ALA B CA 1
ATOM 2837 C C . ALA B 1 141 ? 7.836 6.684 14.648 1 82.62 141 ALA B C 1
ATOM 2839 O O . ALA B 1 141 ? 8.508 5.691 14.367 1 82.62 141 ALA B O 1
ATOM 2840 N N . VAL B 1 142 ? 8.305 7.871 14.508 1 87.5 142 VAL B N 1
ATOM 2841 C CA . VAL B 1 142 ? 9.602 8.148 13.914 1 87.5 142 VAL B CA 1
ATOM 2842 C C . VAL B 1 142 ? 10.711 7.652 14.836 1 87.5 142 VAL B C 1
ATOM 2844 O O . VAL B 1 142 ? 11.695 7.066 14.375 1 87.5 142 VAL B O 1
ATOM 2847 N N . ARG B 1 143 ? 10.555 7.859 16.094 1 89.12 143 ARG B N 1
ATOM 2848 C CA . ARG B 1 143 ? 11.555 7.461 17.078 1 89.12 143 ARG B CA 1
ATOM 2849 C C . ARG B 1 143 ? 11.711 5.945 17.109 1 89.12 143 ARG B C 1
ATOM 2851 O O . ARG B 1 143 ? 12.797 5.438 17.391 1 89.12 143 ARG B O 1
ATOM 2858 N N . GLU B 1 144 ? 10.68 5.312 16.781 1 87.81 144 GLU B N 1
ATOM 2859 C 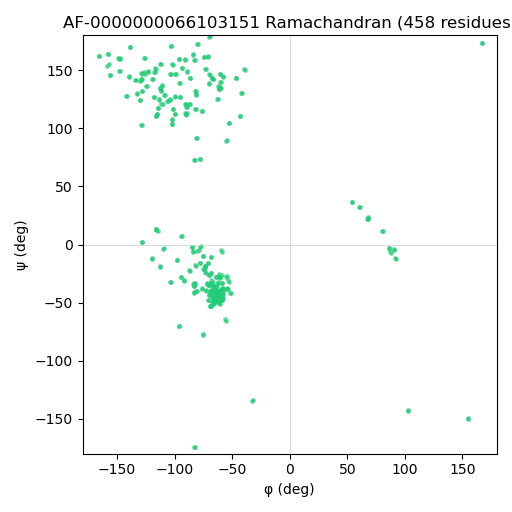CA . GLU B 1 144 ? 10.711 3.854 16.781 1 87.81 144 GLU B CA 1
ATOM 2860 C C . GLU B 1 144 ? 11.32 3.316 15.492 1 87.81 144 GLU B C 1
ATOM 2862 O O . GLU B 1 144 ? 11.984 2.281 15.5 1 87.81 144 GLU B O 1
ATOM 2867 N N . VAL B 1 145 ? 11.094 4.016 14.445 1 90.06 145 VAL B N 1
ATOM 2868 C CA . VAL B 1 145 ? 11.43 3.494 13.125 1 90.06 145 VAL B CA 1
ATOM 2869 C C . VAL B 1 145 ? 12.906 3.76 12.828 1 90.06 145 VAL B C 1
ATOM 2871 O O . VAL B 1 145 ? 13.578 2.936 12.203 1 90.06 145 VAL B O 1
ATOM 2874 N N . VAL B 1 146 ? 13.484 4.898 13.305 1 92 146 VAL B N 1
ATOM 2875 C CA . VAL B 1 146 ? 14.836 5.32 12.945 1 92 146 VAL B CA 1
ATOM 2876 C C . VAL B 1 146 ? 15.844 4.27 13.414 1 92 146 VAL B C 1
ATOM 2878 O O . VAL B 1 146 ? 16.641 3.775 12.625 1 92 146 VAL B O 1
ATOM 2881 N N . PRO B 1 147 ? 15.75 3.844 14.68 1 90.75 147 PRO B N 1
ATOM 2882 C CA . PRO B 1 147 ? 16.688 2.803 15.117 1 90.75 147 PRO B CA 1
ATOM 2883 C C . PRO B 1 147 ? 16.484 1.486 14.367 1 90.75 147 PRO B C 1
ATOM 2885 O O . PRO B 1 147 ? 17.453 0.76 14.125 1 90.75 147 PRO B O 1
ATOM 2888 N N . LYS B 1 148 ? 15.258 1.131 14.039 1 89.75 148 LYS B N 1
ATOM 2889 C CA . LYS B 1 148 ? 14.969 -0.087 13.289 1 89.75 148 LYS B CA 1
ATOM 2890 C C . LYS B 1 148 ? 15.633 -0.056 11.914 1 89.75 148 LYS B C 1
ATOM 2892 O O . LYS B 1 148 ? 16.203 -1.058 11.469 1 89.75 148 LYS B O 1
ATOM 2897 N N . LEU B 1 149 ? 15.578 1.107 11.289 1 93.5 149 LEU B N 1
ATOM 2898 C CA . LEU B 1 149 ? 16.172 1.281 9.969 1 93.5 149 LEU B CA 1
ATOM 2899 C C . LEU B 1 149 ? 17.688 1.187 10.039 1 93.5 149 LEU B C 1
ATOM 2901 O O . LEU B 1 149 ? 18.312 0.471 9.25 1 93.5 149 LEU B O 1
ATOM 2905 N N . LYS B 1 150 ? 18.266 1.833 11 1 91.5 150 LYS B N 1
ATOM 2906 C CA . LYS B 1 150 ? 19.703 1.878 11.148 1 91.5 150 LYS B CA 1
ATOM 2907 C C . LYS B 1 150 ? 20.266 0.51 11.539 1 91.5 150 LYS B C 1
ATOM 2909 O O . LYS B 1 150 ? 21.438 0.209 11.266 1 91.5 150 LYS B O 1
ATOM 2914 N N . ALA B 1 151 ? 19.438 -0.273 12.141 1 91.19 151 ALA B N 1
ATOM 2915 C CA . ALA B 1 151 ? 19.828 -1.626 12.523 1 91.19 151 ALA B CA 1
ATOM 2916 C C . ALA B 1 151 ? 19.922 -2.535 11.297 1 91.19 151 ALA B C 1
ATOM 2918 O O . ALA B 1 151 ? 20.594 -3.561 11.328 1 91.19 151 ALA B O 1
ATOM 2919 N N . GLN B 1 152 ? 19.219 -2.182 10.258 1 91.81 152 GLN B N 1
ATOM 2920 C CA . GLN B 1 152 ? 19.172 -3.012 9.055 1 91.81 152 GLN B CA 1
ATOM 2921 C C . GLN B 1 152 ? 20.391 -2.738 8.164 1 91.81 152 GLN B C 1
ATOM 2923 O O . GLN B 1 152 ? 20.938 -3.658 7.547 1 91.81 152 GLN B O 1
ATOM 2928 N N . ALA B 1 153 ? 20.766 -1.54 8.016 1 94.69 153 ALA B N 1
ATOM 2929 C CA . ALA B 1 153 ? 21.859 -1.087 7.168 1 94.69 153 ALA B CA 1
ATOM 2930 C C . ALA B 1 153 ? 22.25 0.349 7.504 1 94.69 153 ALA B C 1
ATOM 2932 O O . ALA B 1 153 ? 21.516 1.064 8.172 1 94.69 153 ALA B O 1
ATOM 2933 N N . ASP B 1 154 ? 23.422 0.731 7.086 1 96.56 154 ASP B N 1
ATOM 2934 C CA . ASP B 1 154 ? 23.859 2.113 7.25 1 96.56 154 ASP B CA 1
ATOM 2935 C C . ASP B 1 154 ? 23.219 3.023 6.203 1 96.56 154 ASP B C 1
ATOM 2937 O O . ASP B 1 154 ? 23.906 3.555 5.328 1 96.56 154 ASP B O 1
ATOM 2941 N N . VAL B 1 155 ? 21.969 3.285 6.375 1 97.06 155 VAL B N 1
ATOM 2942 C CA . VAL B 1 155 ? 21.203 4.078 5.418 1 97.06 155 VAL B CA 1
ATOM 2943 C C . VAL B 1 155 ? 21.25 5.555 5.809 1 97.06 155 VAL B C 1
ATOM 2945 O O . VAL B 1 155 ? 21.594 5.891 6.941 1 97.06 155 VAL B O 1
ATOM 2948 N N . ASN B 1 156 ? 21 6.395 4.852 1 97.06 156 ASN B N 1
ATOM 2949 C CA . ASN B 1 156 ? 20.844 7.832 5.059 1 97.06 156 ASN B CA 1
ATOM 2950 C C . ASN B 1 156 ? 19.359 8.234 5.051 1 97.06 156 ASN B C 1
ATOM 2952 O O . ASN B 1 156 ? 18.719 8.203 4.004 1 97.06 156 ASN B O 1
ATOM 2956 N N . ILE B 1 157 ? 18.891 8.555 6.238 1 97.12 157 ILE B N 1
ATOM 2957 C CA . ILE B 1 157 ? 17.547 9.117 6.27 1 97.12 157 ILE B CA 1
ATOM 2958 C C . ILE B 1 157 ? 17.578 10.57 5.805 1 97.12 157 ILE B C 1
ATOM 2960 O O . ILE B 1 157 ? 18.109 11.438 6.504 1 97.12 157 ILE B O 1
ATOM 2964 N N . VAL B 1 158 ? 16.938 10.82 4.672 1 97.81 158 VAL B N 1
ATOM 2965 C CA . VAL B 1 158 ? 17.188 12.102 4.023 1 97.81 158 VAL B CA 1
ATOM 2966 C C . VAL B 1 158 ? 16.078 13.094 4.379 1 97.81 158 VAL B C 1
ATOM 2968 O O . VAL B 1 158 ? 16.219 14.297 4.137 1 97.81 158 VAL B O 1
ATOM 2971 N N . GLY B 1 159 ? 14.992 12.609 4.949 1 97.25 159 GLY B N 1
ATOM 2972 C CA . GLY B 1 159 ? 13.891 13.484 5.32 1 97.25 159 GLY B CA 1
ATOM 2973 C C . GLY B 1 159 ? 12.625 12.734 5.672 1 97.25 159 GLY B C 1
ATOM 2974 O O . GLY B 1 159 ? 12.578 11.5 5.586 1 97.25 159 GLY B O 1
ATOM 2975 N N . LEU B 1 160 ? 11.664 13.461 6.137 1 97.12 160 LEU B N 1
ATOM 2976 C CA . LEU B 1 160 ? 10.312 13 6.449 1 97.12 160 LEU B CA 1
ATOM 2977 C C . LEU B 1 160 ? 9.266 13.914 5.82 1 97.12 160 LEU B C 1
ATOM 2979 O O . LEU B 1 160 ? 9.344 15.141 5.961 1 97.12 160 LEU B O 1
ATOM 2983 N N . VAL B 1 161 ? 8.406 13.312 5.043 1 97.62 161 VAL B N 1
ATOM 2984 C CA . VAL B 1 161 ? 7.32 14.086 4.449 1 97.62 161 VAL B CA 1
ATOM 2985 C C . VAL B 1 161 ? 5.996 13.711 5.109 1 97.62 161 VAL B C 1
ATOM 2987 O O . VAL B 1 161 ? 5.645 12.531 5.188 1 97.62 161 VAL B O 1
ATOM 2990 N N . LEU B 1 162 ? 5.277 14.695 5.547 1 96.56 162 LEU B N 1
ATOM 2991 C CA . LEU B 1 162 ? 3.969 14.555 6.172 1 96.56 162 LEU B CA 1
ATOM 2992 C C . LEU B 1 162 ? 2.877 15.148 5.289 1 96.56 162 LEU B C 1
ATOM 2994 O O . LEU B 1 162 ? 3.16 15.984 4.426 1 96.56 162 LEU B O 1
ATOM 2998 N N . SER B 1 163 ? 1.648 14.625 5.504 1 96.44 163 SER B N 1
ATOM 2999 C CA . SER B 1 163 ? 0.538 15.281 4.816 1 96.44 163 SER B CA 1
ATOM 3000 C C . SER B 1 163 ? 0.278 16.672 5.383 1 96.44 163 SER B C 1
ATOM 3002 O O . SER B 1 163 ? 0.316 17.656 4.652 1 96.44 163 SER B O 1
ATOM 3004 N N . VAL B 1 164 ? 0.112 16.688 6.695 1 94.69 164 VAL B N 1
ATOM 3005 C CA . VAL B 1 164 ? -0.239 17.953 7.336 1 94.69 164 VAL B CA 1
ATOM 3006 C C . VAL B 1 164 ? 0.651 18.188 8.555 1 94.69 164 VAL B C 1
ATOM 3008 O O . VAL B 1 164 ? 0.834 17.281 9.375 1 94.69 164 VAL B O 1
ATOM 3011 N N . ASP B 1 165 ? 1.23 19.297 8.688 1 93.44 165 ASP B N 1
ATOM 3012 C CA . A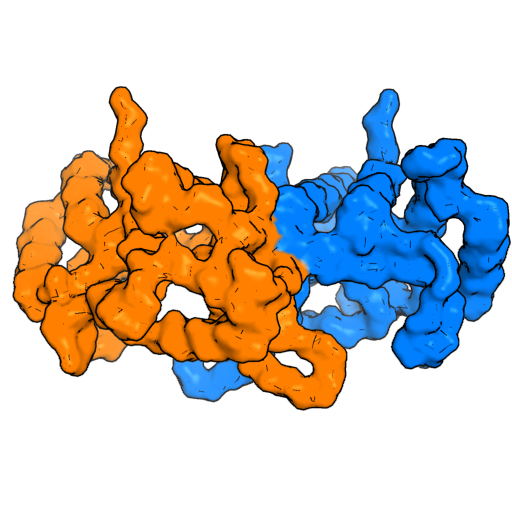SP B 1 165 ? 1.879 19.766 9.906 1 93.44 165 ASP B CA 1
ATOM 3013 C C . ASP B 1 165 ? 0.897 20.531 10.789 1 93.44 165 ASP B C 1
ATOM 3015 O O . ASP B 1 165 ? 0.501 21.656 10.461 1 93.44 165 ASP B O 1
ATOM 3019 N N . ARG B 1 166 ? 0.598 19.984 11.875 1 89.06 166 ARG B N 1
ATOM 3020 C CA . ARG B 1 166 ? -0.394 20.578 12.758 1 89.06 166 ARG B CA 1
ATOM 3021 C C . ARG B 1 166 ? 0.189 21.781 13.492 1 89.06 166 ARG B C 1
ATOM 3023 O O . ARG B 1 166 ? -0.553 22.594 14.039 1 89.06 166 ARG B O 1
ATOM 3030 N N . MET B 1 167 ? 1.471 21.891 13.602 1 88.94 167 MET B N 1
ATOM 3031 C CA . MET B 1 167 ? 2.188 23.016 14.211 1 88.94 167 MET B CA 1
ATOM 3032 C C . MET B 1 167 ? 1.792 23.172 15.68 1 88.94 167 MET B C 1
ATOM 3034 O O . MET B 1 167 ? 1.602 24.297 16.156 1 88.94 167 MET B O 1
ATOM 3038 N N . GLU B 1 168 ? 1.486 22.109 16.328 1 84.62 168 GLU B N 1
ATOM 3039 C CA . GLU B 1 168 ? 1.094 22.141 17.734 1 84.62 168 GLU B CA 1
ATOM 3040 C C . GLU B 1 168 ? 2.262 21.766 18.641 1 84.62 168 GLU B C 1
ATOM 3042 O O . GLU B 1 168 ? 3.074 20.906 18.297 1 84.62 168 GLU B O 1
ATOM 3047 N N . LYS B 1 169 ? 2.246 22.406 19.812 1 83.19 169 LYS B N 1
ATOM 3048 C CA . LYS B 1 169 ? 3.26 22.094 20.812 1 83.19 169 LYS B CA 1
ATOM 3049 C C . LYS B 1 169 ? 3.043 20.688 21.375 1 83.19 169 LYS B C 1
ATOM 3051 O O . LYS B 1 169 ? 1.909 20.203 21.438 1 83.19 169 LYS B O 1
ATOM 3056 N N . THR B 1 170 ? 4.188 20.156 21.641 1 78.44 170 THR B N 1
ATOM 3057 C CA . THR B 1 170 ? 4.086 18.859 22.297 1 78.44 170 THR B CA 1
ATOM 3058 C C . THR B 1 170 ? 3.863 19.031 23.797 1 78.44 170 THR B C 1
ATOM 3060 O O . THR B 1 170 ? 4.066 20.109 24.344 1 78.44 170 THR B O 1
ATOM 3063 N N . LYS B 1 171 ? 3.334 18.016 24.438 1 73.19 171 LYS B N 1
ATOM 3064 C CA . LYS B 1 171 ? 2.988 18.047 25.859 1 73.19 171 LYS B CA 1
ATOM 3065 C C . LYS B 1 171 ? 4.176 18.5 26.703 1 73.19 171 LYS B C 1
ATOM 3067 O O . LYS B 1 171 ? 4.008 19.203 27.703 1 73.19 171 LYS B O 1
ATOM 3072 N N . ASP B 1 172 ? 5.289 18.188 26.297 1 74.19 172 ASP B N 1
ATOM 3073 C CA . ASP B 1 172 ? 6.434 18.359 27.172 1 74.19 172 ASP B CA 1
ATOM 3074 C C . ASP B 1 172 ? 7.398 19.422 26.625 1 74.19 172 ASP B C 1
ATOM 3076 O O . ASP B 1 172 ? 8.562 19.469 27.031 1 74.19 172 ASP B O 1
ATOM 3080 N N . SER B 1 173 ? 6.957 20.141 25.641 1 75.62 173 SER B N 1
ATOM 3081 C CA . SER B 1 173 ? 7.898 21.078 25.047 1 75.62 173 SER B CA 1
ATOM 3082 C C . SER B 1 173 ? 7.168 22.219 24.328 1 75.62 173 SER B C 1
ATOM 3084 O O . SER B 1 173 ? 6 22.062 23.953 1 75.62 173 SER B O 1
ATOM 3086 N N . ASP B 1 174 ? 7.789 23.344 24.172 1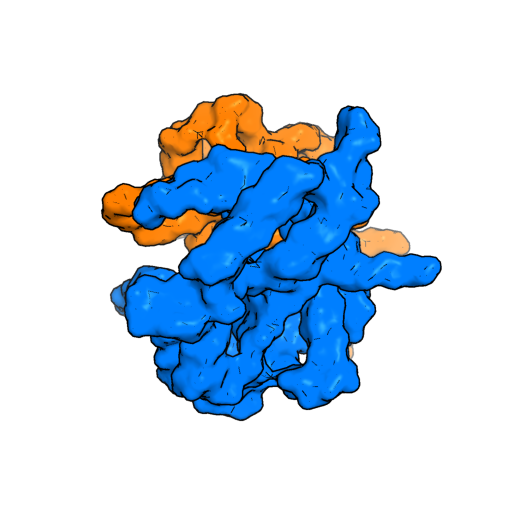 82.69 174 ASP B N 1
ATOM 3087 C CA . ASP B 1 174 ? 7.262 24.453 23.391 1 82.69 174 ASP B CA 1
ATOM 3088 C C . ASP B 1 174 ? 7.496 24.234 21.891 1 82.69 174 ASP B C 1
ATOM 3090 O O . ASP B 1 174 ? 7.023 25.016 21.062 1 82.69 174 ASP B O 1
ATOM 3094 N N . LEU B 1 175 ? 8.188 23.203 21.656 1 84.81 175 LEU B N 1
ATOM 3095 C CA . LEU B 1 175 ? 8.445 22.844 20.266 1 84.81 175 LEU B CA 1
ATOM 3096 C C . LEU B 1 175 ? 7.344 21.922 19.734 1 84.81 175 LEU B C 1
ATOM 3098 O O . LEU B 1 175 ? 6.734 21.172 20.5 1 84.81 175 LEU B O 1
ATOM 3102 N N . SER B 1 176 ? 7.137 22.094 18.422 1 85.44 176 SER B N 1
ATOM 3103 C CA . SER B 1 176 ? 6.242 21.141 17.781 1 85.44 176 SER B CA 1
ATOM 3104 C C . SER B 1 176 ? 6.914 19.781 17.594 1 85.44 176 SER B C 1
ATOM 3106 O O . SER B 1 176 ? 8.141 19.672 17.672 1 85.44 176 SER B O 1
ATOM 3108 N N . ALA B 1 177 ? 6.117 18.734 17.375 1 81.81 177 ALA B N 1
ATOM 3109 C CA . ALA B 1 177 ? 6.652 17.406 17.078 1 81.81 177 ALA B CA 1
ATOM 3110 C C . ALA B 1 177 ? 7.609 17.453 15.891 1 81.81 177 ALA B C 1
ATOM 3112 O O . ALA B 1 177 ? 8.648 16.781 15.898 1 81.81 177 ALA B O 1
ATOM 3113 N N . VAL B 1 178 ? 7.32 18.25 14.891 1 85.62 178 VAL B N 1
ATOM 3114 C CA . VAL B 1 178 ? 8.141 18.422 13.688 1 85.62 178 VAL B CA 1
ATOM 3115 C C . VAL B 1 178 ? 9.492 19 14.07 1 85.62 178 VAL B C 1
ATOM 3117 O O . VAL B 1 178 ? 10.539 18.484 13.664 1 85.62 178 VAL B O 1
ATOM 3120 N N . GLN B 1 179 ? 9.484 20 14.891 1 88.25 179 GLN B N 1
ATOM 3121 C CA . GLN B 1 179 ? 10.719 20.656 15.328 1 88.25 179 GLN B CA 1
ATOM 3122 C C . GLN B 1 179 ? 11.562 19.719 16.188 1 88.25 179 GLN B C 1
ATOM 3124 O O . GLN B 1 179 ? 12.781 19.688 16.047 1 88.25 179 GLN B O 1
ATOM 3129 N N . ASP B 1 180 ? 10.906 18.953 17 1 88 180 ASP B N 1
ATOM 3130 C CA . ASP B 1 180 ? 11.594 18.016 17.875 1 88 180 ASP B CA 1
ATOM 3131 C C . ASP B 1 180 ? 12.312 16.938 17.062 1 88 180 ASP B C 1
ATOM 3133 O O . ASP B 1 180 ? 13.469 16.609 17.328 1 88 180 ASP B O 1
ATOM 3137 N N . VAL B 1 181 ? 11.641 16.406 16.094 1 87.88 181 VAL B N 1
ATOM 3138 C CA . VAL B 1 181 ? 12.195 15.359 15.258 1 87.88 181 VAL B CA 1
ATOM 3139 C C . VAL B 1 181 ? 13.383 15.906 14.461 1 87.88 181 VAL B C 1
ATOM 3141 O O . VAL B 1 181 ? 14.422 15.25 14.352 1 87.88 181 VAL B O 1
ATOM 3144 N N . GLN B 1 182 ? 13.219 17.094 13.914 1 90.31 182 GLN B N 1
ATOM 3145 C CA . GLN B 1 182 ? 14.297 17.703 13.141 1 90.31 182 GLN B CA 1
ATOM 3146 C C . GLN B 1 182 ? 15.531 17.922 14.008 1 90.31 182 GLN B C 1
ATOM 3148 O O . GLN B 1 182 ? 16.656 17.672 13.578 1 90.31 182 GLN B O 1
ATOM 3153 N N . ARG B 1 183 ? 15.328 18.359 15.164 1 89.25 183 ARG B N 1
ATOM 3154 C CA . ARG B 1 183 ? 16.422 18.625 16.094 1 89.25 183 ARG B CA 1
ATOM 3155 C C . ARG B 1 183 ? 17.094 17.328 16.547 1 89.25 183 ARG B C 1
ATOM 3157 O O . ARG B 1 183 ? 18.312 17.25 16.609 1 89.25 183 ARG B O 1
ATOM 3164 N N . GLU B 1 184 ? 16.266 16.406 16.797 1 90.06 184 GLU B N 1
ATOM 3165 C CA . GLU B 1 184 ? 16.75 15.148 17.375 1 90.06 184 GLU B CA 1
ATOM 3166 C C . GLU B 1 184 ? 17.5 14.32 16.344 1 90.06 184 GLU B C 1
ATOM 3168 O O . GLU B 1 184 ? 18.562 13.766 16.656 1 90.06 184 GLU B O 1
ATOM 3173 N N . PHE B 1 185 ? 17.078 14.242 15.086 1 91.38 185 PHE B N 1
ATOM 3174 C CA . PHE B 1 185 ? 17.625 13.297 14.125 1 91.38 185 PHE B CA 1
ATOM 3175 C C . PHE B 1 185 ? 18.391 14.016 13.023 1 91.38 185 PHE B C 1
ATOM 3177 O O . PHE B 1 185 ? 19.141 13.398 12.273 1 91.38 185 PHE B O 1
ATOM 3184 N N . GLY B 1 186 ? 18.125 15.312 12.867 1 91.44 186 GLY B N 1
ATOM 3185 C CA . GLY B 1 186 ? 18.922 16.141 11.984 1 91.44 186 GLY B CA 1
ATOM 3186 C C . GLY B 1 186 ? 18.438 16.125 10.547 1 91.44 186 GLY B C 1
ATOM 3187 O O . GLY B 1 186 ? 19.016 16.781 9.68 1 91.44 186 GLY B O 1
ATOM 3188 N N . PHE B 1 187 ? 17.469 15.305 10.258 1 93.25 187 PHE B N 1
ATOM 3189 C CA . PHE B 1 187 ? 16.922 15.352 8.898 1 93.25 187 PHE B CA 1
ATOM 3190 C C . PHE B 1 187 ? 15.711 16.266 8.828 1 93.25 187 PHE B C 1
ATOM 3192 O O . PHE B 1 187 ? 15 16.438 9.82 1 93.25 187 PHE B O 1
ATOM 3199 N N . PRO B 1 188 ? 15.508 16.844 7.633 1 96 188 PRO B N 1
ATOM 3200 C CA . PRO B 1 188 ? 14.398 17.797 7.5 1 96 188 PRO B CA 1
ATOM 3201 C C . PRO B 1 188 ? 13.039 17.109 7.488 1 96 188 PRO B C 1
ATOM 3203 O O . PRO B 1 188 ? 12.93 15.953 7.055 1 96 188 PRO B O 1
ATOM 3206 N N . VAL B 1 189 ? 12.039 17.828 7.957 1 95.56 189 VAL B N 1
ATOM 3207 C CA . VAL B 1 189 ? 10.648 17.391 7.918 1 95.56 189 VAL B CA 1
ATOM 3208 C C . VAL B 1 189 ? 9.828 18.359 7.059 1 95.56 189 VAL B C 1
ATOM 3210 O O . VAL B 1 189 ? 9.891 19.578 7.258 1 95.56 189 VAL B O 1
ATOM 3213 N N . PHE B 1 190 ? 9.125 17.797 6.082 1 96.44 190 PHE B N 1
ATOM 3214 C CA . PHE B 1 190 ? 8.273 18.578 5.184 1 96.44 190 PHE B CA 1
ATOM 3215 C C . PHE B 1 190 ? 6.809 18.172 5.348 1 96.44 190 PHE B C 1
ATOM 3217 O O . PHE B 1 190 ? 6.508 17.047 5.727 1 96.44 190 PHE B O 1
ATOM 3224 N N . ALA B 1 191 ? 5.984 19.078 5.113 1 96.75 191 ALA B N 1
ATOM 3225 C CA . ALA B 1 191 ? 4.551 18.812 5.051 1 96.75 191 ALA B CA 1
ATOM 3226 C C . ALA B 1 191 ? 3.949 19.359 3.756 1 96.75 191 ALA B C 1
ATOM 3228 O O . ALA B 1 191 ? 4.363 20.406 3.262 1 96.75 191 ALA B O 1
ATOM 3229 N N . ILE B 1 192 ? 3.027 18.625 3.211 1 97.5 192 ILE B N 1
ATOM 3230 C CA . ILE B 1 192 ? 2.344 19.109 2.02 1 97.5 192 ILE B CA 1
ATOM 3231 C C . ILE B 1 192 ? 1.671 20.453 2.324 1 97.5 192 ILE B C 1
ATOM 3233 O O . ILE B 1 192 ? 1.732 21.375 1.52 1 97.5 192 ILE B O 1
ATOM 3237 N N . ALA B 1 193 ? 1.041 20.5 3.518 1 96.25 193 ALA B N 1
ATOM 3238 C CA . ALA B 1 193 ? 0.461 21.75 4.008 1 96.25 193 ALA B CA 1
ATOM 3239 C C . ALA B 1 193 ? 0.528 21.828 5.531 1 96.25 193 ALA B C 1
ATOM 3241 O O . ALA B 1 193 ? 0.53 20.797 6.211 1 96.25 193 ALA B O 1
ATOM 3242 N N . ASN B 1 194 ? 0.634 22.953 6.059 1 94.38 194 ASN B N 1
ATOM 3243 C CA . ASN B 1 194 ? 0.495 23.141 7.496 1 94.38 194 ASN B CA 1
ATOM 3244 C C . ASN B 1 194 ? -0.864 23.734 7.855 1 94.38 194 ASN B C 1
ATOM 3246 O O . ASN B 1 194 ? -1.617 24.156 6.973 1 94.38 194 ASN B O 1
ATOM 3250 N N . VAL B 1 195 ? -1.162 23.781 9.094 1 92.75 195 VAL B N 1
ATOM 3251 C CA . VAL B 1 195 ? -2.508 24.125 9.539 1 92.75 195 VAL B CA 1
ATOM 3252 C C . VAL B 1 195 ? -2.811 25.578 9.164 1 92.75 195 VAL B C 1
ATOM 3254 O O . VAL B 1 195 ? -3.951 25.922 8.844 1 92.75 195 VAL B O 1
ATOM 3257 N N . LYS B 1 196 ? -1.847 26.453 9.234 1 92.94 196 LYS B N 1
ATOM 3258 C CA . LYS B 1 196 ? -2.064 27.844 8.844 1 92.94 196 LYS B CA 1
ATOM 3259 C C . LYS B 1 196 ? -2.459 27.953 7.375 1 92.94 196 LYS B C 1
ATOM 3261 O O . LYS B 1 196 ? -3.383 28.688 7.031 1 92.94 196 LYS B O 1
ATOM 3266 N N . GLU B 1 197 ? -1.721 27.203 6.59 1 94.38 197 GLU B N 1
ATOM 3267 C CA . GLU B 1 197 ? -2.018 27.156 5.16 1 94.38 197 GLU B CA 1
ATOM 3268 C C . GLU B 1 197 ? -3.404 26.578 4.902 1 94.38 197 GLU B C 1
ATOM 3270 O O . GLU B 1 197 ? -4.117 27.031 4.008 1 94.38 197 GLU B O 1
ATOM 3275 N N . ILE B 1 198 ? -3.754 25.594 5.637 1 94.62 198 ILE B N 1
ATOM 3276 C CA . ILE B 1 198 ? -5.043 24.922 5.504 1 94.62 198 ILE B CA 1
ATOM 3277 C C . ILE B 1 198 ? -6.168 25.891 5.852 1 94.62 198 ILE B C 1
ATOM 3279 O O . ILE B 1 198 ? -7.172 25.969 5.141 1 94.62 198 ILE B O 1
ATOM 3283 N N . PHE B 1 199 ? -5.996 26.703 6.926 1 93.38 199 PHE B N 1
ATOM 3284 C CA . PHE B 1 199 ? -7.004 27.688 7.309 1 93.38 199 PHE B CA 1
ATOM 3285 C C . PHE B 1 199 ? -7.129 28.766 6.242 1 93.38 199 PHE B C 1
ATOM 3287 O O . PHE B 1 199 ? -8.242 29.172 5.902 1 93.38 199 PHE B O 1
ATOM 3294 N N . ALA B 1 200 ? -6.027 29.234 5.801 1 93.56 200 ALA B N 1
ATOM 3295 C CA . ALA B 1 200 ? -6.027 30.25 4.762 1 93.56 200 ALA B CA 1
ATOM 3296 C C . ALA B 1 200 ? -6.746 29.766 3.508 1 93.56 200 ALA B C 1
ATOM 3298 O O . ALA B 1 200 ? -7.555 30.484 2.924 1 93.56 200 ALA B O 1
ATOM 3299 N N . ALA B 1 201 ? -6.438 28.547 3.102 1 94.38 201 ALA B N 1
ATOM 3300 C CA . ALA B 1 201 ? -7.098 27.953 1.946 1 94.38 201 ALA B CA 1
ATOM 3301 C C . ALA B 1 201 ? -8.594 27.766 2.201 1 94.38 201 ALA B C 1
ATOM 3303 O O . ALA B 1 201 ? -9.414 28 1.308 1 94.38 201 ALA B O 1
ATOM 3304 N N . GLY B 1 202 ? -8.922 27.328 3.4 1 93.12 202 GLY B N 1
ATOM 3305 C CA . GLY B 1 202 ? -10.312 27.141 3.764 1 93.12 202 GLY B CA 1
ATOM 3306 C C . GLY B 1 202 ? -11.133 28.406 3.699 1 93.12 202 GLY B C 1
ATOM 3307 O O . GLY B 1 202 ? -12.344 28.359 3.479 1 93.12 202 GLY B O 1
ATOM 3308 N N . ARG B 1 203 ? -10.445 29.516 3.92 1 92.25 203 ARG B N 1
ATOM 3309 C CA . ARG B 1 203 ? -11.109 30.812 3.84 1 92.25 203 ARG B CA 1
ATOM 3310 C C . ARG B 1 203 ? -11.469 31.156 2.396 1 92.25 203 ARG B C 1
ATOM 3312 O O . ARG B 1 203 ? -12.445 31.859 2.145 1 92.25 203 ARG B O 1
ATOM 3319 N N . GLN B 1 204 ? -10.727 30.609 1.491 1 91.69 204 GLN B N 1
ATOM 3320 C CA . GLN B 1 204 ? -10.891 30.938 0.077 1 91.69 204 GLN B CA 1
ATOM 3321 C C . GLN B 1 204 ? -11.812 29.938 -0.612 1 91.69 204 GLN B C 1
ATOM 3323 O O . GLN B 1 204 ? -12.477 30.266 -1.595 1 91.69 204 GLN B O 1
ATOM 3328 N N . LEU B 1 205 ? -11.859 28.734 -0.113 1 91.5 205 LEU B N 1
ATOM 3329 C CA . LEU B 1 205 ? -12.641 27.672 -0.723 1 91.5 205 LEU B CA 1
ATOM 3330 C C . LEU B 1 205 ? -14.102 27.766 -0.308 1 91.5 205 LEU B C 1
ATOM 3332 O O . LEU B 1 205 ? -14.406 27.922 0.876 1 91.5 205 LEU B O 1
ATOM 3336 N N . ILE B 1 206 ? -14.977 27.672 -1.344 1 88.19 206 ILE B N 1
ATOM 3337 C CA . ILE B 1 206 ? -16.406 27.844 -1.104 1 88.19 206 ILE B CA 1
ATOM 3338 C C . ILE B 1 206 ? -17.078 26.469 -1.028 1 88.19 206 ILE B C 1
ATOM 3340 O O . ILE B 1 206 ? -16.875 25.625 -1.902 1 88.19 206 ILE B O 1
ATOM 3344 N N . GLY B 1 207 ? -17.797 26.234 0.003 1 82.31 207 GLY B N 1
ATOM 3345 C CA . GLY B 1 207 ? -18.5 24.969 0.203 1 82.31 207 GLY B CA 1
ATOM 3346 C C . GLY B 1 207 ? -19.828 24.906 -0.521 1 82.31 207 GLY B C 1
ATOM 3347 O O . GLY B 1 207 ? -20.141 25.766 -1.342 1 82.31 207 GLY B O 1
ATOM 3348 N N . GLU B 1 208 ? -20.547 23.812 -0.251 1 76.69 208 GLU B N 1
ATOM 3349 C CA . GLU B 1 208 ? -21.812 23.516 -0.921 1 76.69 208 GLU B CA 1
ATOM 3350 C C . GLU B 1 208 ? -22.844 24.594 -0.637 1 76.69 208 GLU B C 1
ATOM 3352 O O . GLU B 1 208 ? -23.734 24.844 -1.458 1 76.69 208 GLU B O 1
ATOM 3357 N N . HIS B 1 209 ? -22.75 25.297 0.5 1 79.56 209 HIS B N 1
ATOM 3358 C CA . HIS B 1 209 ? -23.766 26.266 0.889 1 79.56 209 HIS B CA 1
ATOM 3359 C C . HIS B 1 209 ? -23.375 27.672 0.434 1 79.56 209 HIS B C 1
ATOM 3361 O O . HIS B 1 209 ? -23.984 28.656 0.864 1 79.56 209 HIS B O 1
ATOM 3367 N N . GLY B 1 210 ? -22.344 27.734 -0.316 1 83.94 210 GLY B N 1
ATOM 3368 C CA . GLY B 1 210 ? -21.969 29.016 -0.879 1 83.94 210 GLY B CA 1
ATOM 3369 C C . GLY B 1 210 ? -21.094 29.844 0.05 1 83.94 210 GLY B C 1
ATOM 3370 O O . GLY B 1 210 ? -20.781 31 -0.238 1 83.94 210 GLY B O 1
ATOM 3371 N N . GLN B 1 211 ? -20.844 29.359 1.206 1 86.44 211 GLN B N 1
ATOM 3372 C CA . GLN B 1 211 ? -19.969 30.016 2.166 1 86.44 211 GLN B CA 1
ATOM 3373 C C . GLN B 1 211 ? -18.609 29.359 2.215 1 86.44 211 GLN B C 1
ATOM 3375 O O . GLN B 1 211 ? -18.469 28.188 1.859 1 86.44 211 GLN B O 1
ATOM 3380 N N . PRO B 1 212 ? -17.641 30.219 2.645 1 90.56 212 PRO B N 1
ATOM 3381 C CA . PRO B 1 212 ? -16.312 29.609 2.822 1 90.56 212 PRO B CA 1
ATOM 3382 C C . PRO B 1 212 ? -16.328 28.484 3.863 1 90.56 212 PRO B C 1
ATOM 3384 O O . PRO B 1 212 ? -17.125 28.531 4.805 1 90.56 212 PRO B O 1
ATOM 3387 N N . TYR B 1 213 ? -15.492 27.453 3.668 1 90.38 213 TYR B N 1
ATOM 3388 C CA . TYR B 1 213 ? -15.352 26.391 4.645 1 90.38 213 TYR B CA 1
ATOM 3389 C C . TYR B 1 213 ? -14.93 26.938 6 1 90.38 213 TYR B C 1
ATOM 3391 O O . TYR B 1 213 ? -15.375 26.453 7.043 1 90.38 213 TYR B O 1
ATOM 3399 N N . VAL B 1 214 ? -14.062 27.938 5.953 1 92.31 214 VAL B N 1
ATOM 3400 C CA . VAL B 1 214 ? -13.633 28.625 7.164 1 92.31 214 VAL B CA 1
ATOM 3401 C C . VAL B 1 214 ? -14.359 29.969 7.281 1 92.31 214 VAL B C 1
ATOM 3403 O O . VAL B 1 214 ? -13.984 30.938 6.621 1 92.31 214 VAL B O 1
ATOM 3406 N N . THR B 1 215 ? -15.336 29.984 8.164 1 90.94 215 THR B N 1
ATOM 3407 C CA . THR B 1 215 ? -16.078 31.219 8.438 1 90.94 215 THR B CA 1
ATOM 3408 C C . THR B 1 215 ? -15.305 32.125 9.383 1 90.94 215 THR B C 1
ATOM 3410 O O . THR B 1 215 ? -14.266 31.734 9.906 1 90.94 215 THR B O 1
ATOM 3413 N N . ASP B 1 216 ? -15.844 33.344 9.57 1 91.5 216 ASP B N 1
ATOM 3414 C CA . ASP B 1 216 ? -15.219 34.25 10.516 1 91.5 216 ASP B CA 1
ATOM 3415 C C . ASP B 1 216 ? -15.156 33.656 11.914 1 91.5 216 ASP B C 1
ATOM 3417 O O . ASP B 1 216 ? -14.172 33.844 12.641 1 91.5 216 ASP B O 1
ATOM 3421 N N . GLU B 1 217 ? -16.172 32.969 12.234 1 90.88 217 GLU B N 1
ATOM 3422 C CA . GLU B 1 217 ? -16.234 32.312 13.539 1 90.88 217 GLU B CA 1
ATOM 3423 C C . GLU B 1 217 ? -15.148 31.25 13.68 1 90.88 217 GLU B C 1
ATOM 3425 O O . GLU B 1 217 ? -14.453 31.188 14.695 1 90.88 217 GLU B O 1
ATOM 3430 N N . ILE B 1 218 ? -15.031 30.438 12.625 1 90.38 218 ILE B N 1
ATOM 3431 C CA . ILE B 1 218 ? -14.016 29.391 12.633 1 90.38 218 ILE B CA 1
ATOM 3432 C C . ILE B 1 218 ? -12.625 30.016 12.625 1 90.38 218 ILE B C 1
ATOM 3434 O O . ILE B 1 218 ? -11.719 29.516 13.305 1 90.38 218 ILE B O 1
ATOM 3438 N N . ALA B 1 219 ? -12.477 31.031 11.891 1 90.94 219 ALA B N 1
ATOM 3439 C CA . ALA B 1 219 ? -11.188 31.719 11.82 1 90.94 219 ALA B CA 1
ATOM 3440 C C . ALA B 1 219 ? -10.766 32.25 13.188 1 90.94 219 ALA B C 1
ATOM 3442 O O . ALA B 1 219 ? -9.602 32.125 13.57 1 90.94 219 ALA B O 1
ATOM 3443 N N . LYS B 1 220 ? -11.664 32.844 13.906 1 92.69 220 LYS B N 1
ATOM 3444 C CA . LYS B 1 220 ? -11.391 33.344 15.25 1 92.69 220 LYS B CA 1
ATOM 3445 C C . LYS B 1 220 ? -10.992 32.188 16.188 1 92.69 220 LYS B C 1
ATOM 3447 O O . LYS B 1 220 ? -10.039 32.312 16.953 1 92.69 220 LYS B O 1
ATOM 3452 N N . ALA B 1 221 ? -11.742 31.188 16.078 1 90.44 221 ALA B N 1
ATOM 3453 C CA . ALA B 1 221 ? -11.445 30.016 16.891 1 90.44 221 ALA B CA 1
ATOM 3454 C C . ALA B 1 221 ? -10.062 29.453 16.578 1 90.44 221 ALA B C 1
ATOM 3456 O O . ALA B 1 221 ? -9.336 29 17.469 1 90.44 221 ALA B O 1
ATOM 3457 N N . ALA B 1 222 ? -9.781 29.406 15.305 1 89.31 222 ALA B N 1
ATOM 3458 C CA . ALA B 1 222 ? -8.484 28.922 14.852 1 89.31 222 ALA B CA 1
ATOM 3459 C C . ALA B 1 222 ? -7.352 29.781 15.414 1 89.31 222 ALA B C 1
ATOM 3461 O O . ALA B 1 222 ? -6.328 29.266 15.859 1 89.31 222 ALA B O 1
ATOM 3462 N N . GLU B 1 223 ? -7.52 31.031 15.328 1 90.25 223 GLU B N 1
ATOM 3463 C CA . GLU B 1 223 ? -6.52 31.953 15.859 1 90.25 223 GLU B CA 1
ATOM 3464 C C . GLU B 1 223 ? -6.301 31.734 17.359 1 90.25 223 GLU B C 1
ATOM 3466 O O . GLU B 1 223 ? -5.16 31.703 17.828 1 90.25 223 GLU B O 1
ATOM 3471 N N . GLU B 1 224 ? -7.344 31.656 18.078 1 90.94 224 GLU B N 1
ATOM 3472 C CA . GLU B 1 224 ? -7.254 31.406 19.516 1 90.94 224 GLU B CA 1
ATOM 3473 C C . GLU B 1 224 ? -6.566 30.078 19.812 1 90.94 224 GLU B C 1
ATOM 3475 O O . GLU B 1 224 ? -5.734 29.984 20.719 1 90.94 224 GLU B O 1
ATOM 3480 N N . TYR B 1 225 ? -6.984 29.156 19 1 89.69 225 TYR B N 1
ATOM 3481 C CA . TYR B 1 225 ? -6.422 27.812 19.156 1 89.69 225 TYR B CA 1
ATOM 3482 C C . TYR B 1 225 ? -4.918 27.828 18.922 1 89.69 225 TYR B C 1
ATOM 3484 O O . TYR B 1 225 ? -4.148 27.266 19.703 1 89.69 225 TYR B O 1
ATOM 3492 N N . LEU B 1 226 ? -4.469 28.391 17.859 1 88.19 226 LEU B N 1
ATOM 3493 C CA . LEU B 1 226 ? -3.059 28.406 17.484 1 88.19 226 LEU B CA 1
ATOM 3494 C C . LEU B 1 226 ? -2.252 29.266 18.453 1 88.19 226 LEU B C 1
ATOM 3496 O O . LEU B 1 226 ? -1.083 28.969 18.719 1 88.19 226 LEU B O 1
ATOM 3500 N N . THR B 1 227 ? -2.895 30.297 19 1 88.38 227 THR B N 1
ATOM 3501 C CA . THR B 1 227 ? -2.227 31.109 20 1 88.38 227 THR B CA 1
ATOM 3502 C C . THR B 1 227 ? -1.955 30.312 21.266 1 88.38 227 THR B C 1
ATOM 3504 O O . THR B 1 227 ? -0.884 30.422 21.875 1 88.38 227 THR B O 1
ATOM 3507 N N . GLN B 1 228 ? -2.893 29.531 21.625 1 86 228 GLN B N 1
ATOM 3508 C CA . GLN B 1 228 ? -2.805 28.781 22.859 1 86 228 GLN B CA 1
ATOM 3509 C C . GLN B 1 228 ? -1.933 27.531 22.688 1 86 228 GLN B C 1
ATOM 3511 O O . GLN B 1 228 ? -1.132 27.203 23.562 1 86 228 GLN B O 1
ATOM 3516 N N . TYR B 1 229 ? -2.104 26.891 21.547 1 84.88 229 TYR B N 1
ATOM 3517 C CA . TYR B 1 229 ? -1.517 25.562 21.438 1 84.88 229 TYR B CA 1
ATOM 3518 C C . TYR B 1 229 ? -0.5 25.516 20.312 1 84.88 229 TYR B C 1
ATOM 3520 O O . TYR B 1 229 ? 0.208 24.516 20.141 1 84.88 229 TYR B O 1
ATOM 3528 N N . GLY B 1 230 ? -0.434 26.484 19.453 1 85.06 230 GLY B N 1
ATOM 3529 C CA . GLY B 1 230 ? 0.446 26.516 18.297 1 85.06 230 GLY B CA 1
ATOM 3530 C C . GLY B 1 230 ? 1.914 26.609 18.672 1 85.06 230 GLY B C 1
ATOM 3531 O O . GLY B 1 230 ? 2.271 27.234 19.672 1 85.06 230 GLY B O 1
ATOM 3532 N N . ALA B 1 231 ? 2.764 25.906 17.891 1 80.62 231 ALA B N 1
ATOM 3533 C CA . ALA B 1 231 ? 4.219 25.984 18.016 1 80.62 231 ALA B CA 1
ATOM 3534 C C . ALA B 1 231 ? 4.816 26.922 16.969 1 80.62 231 ALA B C 1
ATOM 3536 O O . ALA B 1 231 ? 4.242 27.109 15.898 1 80.62 231 ALA B O 1
#

Nearest PDB structures (foldseek):
  6tak-assembly1_BBB  TM=8.945E-01  e=1.561E-26  Escherichia coli K-12
  1w30-assembly1_A-2  TM=6.683E-01  e=2.023E-06  Mycobacterium tuberculosis
  4p81-assembly1_B  TM=6.747E-01  e=4.600E-06  synthetic construct
  1a4x-assembly1_A  TM=6.855E-01  e=1.528E-05  Bacillus subtilis
  1a4x-assembly1_B  TM=6.727E-01  e=2.698E-05  Bacillus subtilis

Sequence (462 aa):
MTEALDTRFTQFLLESQALKFGSFTLKSGRQSPYFINAGAFDDGAKIATLGEFYAEKIQQEIAASNLAARIDTVFGPAYKGIPLAVATTIAMQHRFNASIGYTFDRKEKKDHGDGGTMVGKPLEDGMNVLLVDDVMTAGTAVREVVPKLKAQADVNIVGLVLSVDRMEKTKDSDLSAVQDVQREFGFPVFAIANVKEIFAAGRQLIGEHGQPYVTDEIAKAAEEYLTQYGAMTEALDTRFTQFLLESQALKFGSFTLKSGRQSPYFINAGAFDDGAKIATLGEFYAEKIQQEIAASNLAARIDTVFGPAYKGIPLAVATTIAMQHRFNASIGYTFDRKEKKDHGDGGTMVGKPLEDGMNVLLVDDVMTAGTAVREVVPKLKAQADVNIVGLVLSVDRMEKTKDSDLSAVQDVQREFGFPVFAIANVKEIFAAGRQLIGEHGQPYVTDEIAKAAEEYLTQYGA

Solvent-accessible surface area (backbone atoms only — not comparable to full-atom values): 23901 Å² total; per-residue (Å²): 126,85,71,53,67,39,44,56,47,42,51,47,32,46,75,53,59,22,36,46,69,50,86,39,76,42,97,88,64,47,76,30,46,52,47,77,38,80,65,46,54,17,26,11,51,50,34,40,53,50,8,40,51,51,29,50,46,50,50,52,34,29,74,69,66,71,30,64,84,68,53,50,26,29,32,2,52,64,69,79,12,38,60,50,19,47,26,21,19,29,28,27,20,75,75,66,70,38,81,19,17,23,27,30,47,56,86,67,79,67,69,88,69,86,74,64,66,57,45,46,40,82,74,44,70,72,34,28,33,32,37,39,44,56,68,68,64,77,39,60,70,56,65,57,44,51,60,56,49,54,72,67,23,61,51,39,68,50,28,35,41,27,49,43,36,70,46,36,39,31,96,86,41,77,45,17,25,63,55,48,49,28,68,72,72,66,30,53,70,45,47,55,28,36,48,69,53,38,50,56,35,26,46,70,39,64,43,95,83,72,41,41,66,36,40,74,67,50,49,52,46,40,52,54,44,43,68,74,44,41,74,126,86,70,52,68,40,44,55,48,41,51,48,32,45,74,53,60,22,36,46,70,50,87,38,75,44,96,87,67,46,77,30,45,53,48,78,39,81,64,47,53,18,27,12,50,49,35,41,53,51,9,39,51,50,30,51,46,51,50,51,34,29,74,69,66,71,31,65,82,68,54,50,25,29,33,3,51,64,69,78,12,38,60,50,19,46,26,21,20,30,29,27,22,75,77,66,70,38,81,19,17,23,28,31,47,57,87,66,79,67,70,88,68,87,73,65,65,57,46,46,41,82,73,44,70,72,33,27,33,33,36,39,43,55,70,65,64,76,38,60,70,56,66,57,44,52,59,56,50,54,71,67,22,63,52,39,68,48,29,34,40,27,50,43,37,69,45,36,39,32,96,88,42,78,45,18,24,65,55,48,48,28,68,73,70,68,30,53,72,44,47,58,28,37,49,68,53,40,49,57,36,26,46,70,39,64,42,96,86,72,41,42,63,36,40,74,68,49,48,52,45,41,51,55,44,42,69,74,42,40,74

Foldseek 3Di:
DPPQLLLVLLVLCVVLVQKAADWDQDPVRDTDRMHGHLCSCPDDVSLLVLLLLQLVQQVVCVVVVLFPVDAAAEEFEPDSGQSNRVSVQVNNCVPVVDNHKYKYADPDPDPDDDDDRMDIDQDEEAHEYEYEDEEDAQCPRVVVVVVVNVVRYNYHDAEYEYAEYAQFDHPVGPGGNQRVCCVVPVHHYYYSYYPVSSLVSQCVDADPVRHRSQDPVSVVVNVVVCVVTGD/DPPQLLLVLLVLCVVLVQKAADWDQDPVRDTDRMHGHLCSCPDDVSLLVLLLLQLVQQVVCVVVVLFPVDAAAEEFEPDSGQSNRVSVQVNNCVPVVDNHKYKYADPDPDPDDDDDRMDIDQDEEAHEYEYEDEEDAQCPRVVVVVVVNCVRYNYHDAEYEYAEYAQFDHPVGNGGNQRVCCVVPVHHYYYSYYPVSSLVSQCVDADPVRHRSQDPVSVVVNVVCCVVTGD

InterPro domains:
  IPR000836 Phosphoribosyltransferase domain [PF00156] (47-179)
  IPR000836 Phosphoribosyltransferase domain [cd06223] (50-168)
  IPR004467 Orotate phosphoribosyl transferase domain [TIGR00336] (12-198)
  IPR023031 Orotate phosphoribosyltransferase [MF_01208] (1-231)
  IPR029057 Phosphoribosyltransferase-like [G3DSA:3.40.50.2020] (1-203)
  IPR029057 Phosphoribosyltransferase-like [SSF53271] (9-198)

Organism: Bifidobacterium animalis subsp. lactis (strain AD011) (NCBI:txid442563)

pLDDT: mean 90.2, std 11.12, range [34.53, 98.75]

Secondary structure (DSSP, 8-state):
----HHHHHHHHHHHTTSEEEEEEE-TTS-EEEEEE-GGG--BHHHHHHHHHHHHHHHHHHHHTTSS-S---EEE--TTTHHHHHHHHHHHHHHHH----EEEEE-SS---SSS--SEEESPP-TT-EEEEEEEE-SSSHHHHHHHHHHHHHS--EEEEEEEEEE--BBPTT-SSBHHHHHHHHH---EEEEEEHHHHHHHHHH-B-TTSSBSS-HHHHHHHHHHHHHHB-/----HHHHHHHHHHHTTSEEEEEEE-TTS-EEEEEE-GGG--BHHHHHHHHHHHHHHHHHHHHTTSS-S---EEE--TTTHHHHHHHHHHHHHHHH----EEEEE-SS---SSS--SEEESPP-TT-EEEEEEEE-SSSHHHHHHHHHHHHH---EEEEEEEEEE--BBPTT-SSBHHHHHHHHH---EEEEEEHHHHHHHHHH-B-TTSSBSS-HHHHHHHHHHHHHHB-

Radius of gyration: 23.58 Å; Cα contacts (8 Å, |Δi|>4): 916; chains: 2; bounding box: 48×70×59 Å